Protein 3ZQS (pdb70)

CATH classification: 3.10.110.10 (+1 more: 3.10.110.20)

B-factor: mean 43.05, std 17.6, range [9.97, 134.05]

Radius of gyration: 28.29 Å; Cα contacts (8 Å, |Δi|>4): 595; chains: 2; bounding box: 74×59×76 Å

Organism: Homo sapiens (NCBI:txid9606)

Sequence (372 aa):
QFYSSLIEEIGTLGWDKLVYADTTCCFSTIKLKAEDASGREHLITLKLKAKYPAESSPDYFVDFPVPFCASWTPQSSLISIYSSQFLAAIESSLKAFWDVMMDEIDEKTWVLEPEKPPRRSATARRIALGNNVSINIEVDPRHPTMLPECCFFLGADHVVKPLGIIKLSRNIHLWDPENSVLQNLKDVLEIDFPAQFYSSSLIEEIGTLGWDKLVYADTCCFSTIKLKAEDASGREHLITLKLKAKYPAESPDYFVDFPVPFCCAASSWTPQSSLISIIYSSQQFLAAIESLKAFWDVMMDEIDEKTWVLEPEKPPRSATARRIALGNNVSINIEVDPRHPTMLPECFFLGADHHVVKPLGIIKLSSRNIIHLWDPENSVLQNLKDVLEIDFPA

Secondary structure (DSSP, 8-state):
--S-SHHHHHHHH-GGGEEEE-TTSSEEEEEEE-TTS-EEEEEEE--TTTTTSPPEEE---SS-------TT--HHHHHHHHHHHHHHTHHHHHHHHHHHHHS-EEESSS--TT--EEEEEEETTEEEEEE--TTSTTSPPEEEEEE-HHHHHHHHHHHHHHGGG--TTS-HHHHHHHHHT-----/--S-HHHHHHHHH-GGGEEEE-TTSSEEEEEEE-TTS-EEEEEEE--TTTTTSPPEEE---SS-------SS--HHHHHHHHHHHHHHTHHHHHHHHHHHHHS-EEESSS--TT--EEEEEEETTEEEEEE--TTSTTSPPEEEEES-HHHHHHHHHHHHHHGGG--TTS-HHHHHHHHHT-----

Nearest PDB structures (foldseek):
  3zqs-assembly1_A  TM=1.005E+00  e=1.330E-39  Homo sapiens
  7kzp-assembly1_M  TM=9.236E-01  e=8.181E-32  Homo sapiens
  7kzt-assembly1_L  TM=9.631E-01  e=4.676E-30  Homo sapiens
  3k1l-assembly2_A  TM=7.764E-01  e=2.167E-09  Drosophila melanogaster
  3k1l-assembly1_B  TM=7.661E-01  e=2.445E-09  Drosophila melanogaster

Foldseek 3Di:
DPDDCQVVLCVVVPVVQWDDADPVRQKTKGWDQAPVGDIWIKIWGHDPCPPQPPTDIDTQALDDDDFDGHNVDYPVRRVVSVRVVVHLQVLVVVLVVCCVPFAAWPPPPDDTNNAQKTWTDQDPFKTKIFGADSNQRQPGTDMDMDGDCVVCVLQVVLQVVQVVVRDSVDHNVVSSCRSSVGHHDD/DPDDVVVVQCVVVPVVQWDDAPPVRQKTKGWDQAPVGDIWIKIWGHDPPPQQDPTDIDTQALDDQDDDPDRTDGPVVSVVSVRVVVHLQVLVVVLVVCCVPFAAWPPDDPDINNAQWTWTDADDQKTKIFGADSNQRLAGTDIDIGHDCVPVVLLVVLQVVQVVVRDSVDHNVVSSCVSSVGDHDD

Solvent-accessible surface area: 20550 Å² total

Structure (mmCIF, N/CA/C/O backbone):
data_3ZQS
#
_entry.id   3ZQS
#
_cell.length_a   147.600
_cell.length_b   102.520
_cell.length_c   65.760
_cell.angle_alpha   90.00
_cell.angle_beta   94.0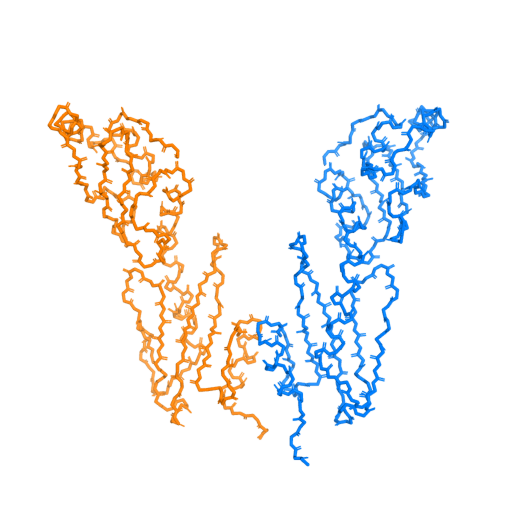9
_cell.angle_gamma   90.00
#
_symmetry.space_group_name_H-M   'C 1 2 1'
#
loop_
_entity.id
_entity.type
_entity.pdbx_description
1 polymer 'E3 UBIQUITIN-PROTEIN LIGASE FANCL'
2 non-polymer PROLINE
3 non-polymer 'HEXAETHYLENE GLYCOL'
4 non-polymer 'SODIUM ION'
5 water water
#
loop_
_atom_site.group_PDB
_atom_site.id
_atom_site.type_symbol
_atom_site.label_atom_id
_atom_site.label_alt_id
_atom_site.label_comp_id
_atom_site.label_asym_id
_atom_site.label_entity_id
_atom_site.label_seq_id
_atom_site.pdbx_PDB_ins_code
_atom_site.Cartn_x
_atom_site.Cartn_y
_atom_site.Cartn_z
_atom_site.occupancy
_atom_site.B_iso_or_equiv
_atom_site.auth_seq_id
_atom_site.auth_comp_id
_atom_site.auth_asym_id
_atom_site.auth_atom_id
_atom_site.pdbx_PDB_model_num
ATOM 1 N N . GLN A 1 1 ? -72.894 -10.647 -10.559 1.00 60.52 109 GLN A N 1
ATOM 2 C CA . GLN A 1 1 ? -72.788 -10.560 -9.104 1.00 35.74 109 GLN A CA 1
ATOM 3 C C . GLN A 1 1 ? -73.391 -9.232 -8.626 1.00 39.50 109 GLN A C 1
ATOM 4 O O . GLN A 1 1 ? -73.141 -8.196 -9.242 1.00 40.73 109 GLN A O 1
ATOM 10 N N . PHE A 1 2 ? -74.194 -9.241 -7.560 1.00 30.03 110 PHE A N 1
ATOM 11 C CA . PHE A 1 2 ? -74.758 -7.962 -7.103 1.00 30.55 110 PHE A CA 1
ATOM 12 C C . PHE A 1 2 ? -73.722 -7.161 -6.326 1.00 24.03 110 PHE A C 1
ATOM 13 O O . PHE A 1 2 ? -73.441 -6.004 -6.650 1.00 24.00 110 PHE A O 1
ATOM 21 N N . TYR A 1 3 ? -73.160 -7.768 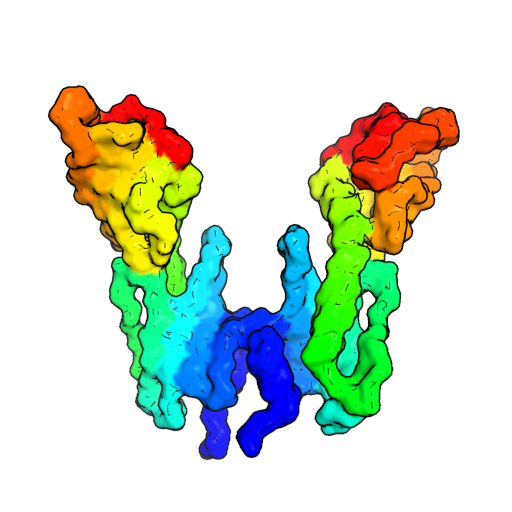-5.291 1.00 20.75 111 TYR A N 1
ATOM 22 C CA . TYR A 1 3 ? -72.205 -7.068 -4.437 1.00 26.61 111 TYR A CA 1
ATOM 23 C C . TYR A 1 3 ? -70.811 -7.035 -5.048 1.00 26.39 111 TYR A C 1
ATOM 24 O O . TYR A 1 3 ? -70.434 -7.940 -5.780 1.00 29.05 111 TYR A O 1
ATOM 33 N N . SER A 1 4 ? -70.037 -6.004 -4.743 1.00 27.53 112 SER A N 1
ATOM 34 C CA . SER A 1 4 ? -68.625 -6.075 -5.061 1.00 29.43 112 SER A CA 1
ATOM 35 C C . SER A 1 4 ? -68.015 -7.206 -4.258 1.00 25.92 112 SER A C 1
ATOM 36 O O . SER A 1 4 ? -68.633 -7.820 -3.392 1.00 36.08 112 SER A O 1
ATOM 39 N N . SER A 1 5 ? -66.766 -7.454 -4.557 1.00 25.03 113 SER A N 1
ATOM 40 C CA . SER A 1 5 ? -65.936 -8.448 -3.929 1.00 28.12 113 SER A CA 1
ATOM 41 C C . SER A 1 5 ? -65.019 -7.743 -2.931 1.00 25.85 113 SER A C 1
ATOM 42 O O . SER A 1 5 ? -64.132 -8.379 -2.370 1.00 29.58 113 SER A O 1
ATOM 45 N N . LEU A 1 6 ? -65.219 -6.440 -2.722 1.00 26.44 114 LEU A N 1
ATOM 46 C CA . LEU A 1 6 ? -64.372 -5.666 -1.799 1.00 27.74 114 LEU A CA 1
ATOM 47 C C . LEU A 1 6 ? -64.404 -6.263 -0.400 1.00 33.95 114 LEU A C 1
ATOM 48 O O . LEU A 1 6 ? -63.375 -6.480 0.253 1.00 30.74 114 LEU A O 1
ATOM 53 N N . ILE A 1 7 ? -65.601 -6.573 0.060 1.00 24.28 115 ILE A N 1
ATOM 54 C CA . ILE A 1 7 ? -65.736 -7.091 1.406 1.00 34.51 115 ILE A CA 1
ATOM 55 C C . ILE A 1 7 ? -65.089 -8.466 1.570 1.00 35.79 115 ILE A C 1
ATOM 56 O O . ILE A 1 7 ? -64.540 -8.773 2.615 1.00 29.46 115 ILE A O 1
ATOM 61 N N . GLU A 1 8 ? -65.176 -9.298 0.542 1.00 25.90 116 GLU A N 1
ATOM 62 C CA . GLU A 1 8 ? -64.549 -10.605 0.582 1.00 26.54 116 GLU A CA 1
ATOM 63 C C . GLU A 1 8 ? -63.042 -10.432 0.635 1.00 28.81 116 GLU A C 1
ATOM 64 O O . GLU A 1 8 ? -62.341 -11.121 1.383 1.00 27.86 116 GLU A O 1
ATOM 70 N N . GLU A 1 9 ? -62.548 -9.470 -0.126 1.00 21.08 117 GLU A N 1
ATOM 71 C CA . GLU A 1 9 ? -61.119 -9.219 -0.136 1.00 27.84 117 GLU A CA 1
ATOM 72 C C . GLU A 1 9 ? -60.630 -8.701 1.205 1.00 31.93 117 GLU A C 1
ATOM 73 O O . GLU A 1 9 ? -59.532 -9.022 1.631 1.00 25.87 117 GLU A O 1
ATOM 79 N N . ILE A 1 10 ? -61.426 -7.882 1.872 1.00 22.84 118 ILE A N 1
ATOM 80 C CA . ILE A 1 10 ? -60.968 -7.350 3.154 1.00 26.22 118 ILE A CA 1
ATOM 81 C C . ILE A 1 10 ? -60.907 -8.509 4.139 1.00 26.67 118 ILE A C 1
ATOM 82 O O . ILE A 1 10 ? -59.967 -8.639 4.912 1.00 28.94 118 ILE A O 1
ATOM 87 N N . GLY A 1 11 ? -61.907 -9.379 4.079 1.00 27.71 119 GLY A N 1
ATOM 88 C CA . GLY A 1 11 ? -61.902 -10.576 4.902 1.00 32.31 119 GLY A CA 1
ATOM 89 C C . GLY A 1 11 ? -60.660 -11.431 4.712 1.00 35.60 119 GLY A C 1
ATOM 90 O O . GLY A 1 11 ? -60.112 -11.954 5.671 1.00 33.56 119 GLY A O 1
ATOM 91 N N . THR A 1 12 ? -60.223 -11.586 3.470 1.00 30.33 120 THR A N 1
ATOM 92 C CA . THR A 1 12 ? -59.030 -12.369 3.152 1.00 33.48 120 THR A CA 1
ATOM 93 C C . THR A 1 12 ? -57.803 -11.697 3.724 1.00 30.32 120 THR A C 1
ATOM 94 O O . THR A 1 12 ? -56.903 -12.347 4.237 1.00 35.75 120 THR A O 1
ATOM 98 N N . LEU A 1 13 ? -57.791 -10.374 3.645 1.00 28.17 121 LEU A N 1
ATOM 99 C CA . LEU A 1 13 ? -56.693 -9.585 4.163 1.00 28.20 121 LEU A CA 1
ATOM 100 C C . LEU A 1 13 ? -56.650 -9.704 5.680 1.00 38.56 121 LEU A C 1
ATOM 101 O O . LEU A 1 13 ? -55.592 -9.784 6.301 1.00 30.98 121 LEU A O 1
ATOM 106 N N . GLY A 1 14 ? -57.825 -9.726 6.282 1.00 30.08 122 GLY A N 1
ATOM 107 C CA . GLY A 1 14 ? -57.925 -9.706 7.727 1.00 27.13 122 GLY A CA 1
ATOM 108 C C . GLY A 1 14 ? -58.493 -8.367 8.159 1.00 29.80 122 GLY A C 1
ATOM 109 O O . GLY A 1 14 ? -57.963 -7.303 7.829 1.00 26.13 122 GLY A O 1
ATOM 110 N N . TRP A 1 15 ? -59.590 -8.400 8.898 1.00 21.95 123 TRP A N 1
ATOM 111 C CA . TRP A 1 15 ? -60.228 -7.156 9.296 1.00 19.15 123 TRP A CA 1
ATOM 112 C C . TRP A 1 15 ? -59.315 -6.336 10.198 1.00 27.38 123 TRP A C 1
ATOM 113 O O . TRP A 1 15 ? -59.463 -5.126 10.296 1.00 19.59 123 TRP A O 1
ATOM 124 N N . ASP A 1 16 ? -58.342 -6.976 10.831 1.00 23.45 124 ASP A N 1
ATOM 125 C CA . ASP A 1 16 ? -57.381 -6.243 11.663 1.00 29.99 124 ASP A CA 1
ATOM 126 C C . ASP A 1 16 ? -56.581 -5.253 10.823 1.00 24.14 124 ASP A C 1
ATOM 127 O O . ASP A 1 16 ? -56.013 -4.299 11.359 1.00 26.00 124 ASP A O 1
ATOM 132 N N . LYS A 1 17 ? -56.536 -5.453 9.509 1.00 22.24 125 LYS A N 1
ATOM 133 C CA . LYS A 1 17 ? -55.769 -4.527 8.656 1.00 20.43 125 LYS A CA 1
ATOM 134 C C . LYS A 1 17 ? -56.571 -3.279 8.304 1.00 21.19 125 LYS A C 1
ATOM 135 O O . LYS A 1 17 ? -56.009 -2.243 7.945 1.00 25.70 125 LYS A O 1
ATOM 141 N N . LEU A 1 18 ? -57.891 -3.361 8.393 1.00 23.73 126 LEU A N 1
ATOM 142 C CA . LEU A 1 18 ? -58.723 -2.218 7.998 1.00 21.93 126 LEU A CA 1
ATOM 143 C C . LEU A 1 18 ? -58.834 -1.246 9.159 1.00 32.33 126 LEU A C 1
ATOM 144 O O . LEU A 1 18 ? -59.402 -1.578 10.156 1.00 24.35 126 LEU A O 1
ATOM 149 N N . VAL A 1 19 ? -58.321 -0.031 9.057 1.00 20.46 127 VAL A N 1
ATOM 150 C CA . VAL A 1 19 ? -58.378 0.840 10.218 1.00 21.71 127 VAL A CA 1
ATOM 151 C C . VAL A 1 19 ? -59.333 2.009 10.025 1.00 23.06 127 VAL A C 1
ATOM 152 O O . VAL A 1 19 ? -59.546 2.794 10.934 1.00 29.24 127 VAL A O 1
ATOM 156 N N . TYR A 1 20 ? -59.910 2.114 8.837 1.00 22.63 128 TYR A N 1
ATOM 157 C CA . TYR A 1 20 ? -60.919 3.137 8.566 1.00 16.01 128 TYR A CA 1
ATOM 158 C C . TYR A 1 20 ? -61.710 2.795 7.305 1.00 27.85 128 TYR A C 1
ATOM 159 O O . TYR A 1 20 ? -61.152 2.290 6.330 1.00 20.72 128 TYR A O 1
ATOM 168 N N . ALA A 1 21 ? -63.010 3.074 7.324 1.00 21.95 129 ALA A N 1
ATOM 169 C CA . ALA A 1 21 ? -63.824 2.977 6.116 1.00 23.28 129 ALA A CA 1
ATOM 170 C C . ALA A 1 21 ? -64.947 3.983 6.238 1.00 29.90 129 ALA A C 1
ATOM 171 O O . ALA A 1 21 ? -65.520 4.129 7.317 1.00 27.19 129 ALA A O 1
ATOM 173 N N . ASP A 1 22 ? -65.268 4.684 5.153 1.00 25.38 130 ASP A N 1
ATOM 174 C CA . ASP A 1 22 ? -66.426 5.570 5.212 1.00 28.24 130 ASP A CA 1
ATOM 175 C C . ASP A 1 22 ? -67.704 4.756 5.113 1.00 25.37 130 ASP A C 1
ATOM 176 O O . ASP A 1 22 ? -67.651 3.528 4.988 1.00 21.87 130 ASP A O 1
ATOM 181 N N . THR A 1 23 ? -68.850 5.423 5.175 1.00 29.02 131 THR A N 1
ATOM 182 C CA A THR A 1 23 ? -70.143 4.750 5.239 0.46 32.20 131 THR A CA 1
ATOM 183 C CA B THR A 1 23 ? -70.095 4.682 5.283 0.54 31.76 131 THR A CA 1
ATOM 184 C C . THR A 1 23 ? -70.365 3.831 4.049 1.00 38.26 131 THR A C 1
ATOM 185 O O . THR A 1 23 ? -70.880 2.730 4.178 1.00 30.17 131 THR A O 1
ATOM 192 N N . CYS A 1 24 ? -69.984 4.309 2.866 1.00 28.93 132 CYS A N 1
ATOM 193 C CA A CYS A 1 24 ? -70.228 3.573 1.624 0.61 32.22 132 CYS A CA 1
ATOM 194 C CA B CYS A 1 24 ? -70.247 3.539 1.651 0.39 31.96 132 CYS A CA 1
ATOM 195 C C . CYS A 1 24 ? -69.052 2.690 1.230 1.00 29.06 132 CYS A C 1
ATOM 196 O O . CYS A 1 24 ? -69.063 2.080 0.178 1.00 33.93 132 CYS A O 1
ATOM 201 N N . PHE A 1 25 ? -68.031 2.636 2.066 1.00 25.46 133 PHE A N 1
ATOM 202 C CA . PHE A 1 25 ? -66.830 1.883 1.716 1.00 20.49 133 PHE A CA 1
ATOM 203 C C . PHE A 1 25 ? -66.283 2.298 0.350 1.00 27.61 133 PHE A C 1
ATOM 204 O O . PHE A 1 25 ? -65.823 1.465 -0.426 1.00 27.38 133 PHE A O 1
ATOM 212 N N . SER A 1 26 ? -66.341 3.591 0.063 1.00 22.41 134 SER A N 1
ATOM 213 C CA . SER A 1 26 ? -65.695 4.134 -1.121 1.00 33.89 134 SER A CA 1
ATOM 214 C C . SER A 1 26 ? -64.287 4.619 -0.761 1.00 32.48 134 SER A C 1
ATOM 215 O O . SER A 1 26 ? -63.439 4.775 -1.633 1.00 30.31 134 SER A O 1
ATOM 218 N N . THR A 1 27 ? -64.038 4.854 0.527 1.00 21.69 135 THR A N 1
ATOM 219 C CA . THR A 1 27 ? -62.683 5.155 0.999 1.00 21.61 135 THR A CA 1
ATOM 220 C C . THR A 1 27 ? -62.345 4.224 2.149 1.00 29.77 135 THR A C 1
ATOM 221 O O . THR A 1 27 ? -63.125 4.115 3.103 1.00 23.64 135 THR A O 1
ATOM 225 N N . ILE A 1 28 ? -61.200 3.545 2.065 1.00 21.95 136 ILE A N 1
ATOM 226 C CA . ILE A 1 28 ? -60.730 2.721 3.178 1.00 23.53 136 ILE A CA 1
ATOM 227 C C . ILE A 1 28 ? -59.257 2.982 3.464 1.00 24.89 136 ILE A C 1
ATOM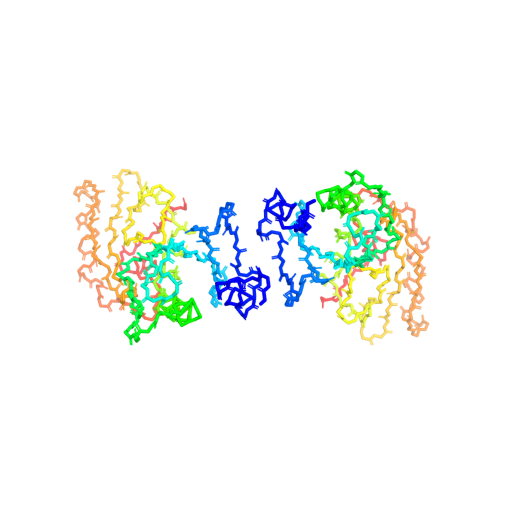 228 O O . ILE A 1 28 ? -58.541 3.479 2.601 1.00 25.68 136 ILE A O 1
ATOM 233 N N . LYS A 1 29 ? -58.807 2.655 4.673 1.00 20.00 137 LYS A N 1
ATOM 234 C CA . LYS A 1 29 ? -57.380 2.718 4.996 1.00 22.91 137 LYS A CA 1
ATOM 235 C C . LYS A 1 29 ? -56.941 1.392 5.541 1.00 29.09 137 LYS A C 1
ATOM 236 O O . LYS A 1 29 ? -57.617 0.805 6.392 1.00 21.64 137 LYS A O 1
ATOM 242 N N . LEU A 1 30 ? -55.800 0.917 5.059 1.00 17.42 138 LEU A N 1
ATOM 243 C CA . LEU A 1 30 ? -55.281 -0.362 5.493 1.00 15.30 138 LEU A CA 1
ATOM 244 C C . LEU A 1 30 ? -53.974 -0.078 6.221 1.00 31.31 138 LEU A C 1
ATOM 245 O O . LEU A 1 30 ? -53.244 0.831 5.837 1.00 26.01 138 LEU A O 1
ATOM 250 N N . LYS A 1 31 ? -53.680 -0.830 7.275 1.00 23.59 139 LYS A N 1
ATOM 251 C CA . LYS A 1 31 ? -52.416 -0.643 7.966 1.00 20.08 139 LYS A CA 1
ATOM 252 C C . LYS A 1 31 ? -51.484 -1.839 7.773 1.00 19.86 139 LYS A C 1
ATOM 253 O O . LYS A 1 31 ? -51.924 -2.973 7.640 1.00 24.31 139 LYS A O 1
ATOM 259 N N . ALA A 1 32 ? -50.192 -1.557 7.741 1.00 21.07 140 ALA A N 1
ATOM 260 C CA . ALA A 1 32 ? -49.171 -2.598 7.769 1.00 23.53 140 ALA A CA 1
ATOM 261 C C . ALA A 1 32 ? -48.169 -2.201 8.843 1.00 29.70 140 ALA A C 1
ATOM 262 O O . ALA A 1 32 ? -47.770 -1.037 8.936 1.00 27.68 140 ALA A O 1
ATOM 264 N N . GLU A 1 33 ? -47.765 -3.153 9.668 1.00 30.20 141 GLU A N 1
ATOM 265 C CA . GLU A 1 33 ? -46.656 -2.916 10.576 1.00 33.20 141 GLU A CA 1
ATOM 266 C C . GLU A 1 33 ? -45.414 -3.565 9.999 1.00 30.64 141 GLU A C 1
ATOM 267 O O . GLU A 1 33 ? -45.423 -4.756 9.729 1.00 34.58 141 GLU A O 1
ATOM 273 N N . ASP A 1 34 ? -44.342 -2.803 9.805 1.00 30.60 142 ASP A N 1
ATOM 274 C CA . ASP A 1 34 ? -43.155 -3.391 9.189 1.00 30.18 142 ASP A CA 1
ATOM 275 C C . ASP A 1 34 ? -42.347 -4.246 10.167 1.00 36.88 142 ASP A C 1
ATOM 276 O O . ASP A 1 34 ? -42.660 -4.307 11.356 1.00 37.81 142 ASP A O 1
ATOM 281 N N . ALA A 1 35 ? -41.333 -4.929 9.647 1.00 41.77 143 ALA A N 1
ATOM 282 C CA . ALA A 1 35 ? -40.513 -5.827 10.450 1.00 54.91 143 ALA A CA 1
ATOM 283 C C . ALA A 1 35 ? -39.822 -5.100 11.598 1.00 49.77 143 ALA A C 1
ATOM 284 O O . ALA A 1 35 ? -39.326 -5.733 12.524 1.00 55.31 143 ALA A O 1
ATOM 286 N N . SER A 1 36 ? -39.797 -3.772 11.532 1.00 39.76 144 SER A N 1
ATOM 287 C CA . SER A 1 36 ? -39.112 -2.961 12.532 1.00 40.40 144 SER A CA 1
ATOM 288 C C . SER A 1 36 ? -40.073 -2.303 13.510 1.00 43.57 144 SER A C 1
ATOM 289 O O . SER A 1 36 ? -39.659 -1.476 14.320 1.00 43.79 144 SER A O 1
ATOM 292 N N . GLY A 1 37 ? -41.352 -2.668 13.433 1.00 36.66 145 GLY A N 1
ATOM 293 C CA . GLY A 1 37 ? -42.339 -2.176 14.378 1.00 35.84 145 GLY A CA 1
ATOM 294 C C . GLY A 1 37 ? -43.011 -0.858 14.028 1.00 37.00 145 GLY A C 1
ATOM 295 O O . GLY A 1 37 ? -43.803 -0.331 14.816 1.00 43.57 145 GLY A O 1
ATOM 296 N N . ARG A 1 38 ? -42.711 -0.322 12.848 1.00 32.96 146 ARG A N 1
ATOM 297 C CA . ARG A 1 38 ? -43.348 0.915 12.404 1.00 33.34 146 ARG A CA 1
ATOM 298 C C . ARG A 1 38 ? -44.681 0.653 11.719 1.00 34.36 146 ARG A C 1
ATOM 299 O O . ARG A 1 38 ? -44.805 -0.294 10.942 1.00 36.90 146 ARG A O 1
ATOM 307 N N . GLU A 1 39 ? -45.664 1.510 11.978 1.00 30.09 147 GLU A N 1
ATOM 308 C CA . GLU A 1 39 ? -46.963 1.399 11.329 1.00 33.17 147 GLU A CA 1
ATOM 309 C C . GLU A 1 39 ? -47.012 2.273 10.072 1.00 31.47 147 GLU A C 1
ATOM 310 O O . GLU A 1 39 ? -46.552 3.406 10.096 1.00 33.77 147 GLU A O 1
ATOM 316 N N . HIS A 1 40 ? -47.555 1.737 8.974 1.00 23.09 148 HIS A N 1
ATOM 317 C CA . HIS A 1 40 ? -47.719 2.497 7.733 1.00 23.75 148 HIS A CA 1
ATOM 318 C C . HIS A 1 40 ? -49.143 2.315 7.231 1.00 31.21 148 HIS A C 1
ATOM 319 O O . HIS A 1 40 ? -49.705 1.214 7.309 1.00 29.66 148 HIS A O 1
ATOM 326 N N . LEU A 1 41 ? -49.725 3.379 6.696 1.00 23.47 149 LEU A N 1
ATOM 327 C CA . LEU A 1 41 ? -51.097 3.306 6.214 1.00 26.07 149 LEU A CA 1
ATOM 328 C C . LEU A 1 41 ? -51.136 3.541 4.720 1.00 29.16 149 LEU A C 1
ATOM 329 O O . LEU A 1 41 ? -50.337 4.316 4.179 1.00 22.03 149 LEU A O 1
ATOM 334 N N . ILE A 1 42 ? -52.067 2.871 4.054 1.00 23.33 150 ILE A N 1
ATOM 335 C CA . ILE A 1 42 ? -52.379 3.198 2.668 1.00 24.39 150 ILE A CA 1
ATOM 336 C C . ILE A 1 42 ? -53.860 3.507 2.583 1.00 26.07 150 ILE A C 1
ATOM 337 O O . ILE A 1 42 ? -54.684 2.748 3.084 1.00 24.22 150 ILE A O 1
ATOM 342 N N . THR A 1 43 ? -54.189 4.647 1.987 1.00 19.47 151 THR A N 1
ATOM 343 C CA . THR A 1 43 ? -55.582 5.012 1.771 1.00 25.00 151 THR A CA 1
ATOM 344 C C . THR A 1 43 ? -55.950 4.675 0.342 1.00 30.53 151 THR A C 1
ATOM 345 O O . THR A 1 43 ? -55.212 4.999 -0.578 1.00 28.08 151 THR A O 1
ATOM 349 N N . LEU A 1 44 ? -57.073 3.995 0.164 1.00 18.78 152 LEU A N 1
ATOM 350 C CA . LEU A 1 44 ? -57.577 3.668 -1.159 1.00 21.18 152 LEU A CA 1
ATOM 351 C C . LEU A 1 44 ? -58.947 4.277 -1.361 1.00 24.88 152 LEU A C 1
ATOM 352 O O . LEU A 1 44 ? -59.787 4.238 -0.461 1.00 28.65 152 LEU A O 1
ATOM 357 N N . LYS A 1 45 ? -59.173 4.828 -2.546 1.00 20.97 153 LYS A N 1
ATOM 358 C CA . LYS A 1 45 ? -60.482 5.358 -2.896 1.00 30.04 153 LYS A CA 1
ATOM 359 C C . LYS A 1 45 ? -60.997 4.536 -4.058 1.00 39.55 153 LYS A C 1
ATOM 360 O O . LYS A 1 45 ? -60.319 4.390 -5.068 1.00 27.63 153 LYS A O 1
ATOM 366 N N . LEU A 1 46 ? -62.178 3.960 -3.884 1.00 24.16 154 LEU A N 1
ATOM 367 C CA . LEU A 1 46 ? -62.698 2.958 -4.807 1.00 29.62 154 LEU A CA 1
ATOM 368 C C . LEU A 1 46 ? -63.841 3.552 -5.618 1.00 37.11 154 LEU A C 1
ATOM 369 O O . LEU A 1 46 ? -64.520 4.463 -5.168 1.00 32.28 154 LEU A O 1
ATOM 374 N N . LYS A 1 47 ? -64.071 3.000 -6.802 1.00 32.09 155 LYS A N 1
ATOM 375 C CA . LYS A 1 47 ? -65.300 3.258 -7.540 1.00 26.22 155 LYS A CA 1
ATOM 376 C C . LYS A 1 47 ? -66.074 1.963 -7.751 1.00 35.34 155 LYS A C 1
ATOM 377 O O . LYS A 1 47 ? -65.509 0.874 -7.599 1.00 28.67 155 LYS A O 1
ATOM 383 N N . ALA A 1 48 ? -67.357 2.074 -8.116 1.00 31.31 156 ALA A N 1
ATOM 384 C CA . ALA A 1 48 ? -68.184 0.892 -8.373 1.00 34.78 156 ALA A CA 1
ATOM 385 C C . ALA A 1 48 ? -67.572 -0.016 -9.440 1.00 31.19 156 ALA A C 1
ATOM 386 O O . ALA A 1 48 ? -67.781 -1.231 -9.428 1.00 29.56 156 ALA A O 1
ATOM 388 N N . LYS A 1 49 ? -66.797 0.575 -10.346 1.00 28.76 157 LYS A N 1
ATOM 389 C CA . LYS A 1 49 ? -66.158 -0.170 -11.440 1.00 29.68 157 LYS A CA 1
ATOM 390 C C . LYS A 1 49 ? -64.953 -0.986 -10.975 1.00 36.19 157 LYS A C 1
ATOM 391 O O . LYS A 1 49 ? -64.326 -1.708 -11.758 1.00 32.55 157 LYS A O 1
ATOM 397 N N . TYR A 1 50 ? -64.619 -0.868 -9.698 1.00 34.85 158 TYR A N 1
ATOM 398 C CA . TYR A 1 50 ? -63.650 -1.774 -9.092 1.00 31.24 158 TYR A CA 1
ATOM 399 C C . TYR A 1 50 ? -64.100 -3.223 -9.289 1.00 30.58 158 TYR A C 1
ATOM 400 O O . TYR A 1 50 ? -65.270 -3.534 -9.092 1.00 39.52 158 TYR A O 1
ATOM 409 N N . PRO A 1 51 ? -63.172 -4.130 -9.624 1.00 33.66 159 PRO A N 1
ATOM 410 C CA . PRO A 1 51 ? -61.728 -3.949 -9.820 1.00 32.21 159 PRO A CA 1
ATOM 411 C C . PRO A 1 51 ? -61.313 -3.655 -11.269 1.00 44.36 159 PRO A C 1
ATOM 412 O O . PRO A 1 51 ? -60.122 -3.541 -11.553 1.00 33.58 159 PRO A O 1
ATOM 416 N N . ALA A 1 52 ? -62.268 -3.545 -12.180 1.00 33.04 160 ALA A N 1
ATOM 417 C CA . ALA A 1 52 ? -61.924 -3.220 -13.560 1.00 37.22 160 ALA A CA 1
ATOM 418 C C . ALA A 1 52 ? -61.151 -1.919 -13.584 1.00 40.92 160 ALA A C 1
ATOM 419 O O . ALA A 1 52 ? -60.175 -1.775 -14.312 1.00 45.20 160 ALA A O 1
ATOM 421 N N . GLU A 1 53 ? -61.594 -0.962 -12.781 1.00 33.65 161 GLU A N 1
ATOM 422 C CA . GLU A 1 53 ? -60.870 0.292 -12.657 1.00 31.40 161 GLU A CA 1
ATOM 423 C C . GLU A 1 53 ? -60.010 0.270 -11.397 1.00 45.36 161 GLU A C 1
ATOM 424 O O . GLU A 1 53 ? -60.528 0.061 -10.301 1.00 30.12 161 GLU A O 1
ATOM 430 N N . SER A 1 54 ? -58.704 0.482 -11.548 1.00 38.06 162 SER A N 1
ATOM 431 C CA A SER A 1 54 ? -57.808 0.549 -10.397 0.62 35.70 162 SER A CA 1
ATOM 432 C CA B SER A 1 54 ? -57.802 0.554 -10.404 0.38 34.88 162 SER A CA 1
ATOM 433 C C . SER A 1 54 ? -58.278 1.588 -9.384 1.00 30.55 162 SER A C 1
ATOM 434 O O . SER A 1 54 ? -58.744 2.654 -9.752 1.00 34.88 162 SER A O 1
ATOM 439 N N . PRO A 1 55 ? -58.154 1.273 -8.091 1.00 35.50 163 PRO A N 1
ATOM 440 C CA . PRO A 1 55 ? -58.472 2.285 -7.082 1.00 31.73 163 PRO A CA 1
ATOM 441 C C . PRO A 1 55 ? -57.421 3.373 -7.113 1.00 35.26 163 PRO A C 1
ATOM 442 O O . PRO A 1 55 ? -56.301 3.114 -7.558 1.00 29.77 163 PRO A O 1
ATOM 446 N N . ASP A 1 56 ? -57.770 4.577 -6.674 1.00 24.05 164 ASP A N 1
ATOM 447 C CA . ASP A 1 56 ? -56.756 5.576 -6.355 1.00 28.26 164 ASP A CA 1
ATOM 448 C C . ASP A 1 56 ? -56.228 5.230 -4.975 1.00 35.49 164 ASP A C 1
ATOM 449 O O . ASP A 1 56 ? -56.959 4.702 -4.137 1.00 33.01 164 ASP A O 1
ATOM 454 N N . TYR A 1 57 ? -54.968 5.547 -4.735 1.00 23.75 165 TYR A N 1
ATOM 455 C CA . TYR A 1 57 ? -54.363 5.258 -3.444 1.00 25.19 165 TYR A CA 1
ATOM 456 C C . TYR A 1 57 ? -53.304 6.262 -3.104 1.00 30.76 165 TYR A C 1
ATOM 457 O O . TYR A 1 57 ? -52.721 6.909 -3.972 1.00 33.27 165 TYR A O 1
ATOM 466 N N . PHE A 1 58 ? -53.065 6.378 -1.810 1.00 27.36 166 PHE A N 1
ATOM 467 C CA . PHE A 1 58 ? -52.152 7.353 -1.281 1.00 29.58 166 PHE A CA 1
ATOM 468 C C . PHE A 1 58 ? -51.350 6.696 -0.172 1.00 35.34 166 PHE A C 1
ATOM 469 O O . PHE A 1 58 ? -51.907 6.013 0.691 1.00 23.50 166 PHE A O 1
ATOM 477 N N . VAL A 1 59 ? -50.039 6.893 -0.222 1.00 22.72 167 VAL A N 1
ATOM 478 C CA . VAL A 1 59 ? -49.134 6.365 0.786 1.00 28.81 167 VAL A CA 1
ATOM 479 C C . VAL A 1 59 ? -48.229 7.490 1.266 1.00 31.63 167 VAL A C 1
ATOM 480 O O . VAL A 1 59 ? -48.223 8.579 0.689 1.00 30.22 167 VAL A O 1
ATOM 484 N N . ASP A 1 60 ? -47.471 7.219 2.323 1.00 24.28 168 ASP A N 1
ATOM 485 C CA . ASP A 1 60 ? -46.541 8.195 2.893 1.00 27.62 168 ASP A CA 1
ATOM 486 C C . ASP A 1 60 ? -45.138 7.623 2.736 1.00 31.68 168 ASP A C 1
ATOM 487 O O . ASP A 1 60 ? -44.601 7.040 3.670 1.00 27.22 168 ASP A O 1
ATOM 492 N N . PHE A 1 61 ? -44.574 7.744 1.539 1.00 27.19 169 PHE A N 1
ATOM 493 C CA . PHE A 1 61 ? -43.267 7.158 1.206 1.00 22.10 169 PHE A CA 1
ATOM 494 C C . PHE A 1 61 ? -42.375 8.261 0.680 1.00 21.98 169 PHE A C 1
ATOM 495 O O . PHE A 1 61 ? -42.863 9.232 0.105 1.00 29.30 169 PHE A O 1
ATOM 503 N N . PRO A 1 62 ? -41.057 8.088 0.804 1.00 26.01 170 PRO A N 1
ATOM 504 C CA . PRO A 1 62 ? -40.110 9.074 0.279 1.00 23.95 170 PRO A CA 1
ATOM 505 C C . PRO A 1 62 ? -39.769 8.813 -1.188 1.00 35.96 170 PRO A C 1
ATOM 506 O O . PRO A 1 62 ? -38.887 9.483 -1.727 1.00 37.37 170 PRO A O 1
ATOM 510 N N . VAL A 1 63 ? -40.429 7.837 -1.803 1.00 27.91 171 VAL A N 1
ATOM 511 C CA . VAL A 1 63 ? -40.282 7.541 -3.229 1.00 32.19 171 VAL A CA 1
ATOM 512 C C . VAL A 1 63 ? -41.667 7.299 -3.816 1.00 32.45 171 VAL A C 1
ATOM 513 O O . VAL A 1 63 ? -42.610 7.055 -3.065 1.00 30.43 171 VAL A O 1
ATOM 517 N N . PRO A 1 64 ? -41.799 7.348 -5.156 1.00 36.40 172 PRO A N 1
ATOM 518 C CA . PRO A 1 64 ? -43.089 7.072 -5.804 1.00 35.28 172 PRO A CA 1
ATOM 519 C C . PRO A 1 64 ? -43.516 5.644 -5.587 1.00 38.20 172 PRO A C 1
ATOM 520 O O . PRO A 1 64 ? -42.677 4.758 -5.504 1.00 32.06 172 PRO A O 1
ATOM 524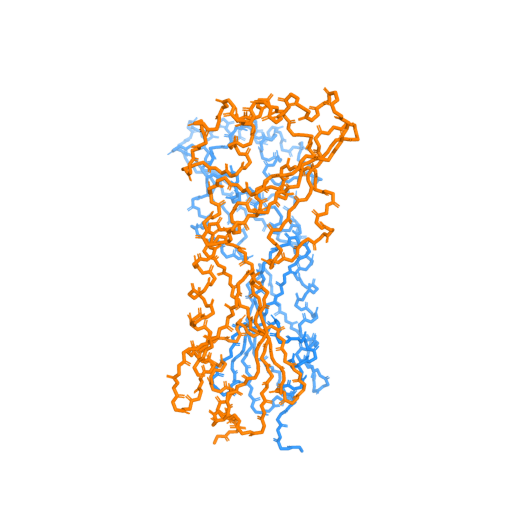 N N . PHE A 1 65 ? -44.818 5.422 -5.522 1.00 34.27 173 PHE A N 1
ATOM 525 C CA . PHE A 1 65 ? -45.341 4.078 -5.403 1.00 31.01 173 PHE A CA 1
ATOM 526 C C . PHE A 1 65 ? -46.414 3.973 -6.459 1.00 31.18 173 PHE A C 1
ATOM 527 O O . PHE A 1 65 ? -47.356 4.757 -6.467 1.00 28.86 173 PHE A O 1
ATOM 535 N N . CYS A 1 66 ? -46.262 3.037 -7.378 1.00 31.31 174 CYS A N 1
ATOM 536 C CA . CYS A 1 66 ? -47.290 2.833 -8.386 1.00 34.98 174 CYS A CA 1
ATOM 537 C C . CYS A 1 66 ? -47.562 1.351 -8.467 1.00 33.59 174 CYS A C 1
ATOM 538 O O . CYS A 1 66 ? -46.711 0.610 -8.894 1.00 36.51 174 CYS A O 1
ATOM 541 N N . ALA A 1 67 ? -48.741 0.911 -8.044 1.00 26.56 175 ALA A N 1
ATOM 542 C CA . ALA A 1 67 ? -49.039 -0.514 -8.032 1.00 31.86 175 ALA A CA 1
ATOM 543 C C . ALA A 1 67 ? -49.287 -1.065 -9.435 1.00 35.52 175 ALA A C 1
ATOM 544 O O . ALA A 1 67 ? -49.861 -0.388 -10.280 1.00 45.31 175 ALA A O 1
ATOM 546 N N . SER A 1 68 ? -48.864 -2.296 -9.686 1.00 27.51 176 SER A N 1
ATOM 547 C CA . SER A 1 68 ? -49.336 -2.999 -10.877 1.00 32.40 176 SER A CA 1
ATOM 548 C C . SER A 1 68 ? -50.756 -3.437 -10.557 1.00 37.74 176 SER A C 1
ATOM 549 O O . SER A 1 68 ? -50.993 -3.979 -9.480 1.00 31.59 176 SER A O 1
ATOM 552 N N . TRP A 1 69 ? -51.692 -3.183 -11.471 1.00 32.31 177 TRP A N 1
ATOM 553 C CA . TRP A 1 69 ? -53.119 -3.492 -11.259 1.00 32.73 177 TRP A CA 1
ATOM 554 C C . TRP A 1 69 ? -53.809 -3.913 -12.555 1.00 37.89 177 TRP A C 1
ATOM 555 O O . TRP A 1 69 ? -53.652 -3.256 -13.588 1.00 32.41 177 TRP A O 1
ATOM 566 N N . THR A 1 70 ? -54.578 -4.997 -12.489 1.00 31.88 178 THR A N 1
ATOM 567 C CA . THR A 1 70 ? -55.403 -5.447 -13.605 1.00 35.46 178 THR A CA 1
ATOM 568 C C . THR A 1 70 ? -56.718 -5.953 -13.012 1.00 36.11 178 THR A C 1
ATOM 569 O O . THR A 1 70 ? -56.826 -6.087 -11.797 1.00 38.97 178 THR A O 1
ATOM 573 N N . PRO A 1 71 ? -57.723 -6.230 -13.853 1.00 31.74 179 PRO A N 1
ATOM 574 C CA . PRO A 1 71 ? -59.002 -6.710 -13.312 1.00 28.43 179 PRO A CA 1
ATOM 575 C C . PRO A 1 71 ? -58.887 -8.002 -12.499 1.00 35.15 179 PRO A C 1
ATOM 576 O O . PRO A 1 71 ? -59.858 -8.383 -11.849 1.00 36.07 179 PRO A O 1
ATOM 580 N N . GLN A 1 72 ? -57.732 -8.667 -12.537 1.00 30.05 180 GLN A N 1
ATOM 581 C CA . GLN A 1 72 ? -57.515 -9.868 -11.724 1.00 30.74 180 GLN A CA 1
ATOM 582 C C . GLN A 1 72 ? -56.990 -9.522 -10.326 1.00 40.46 180 GLN A C 1
ATOM 583 O O . GLN A 1 72 ? -56.865 -10.394 -9.474 1.00 38.70 180 GLN A O 1
ATOM 589 N N . SER A 1 73 ? -56.673 -8.252 -10.101 1.00 31.71 181 SER A N 1
ATOM 590 C CA . SER A 1 73 ? -56.113 -7.803 -8.822 1.00 30.85 181 SER A CA 1
ATOM 591 C C . SER A 1 73 ? -57.158 -7.712 -7.723 1.00 35.73 181 SER A C 1
ATOM 592 O O . SER A 1 73 ? -58.346 -7.693 -8.002 1.00 31.25 181 SER A O 1
ATOM 595 N N . SER A 1 74 ? -56.695 -7.627 -6.478 1.00 32.58 182 SER A N 1
ATOM 596 C CA . SER A 1 74 ? -57.566 -7.472 -5.317 1.00 37.75 182 SER A CA 1
ATOM 597 C C . SER A 1 74 ? -56.843 -6.647 -4.259 1.00 37.69 182 SER A C 1
ATOM 598 O O . SER A 1 74 ? -55.688 -6.271 -4.457 1.00 36.11 182 SER A O 1
ATOM 601 N N . LEU A 1 75 ? -57.503 -6.355 -3.139 1.00 31.14 183 LEU A N 1
ATOM 602 C CA . LEU A 1 75 ? -56.832 -5.610 -2.072 1.00 27.93 183 LEU A CA 1
ATOM 603 C C . LEU A 1 75 ? -55.528 -6.281 -1.728 1.00 28.57 183 LEU A C 1
ATOM 604 O O . LEU A 1 75 ? -54.493 -5.631 -1.566 1.00 32.01 183 LEU A O 1
ATOM 609 N N . ILE A 1 76 ? -55.587 -7.599 -1.610 1.00 26.23 184 ILE A N 1
ATOM 610 C CA . ILE A 1 76 ? -54.415 -8.399 -1.287 1.00 32.68 184 ILE A CA 1
ATOM 611 C C . ILE A 1 76 ? -53.227 -8.099 -2.239 1.00 30.68 184 ILE A C 1
ATOM 612 O O . ILE A 1 76 ? -52.081 -8.010 -1.821 1.00 29.06 184 ILE A O 1
ATOM 617 N N . SER A 1 77 ? -53.502 -7.916 -3.524 1.00 29.64 185 SER A N 1
ATOM 618 C CA . SER A 1 77 ? -52.411 -7.744 -4.477 1.00 33.91 185 SER A CA 1
ATOM 619 C C . SER A 1 77 ? -51.747 -6.374 -4.362 1.00 32.57 185 SER A C 1
ATOM 620 O O . SER A 1 77 ? -50.529 -6.261 -4.467 1.00 30.87 185 SER A O 1
ATOM 623 N N . ILE A 1 78 ? -52.521 -5.320 -4.135 1.00 26.57 186 ILE A N 1
ATOM 624 C CA . ILE A 1 78 ? -51.871 -4.038 -3.915 1.00 19.27 186 ILE A CA 1
ATOM 625 C C . ILE A 1 78 ? -51.249 -3.977 -2.518 1.00 24.85 186 ILE A C 1
ATOM 626 O O . ILE A 1 78 ? -50.195 -3.368 -2.303 1.00 25.12 186 ILE A O 1
ATOM 631 N N . TYR A 1 79 ? -51.876 -4.647 -1.566 1.00 22.22 187 TYR A N 1
ATOM 632 C CA . TYR A 1 79 ? -51.352 -4.629 -0.205 1.00 31.24 187 TYR A CA 1
ATOM 633 C C . TYR A 1 79 ? -49.994 -5.316 -0.156 1.00 30.03 187 TYR A C 1
ATOM 634 O O . TYR A 1 79 ? -49.097 -4.895 0.564 1.00 27.39 187 TYR A O 1
ATOM 643 N N . SER A 1 80 ? -49.842 -6.380 -0.928 1.00 29.66 188 SER A N 1
ATOM 644 C CA A SER A 1 80 ? -48.588 -7.118 -0.997 0.27 33.33 188 SER A CA 1
ATOM 645 C CA B SER A 1 80 ? -48.564 -7.083 -0.962 0.73 23.93 188 SER A CA 1
ATOM 646 C C . SER A 1 80 ? -47.468 -6.234 -1.602 1.00 32.25 188 SER A C 1
ATOM 647 O O . SER A 1 80 ? -46.330 -6.280 -1.175 1.00 30.24 188 SER A O 1
ATOM 652 N N . GLN A 1 81 ? -47.803 -5.424 -2.603 1.00 26.10 189 GLN A N 1
ATOM 653 C CA . GLN A 1 81 ? -46.791 -4.551 -3.211 1.00 22.42 189 GLN A CA 1
ATOM 654 C C . GLN A 1 81 ? -46.402 -3.477 -2.235 1.00 21.80 189 GLN A C 1
ATOM 655 O O . GLN A 1 81 ? -45.237 -3.081 -2.153 1.00 25.91 189 GLN A O 1
ATOM 661 N N . PHE A 1 82 ? -47.389 -3.023 -1.471 1.00 24.94 190 PHE A N 1
ATOM 662 C CA . PHE A 1 82 ? -47.214 -1.998 -0.443 1.00 24.56 190 PHE A CA 1
ATOM 663 C C . PHE A 1 82 ? -46.242 -2.526 0.625 1.00 23.91 190 PHE A C 1
ATOM 664 O O . PHE A 1 82 ? -45.276 -1.844 0.980 1.00 27.51 190 PHE A O 1
ATOM 672 N N . LEU A 1 83 ? -46.458 -3.753 1.092 1.00 27.33 191 LEU A N 1
ATOM 673 C CA . LEU A 1 83 ? -45.542 -4.377 2.064 1.00 24.39 191 LEU A CA 1
ATOM 674 C C . LEU A 1 83 ? -44.125 -4.503 1.499 1.00 31.09 191 LEU A C 1
ATOM 675 O O . LEU A 1 83 ? -43.157 -4.246 2.190 1.00 27.44 191 LEU A O 1
ATOM 680 N N . ALA A 1 84 ? -44.000 -4.922 0.244 1.00 27.97 192 ALA A N 1
ATOM 681 C CA . ALA A 1 84 ? -42.677 -5.057 -0.354 1.00 34.35 192 ALA A CA 1
ATOM 682 C C . ALA A 1 84 ? -41.963 -3.713 -0.413 1.00 30.91 192 ALA A C 1
ATOM 683 O O . ALA A 1 84 ? -40.770 -3.627 -0.156 1.00 27.95 192 ALA A O 1
ATOM 685 N N . ALA A 1 85 ? -42.687 -2.656 -0.766 1.00 24.01 193 ALA A N 1
ATOM 686 C CA . ALA A 1 85 ? -42.065 -1.338 -0.814 1.00 27.75 193 ALA A CA 1
ATOM 687 C C . ALA A 1 85 ? -41.625 -0.929 0.596 1.00 30.32 193 ALA A C 1
ATOM 688 O O . ALA A 1 85 ? -40.529 -0.399 0.797 1.00 24.74 193 ALA A O 1
ATOM 690 N N . ILE A 1 86 ? -42.463 -1.206 1.585 1.00 21.45 194 ILE A N 1
ATOM 691 C CA . ILE A 1 86 ? -42.153 -0.833 2.963 1.00 21.29 194 ILE A CA 1
ATOM 692 C C . ILE A 1 86 ? -40.872 -1.518 3.424 1.00 33.47 194 ILE A C 1
ATOM 693 O O . ILE A 1 86 ? -40.006 -0.884 4.030 1.00 34.22 194 ILE A O 1
ATOM 698 N N . GLU A 1 87 ? -40.730 -2.807 3.133 1.00 29.50 195 GLU A N 1
ATOM 699 C CA . GLU A 1 87 ? -39.534 -3.529 3.586 1.00 29.83 195 GLU A CA 1
ATOM 700 C C . GLU A 1 87 ? -38.286 -3.061 2.844 1.00 31.64 195 GLU A C 1
ATOM 701 O O . GLU A 1 87 ? -37.192 -3.065 3.396 1.00 32.35 195 GLU A O 1
ATOM 707 N N . SER A 1 88 ? -38.459 -2.628 1.605 1.00 27.60 196 SER A N 1
ATOM 708 C CA A SER A 1 88 ? -37.333 -2.132 0.826 0.83 28.03 196 SER A CA 1
ATOM 709 C CA B SER A 1 88 ? -37.358 -2.120 0.810 0.17 29.01 196 SER A CA 1
ATOM 710 C C . SER A 1 88 ? -36.817 -0.816 1.397 1.00 37.02 196 SER A C 1
ATOM 711 O O . SER A 1 88 ? -35.667 -0.435 1.153 1.00 31.38 196 SER A O 1
ATOM 716 N N . LEU A 1 89 ? -37.653 -0.126 2.170 1.00 28.53 197 LEU A N 1
ATOM 717 C CA . LEU A 1 89 ? -37.267 1.175 2.716 1.00 26.49 197 LEU A CA 1
ATOM 718 C C . LEU A 1 89 ? -36.831 1.089 4.183 1.00 31.38 197 LEU A C 1
ATOM 719 O O . LEU A 1 89 ? -36.614 2.108 4.834 1.00 30.01 197 LEU A O 1
ATOM 724 N N . LYS A 1 90 ? -36.703 -0.125 4.702 1.00 29.28 198 LYS A N 1
ATOM 725 C CA . LYS A 1 90 ? -36.345 -0.306 6.112 1.00 22.87 198 LYS A CA 1
ATOM 726 C C . LYS A 1 90 ? -35.080 0.454 6.489 1.00 35.98 198 LYS A C 1
ATOM 727 O O . LYS A 1 90 ? -35.014 1.097 7.542 1.00 29.85 198 LYS A O 1
ATOM 733 N N . ALA A 1 91 ? -34.065 0.382 5.635 1.00 30.02 199 ALA A N 1
ATOM 734 C CA . ALA A 1 91 ? -32.793 1.036 5.950 1.00 36.05 199 ALA A CA 1
ATOM 735 C C . ALA A 1 91 ? -32.947 2.550 6.037 1.00 34.62 199 ALA A C 1
ATOM 736 O O . ALA A 1 91 ? -32.351 3.197 6.904 1.00 34.10 199 ALA A O 1
ATOM 738 N N . PHE A 1 92 ? -33.748 3.118 5.144 1.00 28.59 200 PHE A N 1
ATOM 739 C CA . PHE A 1 92 ? -33.996 4.557 5.165 1.00 28.11 200 PHE A CA 1
ATOM 740 C C . PHE A 1 92 ? -34.671 4.989 6.464 1.00 29.50 200 PHE A C 1
ATOM 741 O O . PHE A 1 92 ? -34.211 5.926 7.121 1.00 31.29 200 PHE A O 1
ATOM 749 N N . TRP A 1 93 ? -35.762 4.330 6.839 1.00 25.33 201 TRP A N 1
ATOM 750 C CA . TRP A 1 93 ? -36.461 4.718 8.066 1.00 29.48 201 TRP A CA 1
ATOM 751 C C . TRP A 1 93 ? -35.647 4.407 9.329 1.00 32.79 201 TRP A C 1
ATOM 752 O O . TRP A 1 93 ? -35.797 5.082 10.344 1.00 30.88 201 TRP A O 1
ATOM 763 N N . ASP A 1 94 ? -34.790 3.389 9.268 1.00 26.60 202 ASP A N 1
ATOM 764 C CA . ASP A 1 94 ? -33.894 3.105 10.392 1.00 28.65 202 ASP A CA 1
ATOM 765 C C . ASP A 1 94 ? -32.941 4.279 10.607 1.00 29.84 202 ASP A C 1
ATOM 766 O O . ASP A 1 94 ? -32.737 4.726 11.726 1.00 31.80 202 ASP A O 1
ATOM 771 N N . VAL A 1 95 ? -32.384 4.802 9.524 1.00 32.33 203 VAL A N 1
ATOM 772 C CA . VAL A 1 95 ? -31.503 5.966 9.621 1.00 33.20 203 VAL A CA 1
ATOM 773 C C . VAL A 1 95 ? -32.239 7.199 10.159 1.00 37.82 203 VAL A C 1
ATOM 774 O O . VAL A 1 95 ? -31.747 7.887 11.051 1.00 32.80 203 VAL A O 1
ATOM 778 N N . MET A 1 96 ? -33.415 7.489 9.610 1.00 30.27 204 MET A N 1
ATOM 779 C CA A MET A 1 96 ? -34.190 8.655 10.027 0.47 29.87 204 MET A CA 1
ATOM 780 C CA B MET A 1 96 ? -34.180 8.659 10.036 0.53 29.81 204 MET A CA 1
ATOM 781 C C . MET A 1 96 ? -34.696 8.521 11.467 1.00 33.64 204 MET A C 1
ATOM 782 O O . MET A 1 96 ? -34.716 9.491 12.218 1.00 34.78 204 MET A O 1
ATOM 791 N N . ASP A 1 97 ? -35.125 7.318 11.846 1.00 27.87 205 ASP A N 1
ATOM 792 C CA . ASP A 1 97 ? -35.608 7.104 13.206 1.00 28.16 205 ASP A CA 1
ATOM 793 C C . ASP A 1 97 ? -34.525 7.473 14.230 1.00 38.59 205 ASP A C 1
ATOM 794 O O . ASP A 1 97 ? -34.804 8.089 15.257 1.00 31.97 205 ASP A O 1
ATOM 799 N N . GLU A 1 98 ? -33.288 7.080 13.952 1.00 32.84 206 GLU A N 1
ATOM 800 C CA . GLU A 1 98 ? -32.218 7.329 14.898 1.00 37.31 206 GLU A CA 1
ATOM 801 C C . GLU A 1 98 ? -31.950 8.823 15.021 1.00 41.22 206 GLU A C 1
ATOM 802 O O . GLU A 1 98 ? -31.776 9.341 16.119 1.00 33.38 206 GLU A O 1
ATOM 808 N N . ILE A 1 99 ? -31.919 9.512 13.889 1.00 33.73 207 ILE A N 1
ATOM 809 C CA . ILE A 1 99 ? -31.707 10.952 13.886 1.00 32.36 207 ILE A CA 1
ATOM 810 C C . ILE A 1 99 ? -32.821 11.642 14.663 1.00 36.06 207 ILE A C 1
ATOM 811 O O . ILE A 1 99 ? -32.570 12.542 15.456 1.00 33.49 207 ILE A O 1
ATOM 816 N N . ASP A 1 100 ? -34.059 11.218 14.438 1.00 28.29 208 ASP A N 1
ATOM 817 C CA . ASP A 1 100 ? -35.205 11.864 15.079 1.00 31.43 208 ASP A CA 1
ATOM 818 C C . ASP A 1 100 ? -35.230 11.586 16.591 1.00 35.41 208 ASP A C 1
ATOM 819 O O . ASP A 1 100 ? -35.686 12.405 17.382 1.00 40.56 208 ASP A O 1
ATOM 824 N N . GLU A 1 101 ? -34.739 10.420 16.982 1.00 26.61 209 GLU A N 1
ATOM 825 C CA . GLU A 1 101 ? -34.714 10.048 18.389 1.00 35.65 209 GLU A CA 1
ATOM 826 C C . GLU A 1 101 ? -33.575 10.688 19.179 1.00 40.77 209 GLU A C 1
ATOM 827 O O . GLU A 1 101 ? -33.761 11.066 20.327 1.00 40.79 209 GLU A O 1
ATOM 833 N N . LYS A 1 102 ? -32.409 10.819 18.557 1.00 34.88 210 LYS A N 1
ATOM 834 C CA . LYS A 1 102 ? -31.198 11.184 19.288 1.00 35.79 210 LYS A CA 1
ATOM 835 C C . LYS A 1 102 ? -30.709 12.617 19.102 1.00 47.37 210 LYS A C 1
ATOM 836 O O . LYS A 1 102 ? -29.845 13.064 19.854 1.00 44.23 210 LYS A O 1
ATOM 842 N N . THR A 1 103 ? -31.224 13.340 18.110 1.00 31.51 211 THR A N 1
ATOM 843 C CA . THR A 1 103 ? -30.726 14.701 17.888 1.00 30.82 211 THR A CA 1
ATOM 844 C C . THR A 1 103 ? -31.818 15.749 18.026 1.00 39.30 211 THR A C 1
ATOM 845 O O . THR A 1 103 ? -32.992 15.432 18.148 1.00 31.70 211 THR A O 1
ATOM 849 N N . TRP A 1 104 ? -31.418 17.008 18.032 1.00 29.28 212 TRP A N 1
ATOM 850 C CA . TRP A 1 104 ? -32.363 18.109 18.065 1.00 29.45 212 TRP A CA 1
ATOM 851 C C . TRP A 1 104 ? -32.730 18.500 16.638 1.00 31.91 212 TRP A C 1
ATOM 852 O O . TRP A 1 104 ? -31.996 19.252 15.986 1.00 28.10 212 TRP A O 1
ATOM 863 N N . VAL A 1 105 ? -33.862 17.994 16.156 1.00 25.34 213 VAL A N 1
ATOM 864 C CA . VAL A 1 105 ? -34.304 18.245 14.780 1.00 24.78 213 VAL A CA 1
ATOM 865 C C . VAL A 1 105 ? -35.146 19.507 14.716 1.00 29.32 213 VAL A C 1
ATOM 866 O O . VAL A 1 105 ? -36.200 19.601 15.352 1.00 35.06 213 VAL A O 1
ATOM 870 N N . LEU A 1 106 ? -34.692 20.476 13.934 1.00 27.51 214 LEU A N 1
ATOM 871 C CA . LEU A 1 106 ? -35.408 21.738 13.785 1.00 28.06 214 LEU A CA 1
ATOM 872 C C . LEU A 1 106 ? -36.438 21.675 12.672 1.00 27.07 214 LEU A C 1
ATOM 873 O O . LEU A 1 106 ? -37.426 22.410 12.688 1.00 32.45 214 LEU A O 1
ATOM 878 N N . GLU A 1 107 ? -36.173 20.834 11.679 1.00 30.65 215 GLU A N 1
ATOM 879 C CA . GLU A 1 107 ? -37.037 20.721 10.493 1.00 28.81 215 GLU A CA 1
ATOM 880 C C . GLU A 1 107 ? -36.902 19.330 9.883 1.00 31.67 215 GLU A C 1
ATOM 881 O O . GLU A 1 107 ? -35.787 18.838 9.698 1.00 27.98 215 GLU A O 1
ATOM 887 N N . PRO A 1 108 ? -38.030 18.677 9.575 1.00 30.61 216 PRO A N 1
ATOM 888 C CA . PRO A 1 108 ? -39.414 19.088 9.844 1.00 32.02 216 PRO A CA 1
ATOM 889 C C . PRO A 1 108 ? -39.739 18.969 11.325 1.00 32.86 216 PRO A C 1
ATOM 890 O O . PRO A 1 108 ? -39.064 18.237 12.049 1.00 35.54 216 PRO A O 1
ATOM 894 N N . GLU A 1 109 ? -40.790 19.648 11.766 1.00 39.64 217 GLU A N 1
ATOM 895 C CA . GLU A 1 109 ? -41.213 19.559 13.162 1.00 46.41 217 GLU A CA 1
ATOM 896 C C . GLU A 1 109 ? -41.718 18.164 13.539 1.00 51.64 217 GLU A C 1
ATOM 897 O O . GLU A 1 109 ? -41.263 17.587 14.523 1.00 50.52 217 GLU A O 1
ATOM 903 N N . LYS A 1 110 ? -42.669 17.637 12.766 1.00 37.39 218 LYS A N 1
ATOM 904 C CA . LYS A 1 110 ? -43.145 16.265 12.948 1.00 48.35 218 LYS A CA 1
ATOM 905 C C . LYS A 1 110 ? -43.060 15.569 11.599 1.00 46.81 218 LYS A C 1
ATOM 906 O O . LYS A 1 110 ? -44.037 15.496 10.866 1.00 40.70 218 LYS A O 1
ATOM 912 N N . PRO A 1 111 ? -41.869 15.084 11.255 1.00 38.32 219 PRO A N 1
ATOM 913 C CA . PRO A 1 111 ? -41.588 14.628 9.895 1.00 33.55 219 PRO A CA 1
ATOM 914 C C . PRO A 1 111 ? -42.442 13.438 9.492 1.00 30.14 219 PRO A C 1
ATOM 915 O O . PRO A 1 111 ? -42.517 12.463 10.226 1.00 36.22 219 PRO A O 1
ATOM 919 N N . PRO A 1 112 ? -43.091 13.524 8.327 1.00 30.41 220 PRO A N 1
ATOM 920 C CA . PRO A 1 112 ? -43.770 12.347 7.782 1.00 29.41 220 PRO A CA 1
ATOM 921 C C . PRO A 1 112 ? -42.728 11.359 7.301 1.00 29.85 220 PRO A C 1
ATOM 922 O O . PRO A 1 112 ? -41.539 11.689 7.222 1.00 27.95 220 PRO A O 1
ATOM 926 N N . ARG A 1 113 ? -43.168 10.158 6.970 1.00 28.97 221 ARG A N 1
ATOM 927 C CA A ARG A 1 113 ? -42.295 9.089 6.507 0.78 31.04 221 ARG A CA 1
ATOM 928 C CA B ARG A 1 113 ? -42.221 9.141 6.556 0.22 30.45 221 ARG A CA 1
ATOM 929 C C . ARG A 1 113 ? -41.701 9.406 5.145 1.00 32.80 221 ARG A C 1
ATOM 930 O O . ARG A 1 113 ? -40.744 8.772 4.706 1.00 27.25 221 ARG A O 1
ATOM 945 N N . SER A 1 114 ? -42.300 10.373 4.460 1.00 23.19 222 SER A N 1
ATOM 946 C CA . SER A 1 114 ? -41.827 10.778 3.146 1.00 27.17 222 SER A CA 1
ATOM 947 C C . SER A 1 114 ? -40.653 11.758 3.209 1.00 32.24 222 SER A C 1
ATOM 948 O O . SER A 1 114 ? -40.023 12.016 2.192 1.00 30.15 222 SER A O 1
ATOM 951 N N . ALA A 1 115 ? -40.355 12.311 4.382 1.00 22.97 223 ALA A N 1
ATOM 952 C CA . ALA A 1 115 ? -39.399 13.429 4.444 1.00 27.68 223 ALA A CA 1
ATOM 953 C C . ALA A 1 115 ? -37.966 12.932 4.379 1.00 24.25 223 ALA A C 1
ATOM 954 O O . ALA A 1 115 ? -37.544 12.141 5.214 1.00 26.07 223 ALA A O 1
ATOM 956 N N . THR A 1 116 ? -37.219 13.401 3.389 1.00 29.83 224 THR A N 1
ATOM 957 C CA . THR A 1 116 ? -35.847 12.931 3.192 1.00 23.95 224 THR A CA 1
ATOM 958 C C . THR A 1 116 ? -34.804 13.923 3.715 1.00 31.94 224 THR A C 1
ATOM 959 O O . THR A 1 116 ? -33.602 13.629 3.734 1.00 33.74 224 THR A O 1
ATOM 963 N N . ALA A 1 117 ? -35.257 15.095 4.133 1.00 28.36 225 ALA A N 1
ATOM 964 C CA . ALA A 1 117 ? -34.343 16.128 4.652 1.00 30.33 225 ALA A CA 1
ATOM 965 C C . ALA A 1 117 ? -34.505 16.330 6.150 1.00 29.81 225 ALA A C 1
ATOM 966 O O . ALA A 1 117 ? -35.588 16.151 6.694 1.00 26.21 225 ALA A O 1
ATOM 968 N N . ARG A 1 118 ? -33.425 16.717 6.821 1.00 26.04 226 ARG A N 1
ATOM 969 C CA . ARG A 1 118 ? -33.501 17.105 8.221 1.00 23.13 226 ARG A CA 1
ATOM 970 C C . ARG A 1 118 ? -32.581 18.293 8.423 1.00 35.20 226 ARG A C 1
ATOM 971 O O . ARG A 1 118 ? -31.479 18.326 7.871 1.00 35.82 226 ARG A O 1
ATOM 979 N N . ARG A 1 119 ? -33.041 19.274 9.192 1.00 29.18 227 ARG A N 1
ATOM 980 C CA . ARG A 1 119 ? -32.152 20.321 9.675 1.00 32.70 227 ARG A CA 1
ATOM 981 C C . ARG A 1 119 ? -31.900 20.008 11.127 1.00 35.76 227 ARG A C 1
ATOM 982 O O . ARG A 1 119 ? -32.832 19.957 11.921 1.00 33.60 227 ARG A O 1
ATOM 990 N N . ILE A 1 120 ? -30.637 19.773 11.465 1.00 27.92 228 ILE A N 1
ATOM 991 C CA . ILE A 1 120 ? -30.270 19.357 12.802 1.00 25.23 228 ILE A CA 1
ATOM 992 C C . ILE A 1 120 ? -29.416 20.407 13.509 1.00 35.27 228 ILE A C 1
ATOM 993 O O . ILE A 1 120 ? -28.389 20.826 12.979 1.00 31.75 228 ILE A O 1
ATOM 998 N N . ALA A 1 121 ? -29.833 20.818 14.706 1.00 30.09 229 ALA A N 1
ATOM 999 C CA . ALA A 1 121 ? -29.109 21.842 15.459 1.00 36.46 229 ALA A CA 1
ATOM 1000 C C . ALA A 1 121 ? -27.820 21.259 16.040 1.00 39.83 229 ALA A C 1
ATOM 1001 O O . ALA A 1 121 ? -27.856 20.205 16.668 1.00 40.53 229 ALA A O 1
ATOM 1003 N N . LEU A 1 122 ? -26.691 21.932 15.822 1.00 38.03 230 LEU A N 1
ATOM 1004 C CA . LEU A 1 122 ? -25.409 21.487 16.376 1.00 31.93 230 LEU A CA 1
ATOM 1005 C C . LEU A 1 122 ? -25.091 22.312 17.623 1.00 46.01 230 LEU A C 1
ATOM 1006 O O . LEU A 1 122 ? -24.071 22.091 18.275 1.00 41.88 230 LEU A O 1
ATOM 1011 N N . GLY A 1 123 ? -26.012 23.227 17.950 1.00 41.75 231 GLY A N 1
ATOM 1012 C CA . GLY A 1 123 ? -25.950 24.128 19.100 1.00 42.95 231 GLY A CA 1
ATOM 1013 C C . GLY A 1 123 ? -27.040 25.189 18.946 1.00 38.26 231 GLY A C 1
ATOM 1014 O O . GLY A 1 123 ? -27.837 25.110 18.023 1.00 37.11 231 GLY A O 1
ATOM 1015 N N . ASN A 1 124 ? -27.096 26.191 19.814 1.00 33.23 232 ASN A N 1
ATOM 1016 C CA . ASN A 1 124 ? -28.042 27.292 19.588 1.00 28.68 232 ASN A CA 1
ATOM 1017 C C . ASN A 1 124 ? -27.680 28.218 18.427 1.00 26.16 232 ASN A C 1
ATOM 1018 O O . ASN A 1 124 ? -28.437 29.140 18.117 1.00 30.18 232 ASN A O 1
ATOM 1023 N N . ASN A 1 125 ? -26.541 27.984 17.779 1.00 35.83 233 ASN A N 1
ATOM 1024 C CA . ASN A 1 125 ? -26.019 28.972 16.829 1.00 28.64 233 ASN A CA 1
ATOM 1025 C C . ASN A 1 125 ? -25.483 28.386 15.527 1.00 31.60 233 ASN A C 1
ATOM 1026 O O . ASN A 1 125 ? -24.789 29.058 14.767 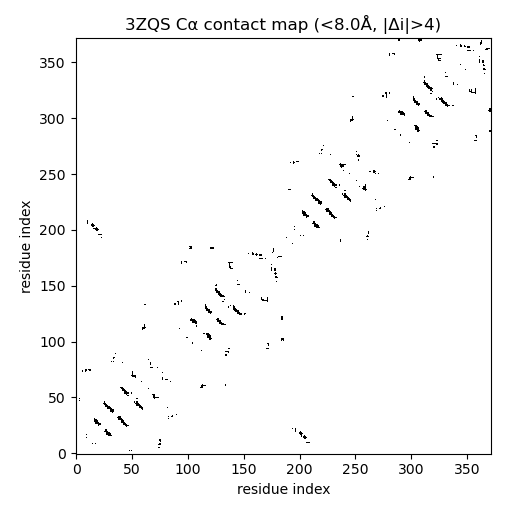1.00 29.86 233 ASN A O 1
ATOM 1031 N N . VAL A 1 126 ? -25.813 27.134 15.262 1.00 28.06 234 VAL A N 1
ATOM 1032 C CA . VAL A 1 126 ? -25.325 26.459 14.071 1.00 33.02 234 VAL A CA 1
ATOM 1033 C C . VAL A 1 126 ? -26.177 25.216 13.830 1.00 34.40 234 VAL A C 1
ATOM 1034 O O . VAL A 1 126 ? -26.606 24.555 14.781 1.00 28.71 234 VAL A O 1
ATOM 1038 N N . SER A 1 127 ? -26.457 24.919 12.566 1.00 30.93 235 SER A N 1
ATOM 1039 C CA . SER A 1 127 ? -27.172 23.694 12.224 1.00 38.55 235 SER A CA 1
ATOM 1040 C C . SER A 1 127 ? -26.522 23.040 11.022 1.00 36.56 235 SER A C 1
ATOM 1041 O O . SER A 1 127 ? -25.732 23.665 10.302 1.00 35.16 235 SER A O 1
ATOM 1044 N N . ILE A 1 128 ? -26.829 21.766 10.828 1.00 29.03 236 ILE A N 1
ATOM 1045 C CA . ILE A 1 128 ? -26.468 21.104 9.590 1.00 31.32 236 ILE A CA 1
ATOM 1046 C C . ILE A 1 128 ? -27.722 20.594 8.890 1.00 33.63 236 ILE A C 1
ATOM 1047 O O . ILE A 1 128 ? -28.631 20.068 9.528 1.00 29.85 236 ILE A O 1
ATOM 1052 N N . ASN A 1 129 ? -27.766 20.768 7.576 1.00 28.75 237 ASN A N 1
ATOM 1053 C CA . ASN A 1 129 ? -28.859 20.246 6.784 1.00 30.28 237 ASN A CA 1
ATOM 1054 C C . ASN A 1 129 ? -28.382 18.998 6.094 1.00 45.16 237 ASN A C 1
ATOM 1055 O O . ASN A 1 129 ? -27.322 18.997 5.472 1.00 36.21 237 ASN A O 1
ATOM 1060 N N . ILE A 1 130 ? -29.149 17.925 6.210 1.00 34.35 238 ILE A N 1
ATOM 1061 C CA . ILE A 1 130 ? -28.843 16.738 5.440 1.00 31.77 238 ILE A CA 1
ATOM 1062 C C . ILE A 1 130 ? -29.999 16.424 4.503 1.00 37.19 238 ILE A C 1
ATOM 1063 O O . ILE A 1 130 ? -31.159 16.724 4.797 1.00 32.58 238 ILE A O 1
ATOM 1068 N N . GLU A 1 131 ? -29.663 15.885 3.341 1.00 32.74 239 GLU A N 1
ATOM 1069 C CA . GLU A 1 131 ? -30.670 15.354 2.427 1.00 34.52 239 GLU A CA 1
ATOM 1070 C C . GLU A 1 131 ? -30.274 13.919 2.157 1.00 39.51 239 GLU A C 1
ATOM 1071 O O . GLU A 1 131 ? -29.187 13.662 1.635 1.00 39.74 239 GLU A O 1
ATOM 1077 N N . VAL A 1 132 ? -31.134 12.983 2.548 1.00 32.88 240 VAL A N 1
ATOM 1078 C CA . VAL A 1 132 ? -30.797 11.570 2.474 1.00 28.94 240 VAL A CA 1
ATOM 1079 C C . VAL A 1 132 ? -31.456 10.919 1.263 1.00 37.82 240 VAL A C 1
ATOM 1080 O O . VAL A 1 132 ? -32.641 11.124 0.993 1.00 38.99 240 VAL A O 1
ATOM 1084 N N . ASP A 1 133 ? -30.674 10.156 0.511 1.00 38.54 241 ASP A N 1
ATOM 1085 C CA . ASP A 1 133 ? -31.223 9.393 -0.607 1.00 32.76 241 ASP A CA 1
ATOM 1086 C C . ASP A 1 133 ? -31.849 8.101 -0.080 1.00 35.32 241 ASP A C 1
ATOM 1087 O O . ASP A 1 133 ? -31.141 7.218 0.407 1.00 34.26 241 ASP A O 1
ATOM 1092 N N . PRO A 1 134 ? -33.181 7.981 -0.177 1.00 28.55 242 PRO A N 1
ATOM 1093 C CA . PRO A 1 134 ? -33.860 6.823 0.414 1.00 28.60 242 PRO A CA 1
ATOM 1094 C C . PRO A 1 134 ? -33.418 5.513 -0.233 1.00 45.70 242 PRO A C 1
ATOM 1095 O O . PRO A 1 134 ? -33.536 4.454 0.389 1.00 43.32 242 PRO A O 1
ATOM 1099 N N . ARG A 1 135 ? -32.899 5.581 -1.457 1.00 32.87 243 ARG A N 1
ATOM 1100 C CA . ARG A 1 135 ? -32.443 4.370 -2.133 1.00 40.60 243 ARG A CA 1
ATOM 1101 C C . ARG A 1 135 ? -31.016 4.012 -1.739 1.00 45.50 243 ARG A C 1
ATOM 1102 O O . ARG A 1 135 ? -30.570 2.893 -1.972 1.00 41.23 243 ARG A O 1
ATOM 1110 N N . HIS A 1 136 ? -30.311 4.964 -1.127 1.00 44.33 244 HIS A N 1
ATOM 1111 C CA . HIS A 1 136 ? -28.931 4.753 -0.690 1.00 44.58 244 HIS A CA 1
ATOM 1112 C C . HIS A 1 136 ? -28.676 5.511 0.603 1.00 42.11 244 HIS A C 1
ATOM 1113 O O . HIS A 1 136 ? -27.822 6.394 0.656 1.00 37.35 244 HIS A O 1
ATOM 1120 N N . PRO A 1 137 ? -29.419 5.159 1.657 1.00 36.63 245 PRO A N 1
ATOM 1121 C CA . PRO A 1 137 ? -29.524 5.999 2.851 1.00 33.65 245 PRO A CA 1
ATOM 1122 C C . PRO A 1 137 ? -28.260 6.087 3.701 1.00 43.34 245 PRO A C 1
ATOM 1123 O O . PRO A 1 137 ? -28.196 6.972 4.548 1.00 42.09 245 PRO A O 1
ATOM 1127 N N . THR A 1 138 ? -27.280 5.211 3.507 1.00 38.85 246 THR A N 1
ATOM 1128 C CA . THR A 1 138 ? -26.069 5.318 4.328 1.00 39.56 246 THR A CA 1
ATOM 1129 C C . THR A 1 138 ? -24.842 5.871 3.590 1.00 45.25 246 THR A C 1
ATOM 1130 O O . THR A 1 138 ? -23.765 5.984 4.170 1.00 44.19 246 THR A O 1
ATOM 1134 N N . MET A 1 139 ? -25.002 6.228 2.319 1.00 37.97 247 MET A N 1
ATOM 1135 C CA . MET A 1 139 ? -23.941 6.939 1.613 1.00 39.90 247 MET A CA 1
ATOM 1136 C C . MET A 1 139 ? -23.818 8.349 2.180 1.00 44.93 247 MET A C 1
ATOM 1137 O O . MET A 1 139 ? -24.658 8.785 2.968 1.00 49.20 247 MET A O 1
ATOM 1142 N N . LEU A 1 140 ? -22.773 9.066 1.785 1.00 52.07 248 LEU A N 1
ATOM 1143 C CA . LEU A 1 140 ? -22.643 10.472 2.160 1.00 55.26 248 LEU A CA 1
ATOM 1144 C C . LEU A 1 140 ? -23.810 11.277 1.587 1.00 49.56 248 LEU A C 1
ATOM 1145 O O . LEU A 1 140 ? -24.005 11.301 0.376 1.00 57.12 248 LEU A O 1
ATOM 1150 N N . PRO A 1 141 ? -24.593 11.935 2.455 1.00 43.84 249 PRO A N 1
ATOM 1151 C CA . PRO A 1 141 ? -25.727 12.763 2.029 1.00 46.29 249 PRO A CA 1
ATOM 1152 C C . PRO A 1 141 ? -25.277 14.149 1.596 1.00 45.70 249 PRO A C 1
ATOM 1153 O O . PRO A 1 141 ? -24.168 14.537 1.938 1.00 50.92 249 PRO A O 1
ATOM 1157 N N . GLU A 1 142 ? -26.114 14.880 0.861 1.00 46.72 250 GLU A N 1
ATOM 1158 C CA . GLU A 1 142 ? -25.807 16.274 0.550 1.00 47.49 250 GLU A CA 1
ATOM 1159 C C . GLU A 1 142 ? -26.042 17.060 1.823 1.00 47.81 250 GLU A C 1
ATOM 1160 O O . GLU A 1 142 ? -27.140 17.005 2.382 1.00 45.01 250 GLU A O 1
ATOM 1166 N N . CYS A 1 143 ? -25.036 17.797 2.287 1.00 40.10 251 CYS A N 1
ATOM 1167 C CA A CYS A 1 143 ? -25.229 18.597 3.489 0.75 38.41 251 CYS A CA 1
ATOM 1168 C CA B CYS A 1 143 ? -25.147 18.562 3.530 0.25 42.08 251 CYS A CA 1
ATOM 1169 C C . CYS A 1 143 ? -24.654 19.999 3.379 1.00 45.04 251 CYS A C 1
ATOM 1170 O O . CYS A 1 143 ? -23.853 20.294 2.495 1.00 54.15 251 CYS A O 1
ATOM 1175 N N . PHE A 1 144 ? -25.113 20.872 4.270 1.00 37.53 252 PHE A N 1
ATOM 1176 C CA . PHE A 1 144 ? -24.566 22.215 4.393 1.00 38.21 252 PHE A CA 1
ATOM 1177 C C . PHE A 1 144 ? -24.814 22.747 5.800 1.00 41.39 252 PHE A C 1
ATOM 1178 O O . PHE A 1 144 ? -25.768 22.344 6.475 1.00 33.27 252 PHE A O 1
ATOM 1186 N N . PHE A 1 145 ? -23.939 23.639 6.248 1.00 35.37 253 PHE A N 1
ATOM 1187 C CA . PHE A 1 145 ? -24.069 24.242 7.563 1.00 39.26 253 PHE A CA 1
ATOM 1188 C C . PHE A 1 145 ? -24.766 25.589 7.471 1.00 38.63 253 PHE A C 1
ATOM 1189 O O . PHE A 1 145 ? -24.647 26.288 6.466 1.00 41.18 253 PHE A O 1
ATOM 1197 N N . LEU A 1 146 ? -25.503 25.942 8.517 1.00 36.07 254 LEU A N 1
ATOM 1198 C CA . LEU A 1 146 ? -25.923 27.325 8.712 1.00 27.73 254 LEU A CA 1
ATOM 1199 C C . LEU A 1 146 ? -25.351 27.818 10.029 1.00 36.19 254 LEU A C 1
ATOM 1200 O O . LEU A 1 146 ? -25.248 27.060 10.986 1.00 33.00 254 LEU A O 1
ATOM 1205 N N . GLY A 1 147 ? -24.975 29.090 10.070 1.00 29.50 255 GLY A N 1
ATOM 1206 C CA . GLY A 1 147 ? -24.409 29.686 11.262 1.00 26.59 255 GLY A CA 1
ATOM 1207 C C . GLY A 1 147 ? -23.283 30.635 10.881 1.00 40.04 255 GLY A C 1
ATOM 1208 O O . GLY A 1 147 ? -22.813 30.637 9.739 1.00 32.46 255 GLY A O 1
ATOM 1209 N N . ALA A 1 148 ? -22.853 31.445 11.838 1.00 29.53 256 ALA A N 1
ATOM 1210 C CA . ALA A 1 148 ? -21.792 32.405 11.594 1.00 38.29 256 ALA A CA 1
ATOM 1211 C C . ALA A 1 148 ? -20.509 31.686 11.200 1.00 41.23 256 ALA A C 1
ATOM 1212 O O . ALA A 1 148 ? -20.272 30.550 11.618 1.00 39.69 256 ALA A O 1
ATOM 1214 N N . ASP A 1 149 ? -19.672 32.354 10.412 1.00 43.96 257 ASP A N 1
ATOM 1215 C CA . ASP A 1 149 ? -18.434 31.745 9.935 1.00 46.07 257 ASP A CA 1
ATOM 1216 C C . ASP A 1 149 ? -17.563 31.180 11.057 1.00 39.91 257 ASP A C 1
ATOM 1217 O O . ASP A 1 149 ? -17.020 30.085 10.923 1.00 52.83 257 ASP A O 1
ATOM 1222 N N . HIS A 1 150 ? -17.440 31.904 12.167 1.00 34.02 258 HIS A N 1
ATOM 1223 C CA . HIS A 1 150 ? -16.534 31.465 13.234 1.00 51.45 258 HIS A CA 1
ATOM 1224 C C . HIS A 1 150 ? -16.994 30.155 13.869 1.00 53.46 258 HIS A C 1
ATOM 1225 O O . HIS A 1 150 ? -16.179 29.392 14.390 1.00 51.79 258 HIS A O 1
ATOM 1232 N N . VAL A 1 151 ? -18.298 29.891 13.799 1.00 50.53 259 VAL A N 1
ATOM 1233 C CA . VAL A 1 151 ? -18.873 28.644 14.302 1.00 44.08 259 VAL A CA 1
ATOM 1234 C C . VAL A 1 151 ? -18.794 27.491 13.299 1.00 48.54 259 VAL A C 1
ATOM 1235 O O . VAL A 1 151 ? -18.554 26.348 13.686 1.00 57.65 259 VAL A O 1
ATOM 1239 N N . VAL A 1 152 ? -19.015 27.777 12.018 1.00 40.34 260 VAL A N 1
ATOM 1240 C CA . VAL A 1 152 ? -19.011 26.709 11.021 1.00 39.26 260 VAL A CA 1
ATOM 1241 C C . VAL A 1 152 ? -17.635 26.416 10.435 1.00 57.08 260 VAL A C 1
ATOM 1242 O O . VAL A 1 152 ? -17.372 25.286 10.027 1.00 62.65 260 VAL A O 1
ATOM 1246 N N . LYS A 1 153 ? -16.754 27.412 10.389 1.00 48.19 261 LYS A N 1
ATOM 1247 C CA . LYS A 1 153 ? -15.431 27.186 9.807 1.00 41.98 261 LYS A CA 1
ATOM 1248 C C . LYS A 1 153 ? -14.765 25.929 10.382 1.00 42.85 261 LYS A C 1
ATOM 1249 O O . LYS A 1 153 ? -14.334 25.057 9.624 1.00 51.12 261 LYS A O 1
ATOM 1255 N N . PRO A 1 154 ? -14.693 25.822 11.720 1.00 40.62 262 PRO A N 1
ATOM 1256 C CA . PRO A 1 154 ? -14.100 24.625 12.334 1.00 46.43 262 PRO A CA 1
ATOM 1257 C C . PRO A 1 154 ? -14.801 23.319 11.943 1.00 55.32 262 PRO A C 1
ATOM 1258 O O . PRO A 1 154 ? -14.125 22.311 11.731 1.00 60.61 262 PRO A O 1
ATOM 1262 N N . LEU A 1 155 ? -16.129 23.329 11.854 1.00 50.82 263 LEU A N 1
ATOM 1263 C CA . LEU A 1 155 ? -16.866 22.135 11.445 1.00 45.67 263 LEU A CA 1
ATOM 1264 C C . LEU A 1 155 ? -16.533 21.798 10.003 1.00 52.00 263 LEU A C 1
ATOM 1265 O O . LEU A 1 155 ? -16.265 20.645 9.667 1.00 62.74 263 LEU A O 1
ATOM 1270 N N . GLY A 1 156 ? -16.545 22.819 9.155 1.00 55.49 264 GLY A N 1
ATOM 1271 C CA . GLY A 1 156 ? -16.251 22.653 7.745 1.00 54.64 264 GLY A CA 1
ATOM 1272 C C . GLY A 1 156 ? -14.882 22.051 7.481 1.00 55.95 264 GLY A C 1
ATOM 1273 O O . GLY A 1 156 ? -14.725 21.278 6.538 1.00 64.91 264 GLY A O 1
ATOM 1274 N N . ILE A 1 157 ? -13.892 22.400 8.300 1.00 59.29 265 ILE A N 1
ATOM 1275 C CA A ILE A 1 157 ? -12.536 21.879 8.132 0.56 62.27 265 ILE A CA 1
ATOM 1276 C CA B ILE A 1 157 ? -12.548 21.871 8.098 0.44 61.49 265 ILE A CA 1
ATOM 1277 C C . ILE A 1 157 ? -12.452 20.419 8.559 1.00 61.05 265 ILE A C 1
ATOM 1278 O O . ILE A 1 157 ? -11.820 19.600 7.896 1.00 67.58 265 ILE A O 1
ATOM 1287 N N . LYS A 1 158 ? -13.089 20.095 9.680 1.00 58.29 266 LYS A N 1
ATOM 1288 C CA . LYS A 1 158 ? -13.103 18.715 10.146 1.00 51.34 266 LYS A CA 1
ATOM 1289 C C . LYS A 1 158 ? -13.834 17.825 9.142 1.00 58.68 266 LYS A C 1
ATOM 1290 O O . LYS A 1 158 ? -13.431 16.686 8.908 1.00 62.70 266 LYS A O 1
ATOM 1296 N N . LEU A 1 159 ? -14.892 18.355 8.532 1.00 53.68 267 LEU A N 1
ATOM 1297 C CA . LEU A 1 159 ? -15.672 17.588 7.567 1.00 59.35 267 LEU A CA 1
ATOM 1298 C C . LEU A 1 159 ? -14.824 17.185 6.365 1.00 72.26 267 LEU A C 1
ATOM 1299 O O . LEU A 1 159 ? -14.743 16.006 6.026 1.00 79.27 267 LEU A O 1
ATOM 1304 N N . SER A 1 160 ? -14.192 18.162 5.722 1.00 69.15 268 SER A N 1
ATOM 1305 C CA . SER A 1 160 ? -13.406 17.882 4.526 1.00 73.75 268 SER A CA 1
ATOM 1306 C C . SER A 1 160 ? -12.191 17.029 4.872 1.00 75.32 268 SER A C 1
ATOM 1307 O O . SER A 1 160 ? -11.673 16.298 4.028 1.00 78.91 268 SER A O 1
ATOM 1310 N N . ARG A 1 161 ? -11.748 17.123 6.120 1.00 64.33 269 ARG A N 1
ATOM 1311 C CA . ARG A 1 161 ? -10.588 16.373 6.581 1.00 57.22 269 ARG A CA 1
ATOM 1312 C C . ARG A 1 161 ? -10.909 14.907 6.878 1.00 66.39 269 ARG A C 1
ATOM 1313 O O . ARG A 1 161 ? -10.091 14.027 6.623 1.00 73.29 269 ARG A O 1
ATOM 1321 N N . ASN A 1 162 ? -12.095 14.643 7.418 1.00 65.25 270 ASN A N 1
ATOM 1322 C CA . ASN A 1 162 ? -12.452 13.283 7.823 1.00 62.73 270 ASN A CA 1
ATOM 1323 C C . ASN A 1 162 ? -13.458 12.606 6.909 1.00 59.43 270 ASN A C 1
ATOM 1324 O O . ASN A 1 162 ? -13.937 11.513 7.213 1.00 62.82 270 ASN A O 1
ATOM 1329 N N . ILE A 1 163 ? -13.773 13.252 5.792 1.00 59.99 271 ILE A N 1
ATOM 1330 C CA . ILE A 1 163 ? -14.834 12.779 4.910 1.00 63.30 271 ILE A CA 1
ATOM 1331 C C . ILE A 1 163 ? -14.574 11.361 4.388 1.00 67.98 271 ILE A C 1
ATOM 1332 O O . ILE A 1 163 ? -15.505 10.636 4.041 1.00 68.78 271 ILE A O 1
ATOM 1337 N N . HIS A 1 164 ? -13.310 10.961 4.345 1.00 67.36 272 HIS A N 1
ATOM 1338 C CA . HIS A 1 164 ? -12.958 9.638 3.843 1.00 70.05 272 HIS A CA 1
ATOM 1339 C C . HIS A 1 164 ? -13.340 8.515 4.815 1.00 66.71 272 HIS A C 1
ATOM 1340 O O . HIS A 1 164 ? -13.554 7.377 4.397 1.00 77.47 272 HIS A O 1
ATOM 1347 N N . LEU A 1 165 ? -13.445 8.839 6.101 1.00 53.55 273 LEU A N 1
ATOM 1348 C CA . LEU A 1 165 ? -13.761 7.843 7.131 1.00 57.64 273 LEU A CA 1
ATOM 1349 C C . LEU A 1 165 ? -15.211 7.346 7.126 1.00 58.23 273 LEU A C 1
ATOM 1350 O O . LEU A 1 165 ? -15.588 6.513 7.956 1.00 69.26 273 LEU A O 1
ATOM 1355 N N . TRP A 1 166 ? -16.022 7.867 6.213 1.00 45.29 274 TRP A N 1
ATOM 1356 C CA . TRP A 1 166 ? -17.446 7.523 6.151 1.00 41.46 274 TRP A CA 1
ATOM 1357 C C . TRP A 1 166 ? -17.667 6.036 5.886 1.00 49.04 274 TRP A C 1
ATOM 1358 O O . TRP A 1 166 ? -17.197 5.507 4.878 1.00 50.14 274 TRP A O 1
ATOM 1369 N N . ASP A 1 167 ? -18.391 5.371 6.782 1.00 52.64 275 ASP A N 1
ATOM 1370 C CA . ASP A 1 167 ? -18.588 3.926 6.693 1.00 48.02 275 ASP A CA 1
ATOM 1371 C C . ASP A 1 167 ? -20.064 3.593 6.475 1.00 45.17 275 ASP A C 1
ATOM 1372 O O . ASP A 1 167 ? -20.867 3.686 7.403 1.00 49.23 275 ASP A O 1
ATOM 1377 N N . PRO A 1 168 ? -20.424 3.173 5.248 1.00 45.59 276 PRO A N 1
ATOM 1378 C CA . PRO A 1 168 ? -21.822 2.866 4.919 1.00 42.85 276 PRO A CA 1
ATOM 1379 C C . PRO A 1 168 ? -22.397 1.738 5.766 1.00 52.56 276 PRO A C 1
ATOM 1380 O O . PRO A 1 168 ? -23.615 1.539 5.723 1.00 47.85 276 PRO A O 1
ATOM 1384 N N . GLU A 1 169 ? -21.551 1.016 6.502 1.00 47.27 277 GLU A N 1
ATOM 1385 C CA . GLU A 1 169 ? -22.029 -0.034 7.398 1.00 53.44 277 GLU A CA 1
ATOM 1386 C C . GLU A 1 169 ? -22.489 0.580 8.717 1.00 58.86 277 GLU A C 1
ATOM 1387 O O . GLU A 1 169 ? -22.999 -0.117 9.605 1.00 67.90 277 GLU A O 1
ATOM 1393 N N . ASN A 1 170 ? -22.292 1.891 8.838 1.00 44.67 278 ASN A N 1
ATOM 1394 C CA . ASN A 1 170 ? -22.725 2.639 10.017 1.00 37.23 278 ASN A CA 1
ATOM 1395 C C . ASN A 1 170 ? -23.839 3.622 9.686 1.00 45.94 278 ASN A C 1
ATOM 1396 O O . ASN A 1 170 ? -23.995 4.037 8.535 1.00 45.26 278 ASN A O 1
ATOM 1401 N N . SER A 1 171 ? -24.609 3.998 10.701 1.00 50.09 279 SER A N 1
ATOM 1402 C CA . SER A 1 171 ? -25.738 4.897 10.519 1.00 43.93 279 SER A CA 1
ATOM 1403 C C . SER A 1 171 ? -25.265 6.285 10.105 1.00 42.83 279 SER A C 1
ATOM 1404 O O . SER A 1 171 ? -24.106 6.643 10.298 1.00 46.24 279 SER A O 1
ATOM 1407 N N . VAL A 1 172 ? -26.174 7.077 9.549 1.00 41.81 280 VAL A N 1
ATOM 1408 C CA . VAL A 1 172 ? -25.825 8.437 9.163 1.00 35.63 280 VAL A CA 1
ATOM 1409 C C . VAL A 1 172 ? -25.370 9.243 10.371 1.00 45.12 280 VAL A C 1
ATOM 1410 O O . VAL A 1 172 ? -24.390 9.977 10.296 1.00 41.42 280 VAL A O 1
ATOM 1414 N N . LEU A 1 173 ? -26.077 9.106 11.489 1.00 40.03 281 LEU A N 1
ATOM 1415 C CA . LEU A 1 173 ? -25.696 9.842 12.691 1.00 44.33 281 LEU A CA 1
ATOM 1416 C C . LEU A 1 173 ? -24.283 9.466 13.148 1.00 44.46 281 LEU A C 1
ATOM 1417 O O . LEU A 1 173 ? -23.460 10.333 13.442 1.00 45.63 281 LEU A O 1
ATOM 1422 N N . GLN A 1 174 ? -23.996 8.173 13.197 1.00 39.90 282 GLN A N 1
ATOM 1423 C CA . GLN A 1 174 ? -22.693 7.731 13.689 1.00 43.14 282 GLN A CA 1
ATOM 1424 C C . GLN A 1 174 ? -21.577 8.289 12.810 1.00 44.83 282 GLN A C 1
ATOM 1425 O O . GLN A 1 174 ? -20.561 8.778 13.311 1.00 44.68 282 GLN A O 1
ATOM 1431 N N . ASN A 1 175 ? -21.774 8.216 11.495 1.00 36.88 283 ASN A N 1
ATOM 1432 C CA . ASN A 1 175 ? -20.785 8.743 10.561 1.00 39.37 283 ASN A CA 1
ATOM 1433 C C . ASN A 1 175 ? -20.565 10.242 10.735 1.00 45.10 283 ASN A C 1
ATOM 1434 O O . ASN A 1 175 ? -19.433 10.728 10.671 1.00 43.90 283 ASN A O 1
ATOM 1439 N N . LEU A 1 176 ? -21.642 10.980 10.976 1.00 39.38 284 LEU A N 1
ATOM 1440 C CA . LEU A 1 176 ? -21.513 12.424 11.175 1.00 38.66 284 LEU A CA 1
ATOM 1441 C C . LEU A 1 176 ? -20.714 12.730 12.430 1.00 47.15 284 LEU A C 1
ATOM 1442 O O . LEU A 1 176 ? -19.876 13.638 12.445 1.00 48.01 284 LEU A O 1
ATOM 1447 N N . LYS A 1 177 ? -20.969 11.980 13.494 1.00 43.93 285 LYS A N 1
ATOM 1448 C CA . LYS A 1 177 ? -20.177 12.157 14.704 1.00 47.81 285 LYS A CA 1
ATOM 1449 C C . LYS A 1 177 ? -18.698 11.914 14.424 1.00 45.58 285 LYS A C 1
ATOM 1450 O O . LYS A 1 177 ? -17.840 12.683 14.855 1.00 57.49 285 LYS A O 1
ATOM 1456 N N . ASP A 1 178 ? -18.401 10.850 13.688 1.00 43.32 286 ASP A N 1
ATOM 1457 C CA . ASP A 1 178 ? -17.014 10.471 13.424 1.00 50.16 286 ASP A CA 1
ATOM 1458 C C . ASP A 1 178 ? -16.317 11.470 12.509 1.00 49.77 286 ASP A C 1
ATOM 1459 O O . ASP A 1 178 ? -15.130 11.757 12.666 1.00 52.01 286 ASP A O 1
ATOM 1464 N N . VAL A 1 179 ? -17.071 12.032 11.579 1.00 44.85 287 VAL A N 1
ATOM 1465 C CA . VAL A 1 179 ? -16.494 12.991 10.659 1.00 43.36 287 VAL A CA 1
ATOM 1466 C C . VAL A 1 179 ? -16.366 14.381 11.291 1.00 48.45 287 VAL A C 1
ATOM 1467 O O . VAL A 1 179 ? -15.330 15.038 11.166 1.00 48.83 287 VAL A O 1
ATOM 1471 N N . LEU A 1 180 ? -17.403 14.818 11.997 1.00 49.30 288 LEU A N 1
ATOM 1472 C CA . LEU A 1 180 ? -17.389 16.143 12.608 1.00 44.10 288 LEU A CA 1
ATOM 1473 C C . LEU A 1 180 ? -16.757 16.124 13.990 1.00 42.81 288 LEU A C 1
ATOM 1474 O O . LEU A 1 180 ? -16.518 17.173 14.572 1.00 46.68 288 LEU A O 1
ATOM 1479 N N . GLU A 1 181 ? -16.503 14.929 14.515 1.00 44.27 289 GLU A N 1
ATOM 1480 C CA . GLU A 1 181 ? -15.940 14.784 15.855 1.00 42.92 289 GLU A CA 1
ATOM 1481 C C . GLU A 1 181 ? -16.709 15.617 16.872 1.00 51.57 289 GLU A C 1
ATOM 1482 O O . GLU A 1 181 ? -16.106 16.400 17.605 1.00 52.42 289 GLU A O 1
ATOM 1488 N N . ILE A 1 182 ? -18.032 15.455 16.920 1.00 49.85 290 ILE A N 1
ATOM 1489 C CA . ILE A 1 182 ? -18.854 16.224 17.862 1.00 55.58 290 ILE A CA 1
ATOM 1490 C C . ILE A 1 182 ? -19.885 15.391 18.609 1.00 52.54 290 ILE A C 1
ATOM 1491 O O . ILE A 1 182 ? -20.037 14.192 18.374 1.00 56.26 290 ILE A O 1
ATOM 1496 N N . ASP A 1 183 ? -20.588 16.061 19.516 1.00 60.74 291 ASP A N 1
ATOM 1497 C CA . ASP A 1 183 ? -21.729 15.489 20.214 1.00 70.41 291 ASP A CA 1
ATOM 1498 C C . ASP A 1 183 ? -22.976 16.281 19.839 1.00 63.61 291 ASP A C 1
ATOM 1499 O O . ASP A 1 183 ? -22.975 17.513 19.848 1.00 66.98 291 ASP A O 1
ATOM 1504 N N . PHE A 1 184 ? -24.044 15.573 19.507 1.00 54.40 292 PHE A N 1
ATOM 1505 C CA . PHE A 1 184 ? -25.288 16.222 19.142 1.00 53.03 292 PHE A CA 1
ATOM 1506 C C . PHE A 1 184 ? -26.115 16.542 20.378 1.00 58.09 292 PHE A C 1
ATOM 1507 O O . PHE A 1 184 ? -26.347 15.667 21.215 1.00 65.40 292 PHE A O 1
ATOM 1515 N N . PRO A 1 185 ? -26.556 17.803 20.497 1.00 55.44 293 PRO A N 1
ATOM 1516 C CA . PRO A 1 185 ? -27.565 18.175 21.489 1.00 58.85 293 PRO A CA 1
ATOM 1517 C C . PRO A 1 185 ? -28.712 17.179 21.386 1.00 57.47 293 PRO A C 1
ATOM 1518 O O . PRO A 1 185 ? -28.994 16.734 20.280 1.00 63.50 293 PRO A O 1
ATOM 1522 N N . ALA A 1 186 ? -29.348 16.824 22.497 1.00 58.03 294 ALA A N 1
ATOM 1523 C CA . ALA A 1 186 ? -30.400 15.808 22.472 1.00 66.75 294 ALA A CA 1
ATOM 1524 C C . ALA A 1 186 ? -31.685 16.316 21.822 1.00 64.80 294 ALA A C 1
ATOM 1525 O O . ALA A 1 186 ? -32.210 17.362 22.201 1.00 73.62 294 ALA A O 1
ATOM 1527 N N . GLN B 1 1 ? -80.556 0.482 2.917 1.00 24.40 109 GLN B N 1
ATOM 1528 C CA . GLN B 1 1 ? -79.095 0.496 2.842 1.00 26.25 109 GLN B CA 1
ATOM 1529 C C . GLN B 1 1 ? -78.614 -0.901 2.520 1.00 31.30 109 GLN B C 1
ATOM 1530 O O . GLN B 1 1 ? -79.349 -1.871 2.701 1.00 29.49 109 GLN B O 1
ATOM 1536 N N . PHE B 1 2 ? -77.385 -1.020 2.036 1.00 23.39 110 PHE B N 1
ATOM 1537 C CA . PHE B 1 2 ? -76.861 -2.351 1.759 1.00 23.21 110 PHE B CA 1
ATOM 1538 C C . PHE B 1 2 ? -76.363 -3.104 2.998 1.00 28.33 110 PHE B C 1
ATOM 1539 O O . PHE B 1 2 ? -76.189 -4.319 2.931 1.00 30.80 110 PHE B O 1
ATOM 1547 N N . TYR B 1 3 ? -76.119 -2.399 4.108 1.00 26.25 111 TYR B N 1
ATOM 1548 C CA . TYR B 1 3 ? -75.510 -2.998 5.309 1.00 26.63 111 TYR B CA 1
ATOM 1549 C C . TYR B 1 3 ? -76.479 -3.065 6.509 1.00 27.90 111 TYR B C 1
ATOM 1550 O O . TYR B 1 3 ? -77.456 -2.311 6.569 1.00 24.72 111 TYR B O 1
ATOM 1559 N N . SER B 1 4 ? -76.202 -3.973 7.445 1.00 25.87 112 SER B N 1
ATOM 1560 C CA . SER B 1 4 ? -77.045 -4.243 8.642 1.00 33.84 112 SER B CA 1
ATOM 1561 C C . SER B 1 4 ? -76.820 -3.241 9.785 1.00 32.53 112 SER B C 1
ATOM 1562 O O . SER B 1 4 ? -75.847 -2.482 9.697 1.00 30.43 112 SER B O 1
ATOM 1565 N N . SER B 1 5 ? -77.645 -3.214 10.863 1.00 27.61 113 SER B N 1
ATOM 1566 C CA A SER B 1 5 ? -77.403 -2.215 11.896 0.45 33.92 113 SER B CA 1
ATOM 1567 C CA B SER B 1 5 ? -77.409 -2.224 11.905 0.55 33.99 113 SER B CA 1
ATOM 1568 C C . SER B 1 5 ? -76.030 -2.466 12.518 1.00 28.78 113 SER B C 1
ATOM 1569 O O . SER B 1 5 ? -75.374 -1.540 13.014 1.00 33.18 113 SER B O 1
ATOM 1574 N N . LEU B 1 6 ? -75.582 -3.717 12.468 1.00 31.73 114 LEU B N 1
ATOM 1575 C CA . LEU B 1 6 ? -74.299 -4.084 13.079 1.00 29.19 114 LEU B CA 1
ATOM 1576 C C . LEU B 1 6 ? -73.169 -3.344 12.389 1.00 28.83 114 LEU B C 1
ATOM 1577 O O . LEU B 1 6 ? -72.301 -2.791 13.039 1.00 29.85 114 LEU B O 1
ATOM 1582 N N . ILE B 1 7 ? -73.206 -3.309 11.064 1.00 23.48 115 ILE B N 1
ATOM 1583 C CA . ILE B 1 7 ? -72.158 -2.655 10.309 1.00 29.36 115 ILE B CA 1
ATOM 1584 C C . ILE B 1 7 ? -72.144 -1.154 10.583 1.00 31.54 115 ILE B C 1
ATOM 1585 O O . ILE B 1 7 ? -71.088 -0.531 10.636 1.00 28.70 115 ILE B O 1
ATOM 1590 N N . GLU B 1 8 ? -73.318 -0.556 10.741 1.00 22.73 116 GLU B N 1
ATOM 1591 C CA . GLU B 1 8 ? -73.367 0.873 11.037 1.00 24.06 116 GLU B CA 1
ATOM 1592 C C . GLU B 1 8 ? -72.764 1.127 12.419 1.00 29.13 116 GLU B C 1
ATOM 1593 O O . GLU B 1 8 ? -71.977 2.062 12.596 1.00 37.48 116 GLU B O 1
ATOM 1599 N N . GLU B 1 9 ? -73.116 0.279 13.401 1.00 22.85 117 GLU B N 1
ATOM 1600 C CA . GLU B 1 9 ? -72.477 0.336 14.729 1.00 34.48 117 GLU B CA 1
ATOM 1601 C C . GLU B 1 9 ? -70.953 0.199 14.701 1.00 30.11 117 GLU B C 1
ATOM 1602 O O . GLU B 1 9 ? -70.261 0.941 15.401 1.00 31.36 117 GLU B O 1
ATOM 1608 N N . ILE B 1 10 ? -70.423 -0.722 13.898 1.00 27.80 118 ILE B N 1
ATOM 1609 C CA . ILE B 1 10 ? -68.970 -0.896 13.855 1.00 24.88 118 ILE B CA 1
ATOM 1610 C C . ILE B 1 10 ? -68.340 0.353 13.259 1.00 25.57 118 ILE B C 1
ATOM 1611 O O . ILE B 1 10 ? -67.314 0.811 13.741 1.00 30.70 118 ILE B O 1
ATOM 1616 N N . GLY B 1 11 ? -68.963 0.915 12.223 1.00 28.20 119 GLY B N 1
ATOM 1617 C CA . GLY B 1 11 ? -68.454 2.132 11.601 1.00 38.54 119 GLY B CA 1
ATOM 1618 C C . GLY B 1 11 ? -68.388 3.293 12.578 1.00 38.87 119 GLY B C 1
ATOM 1619 O O . GLY B 1 11 ? -67.470 4.118 12.545 1.00 34.03 119 GLY B O 1
ATOM 1620 N N . THR B 1 12 ? -69.385 3.366 13.450 1.00 28.36 120 THR B N 1
ATOM 1621 C CA . THR B 1 12 ? -69.416 4.381 14.496 1.00 36.32 120 THR B CA 1
ATOM 1622 C C . THR B 1 12 ? -68.299 4.198 15.537 1.00 32.36 120 THR B C 1
ATOM 1623 O O . THR B 1 12 ? -67.662 5.160 15.937 1.00 42.52 120 THR B O 1
ATOM 1627 N N . LEU B 1 13 ? -68.061 2.970 15.985 1.00 31.63 121 LEU B N 1
ATOM 1628 C CA . LEU B 1 13 ? -66.940 2.720 16.877 1.00 33.21 121 LEU B CA 1
ATOM 1629 C C . LEU B 1 13 ? -65.618 2.986 16.173 1.00 39.31 121 LEU B C 1
ATOM 1630 O O . LEU B 1 13 ? -64.682 3.474 16.788 1.00 31.92 121 LEU B O 1
ATOM 1635 N N . GLY B 1 14 ? -65.539 2.651 14.887 1.00 24.32 122 GLY B N 1
ATOM 1636 C CA . GLY B 1 14 ? -64.296 2.779 14.145 1.00 34.65 122 GLY B CA 1
ATOM 1637 C C . GLY B 1 14 ? -63.834 1.409 13.704 1.00 27.01 122 GLY B C 1
ATOM 1638 O O . GLY B 1 14 ? -63.733 0.494 14.518 1.00 26.81 122 GLY B O 1
ATOM 1639 N N . TRP B 1 15 ? -63.571 1.254 12.415 1.00 24.12 123 TRP B N 1
ATOM 1640 C CA . TRP B 1 15 ? -63.142 -0.037 11.911 1.00 19.97 123 TRP B CA 1
ATOM 1641 C C . TRP B 1 15 ? -61.827 -0.463 12.532 1.00 24.39 123 TRP B C 1
ATOM 1642 O O . TRP B 1 15 ? -61.559 -1.649 12.613 1.00 21.36 123 TRP B O 1
ATOM 1653 N N . ASP B 1 16 ? -61.038 0.492 13.019 1.00 22.72 124 ASP B N 1
ATOM 1654 C CA . ASP B 1 16 ? -59.779 0.169 13.687 1.00 30.74 124 ASP B CA 1
ATOM 1655 C C . ASP B 1 16 ? -60.007 -0.664 14.953 1.00 27.27 124 ASP B C 1
ATOM 1656 O O . ASP B 1 16 ? -59.106 -1.350 15.424 1.00 28.17 124 ASP B O 1
ATOM 1661 N N . LYS B 1 17 ? -61.211 -0.614 15.510 1.00 24.49 125 LYS B N 1
ATOM 1662 C CA . LYS B 1 17 ? -61.488 -1.426 16.701 1.00 25.19 125 LYS B CA 1
ATOM 1663 C C . LYS B 1 17 ? -61.794 -2.886 16.353 1.00 29.72 125 LYS B C 1
ATOM 1664 O O . LYS B 1 17 ? -61.630 -3.775 17.178 1.00 28.37 125 LYS B O 1
ATOM 1670 N N . LEU B 1 18 ? -62.231 -3.150 15.125 1.00 23.39 126 LEU B N 1
ATOM 1671 C CA . LEU B 1 18 ? -62.630 -4.517 14.791 1.00 19.57 126 LEU B CA 1
ATOM 1672 C C . LEU B 1 18 ? -61.398 -5.305 14.387 1.00 27.91 126 LEU B C 1
ATOM 1673 O O . LEU B 1 18 ? -60.789 -4.984 13.384 1.00 25.73 126 LEU B O 1
ATOM 1678 N N . VAL B 1 19 ? -61.019 -6.337 15.124 1.00 21.67 127 VAL B N 1
ATOM 1679 C CA . VAL B 1 19 ? -59.790 -7.038 14.765 1.00 22.33 127 VAL B CA 1
ATOM 1680 C C . VAL B 1 19 ? -60.029 -8.436 14.210 1.00 27.81 127 VAL B C 1
ATOM 1681 O O . VAL B 1 19 ? -59.089 -9.104 13.772 1.00 26.84 127 VAL B O 1
ATOM 1685 N N . TYR B 1 20 ? -61.284 -8.874 14.233 1.00 24.24 128 TYR B N 1
ATOM 1686 C CA . TYR B 1 20 ? -61.659 -10.153 13.623 1.00 20.73 128 TYR B CA 1
ATOM 1687 C C . TYR B 1 20 ? -63.159 -10.186 13.361 1.00 29.45 128 TYR B C 1
ATOM 1688 O O . TYR B 1 20 ? -63.935 -9.654 14.151 1.00 25.88 128 TYR B O 1
ATOM 1697 N N . ALA B 1 21 ? -63.559 -10.805 12.250 1.00 27.68 129 ALA B N 1
ATOM 1698 C CA . ALA B 1 21 ? -64.960 -11.106 11.981 1.00 26.94 129 ALA B CA 1
ATOM 1699 C C . ALA B 1 21 ? -64.999 -12.357 11.124 1.00 30.12 129 ALA B C 1
ATOM 1700 O O . ALA B 1 21 ? -64.171 -12.497 10.229 1.00 31.46 129 ALA B O 1
ATOM 1702 N N . ASP B 1 22 ? -65.933 -13.269 11.387 1.00 30.46 130 ASP B N 1
ATOM 1703 C CA . ASP B 1 22 ? -66.105 -14.422 10.498 1.00 30.40 130 ASP B CA 1
ATOM 1704 C C . ASP B 1 22 ? -66.836 -13.989 9.231 1.00 31.41 130 ASP B C 1
ATOM 1705 O O . ASP B 1 22 ? -67.213 -12.819 9.085 1.00 29.75 130 ASP B O 1
ATOM 1710 N N . THR B 1 23 ? -67.016 -14.903 8.286 1.00 36.99 131 THR B N 1
ATOM 1711 C CA . THR B 1 23 ? -67.596 -14.511 7.007 1.00 40.15 131 THR B CA 1
ATOM 1712 C C . THR B 1 23 ? -68.987 -13.912 7.162 1.00 37.74 131 THR B C 1
ATOM 1713 O O . THR B 1 23 ? -69.299 -12.926 6.504 1.00 34.21 131 THR B O 1
ATOM 1717 N N . CYS B 1 24 ? -69.815 -14.474 8.038 1.00 34.98 132 CYS B N 1
ATOM 1718 C CA A CYS B 1 24 ? -71.193 -14.006 8.213 0.70 33.75 132 CYS B CA 1
ATOM 1719 C CA B CYS B 1 24 ? -71.183 -13.974 8.178 0.30 33.62 132 CYS B CA 1
ATOM 1720 C C . CYS B 1 24 ? -71.304 -12.898 9.252 1.00 41.50 132 CYS B C 1
ATOM 1721 O O . CYS B 1 24 ? -72.403 -12.435 9.550 1.00 46.17 132 CYS B O 1
ATOM 1726 N N . PHE B 1 25 ? -70.173 -12.493 9.827 1.00 31.97 133 PHE B N 1
ATOM 1727 C CA . PHE B 1 25 ? -70.203 -11.496 10.894 1.00 32.49 133 PHE B CA 1
ATOM 1728 C C . PHE B 1 25 ? -71.136 -11.929 12.024 1.00 33.92 133 PHE B C 1
ATOM 1729 O O . PHE B 1 25 ? -71.862 -11.115 12.600 1.00 38.83 133 PHE B O 1
ATOM 1737 N N . SER B 1 26 ? -71.114 -13.216 12.339 1.00 31.19 134 SER B N 1
ATOM 1738 C CA . SER B 1 26 ? -71.884 -13.707 13.470 1.00 42.38 134 SER B CA 1
ATOM 1739 C C . SER B 1 26 ? -70.982 -13.762 14.701 1.00 41.34 134 SER B C 1
ATOM 1740 O O . SER B 1 26 ? -71.464 -13.797 15.837 1.00 39.04 134 SER B O 1
ATOM 1743 N N . THR B 1 27 ? -69.669 -13.770 14.464 1.00 25.62 135 THR B N 1
ATOM 1744 C CA . THR B 1 27 ? -68.675 -13.605 15.529 1.00 27.08 135 THR B CA 1
ATOM 1745 C C . THR B 1 27 ? -67.704 -12.470 15.187 1.00 34.62 135 THR B C 1
ATOM 1746 O O . THR B 1 27 ? -67.135 -12.457 14.093 1.00 36.49 135 THR B O 1
ATOM 1750 N N . ILE B 1 28 ? -67.514 -11.526 16.105 1.00 26.83 136 ILE B N 1
ATOM 1751 C CA . ILE B 1 28 ? -66.545 -10.454 15.904 1.00 28.12 136 ILE B CA 1
ATOM 1752 C C . ILE B 1 28 ? -65.701 -10.266 17.157 1.00 32.49 136 ILE B C 1
ATOM 1753 O O . ILE B 1 28 ? -66.113 -10.663 18.250 1.00 29.11 136 ILE B O 1
ATOM 1758 N N . LYS B 1 29 ? -64.521 -9.665 17.001 1.00 19.34 137 LYS B N 1
ATOM 1759 C CA . LYS B 1 29 ? -63.714 -9.281 18.158 1.00 24.81 137 LYS B CA 1
ATOM 1760 C C . LYS B 1 29 ? -63.380 -7.819 18.056 1.00 24.98 137 LYS B C 1
ATOM 1761 O O . LYS B 1 29 ? -62.968 -7.339 16.990 1.00 26.49 137 LYS B O 1
ATOM 1767 N N . LEU B 1 30 ? -63.562 -7.106 19.158 1.00 21.26 138 LEU B N 1
ATOM 1768 C CA . LEU B 1 30 ? -63.237 -5.688 19.211 1.00 23.22 138 LEU B CA 1
ATOM 1769 C C . LEU B 1 30 ? -62.051 -5.515 20.141 1.00 28.15 138 LEU B C 1
ATOM 1770 O O . LEU B 1 30 ? -61.917 -6.251 21.127 1.00 28.89 138 LEU B O 1
ATOM 1775 N N . LYS B 1 31 ? -61.174 -4.567 19.839 1.00 22.49 139 LYS B N 1
ATOM 1776 C CA . LYS B 1 31 ? -60.047 -4.338 20.743 1.00 22.59 139 LYS B CA 1
ATOM 1777 C C . LYS B 1 31 ? -60.184 -2.980 21.414 1.00 29.04 139 LYS B C 1
ATOM 1778 O O . LYS B 1 31 ? -60.789 -2.052 20.860 1.00 30.37 139 LYS B O 1
ATOM 1784 N N . ALA B 1 32 ? -59.648 -2.885 22.621 1.00 27.29 140 ALA B N 1
ATOM 1785 C CA . ALA B 1 32 ? -59.496 -1.613 23.317 1.00 29.15 140 ALA B CA 1
ATOM 1786 C C . ALA B 1 32 ? -58.093 -1.582 23.884 1.00 30.92 140 ALA B C 1
ATOM 1787 O O . ALA B 1 32 ? -57.636 -2.572 24.459 1.00 33.90 140 ALA B O 1
ATOM 1789 N N . GLU B 1 33 ? -57.395 -0.466 23.712 1.00 31.15 141 GLU B N 1
ATOM 1790 C CA . GLU B 1 33 ? -56.110 -0.276 24.365 1.00 32.64 141 GLU B CA 1
ATOM 1791 C C . GLU B 1 33 ? -56.326 0.609 25.579 1.00 34.54 141 GLU B C 1
ATOM 1792 O O . GLU B 1 33 ? -56.855 1.707 25.443 1.00 37.39 141 GLU B O 1
ATOM 1798 N N . ASP B 1 34 ? -55.915 0.155 26.762 1.00 32.68 142 ASP B N 1
ATOM 1799 C CA . ASP B 1 34 ? -56.168 0.949 27.961 1.00 30.00 142 ASP B CA 1
ATOM 1800 C C . ASP B 1 34 ? -55.178 2.090 28.139 1.00 41.32 142 ASP B C 1
ATOM 1801 O O . ASP B 1 34 ? -54.198 2.209 27.392 1.00 38.13 142 ASP B O 1
ATOM 1806 N N . ALA B 1 35 ? -55.455 2.943 29.117 1.00 46.24 143 ALA B N 1
ATOM 1807 C CA . ALA B 1 35 ? -54.649 4.138 29.332 1.00 58.63 143 ALA B CA 1
ATOM 1808 C C . ALA B 1 35 ? -53.192 3.785 29.614 1.00 56.13 143 ALA B C 1
ATOM 1809 O O . ALA B 1 35 ? -52.314 4.644 29.547 1.00 61.05 143 ALA B O 1
ATOM 1811 N N . SER B 1 36 ? -52.942 2.514 29.917 1.00 47.00 144 SER B N 1
ATOM 1812 C CA . SER B 1 36 ? -51.610 2.050 30.280 1.00 40.00 144 SER B CA 1
ATOM 1813 C C . SER B 1 36 ? -50.931 1.276 29.157 1.00 44.20 144 SER B C 1
ATOM 1814 O O . SER B 1 36 ? -49.864 0.702 29.353 1.00 44.98 144 SER B O 1
ATOM 1817 N N . GLY B 1 37 ? -51.553 1.241 27.987 1.00 40.31 145 GLY B N 1
ATOM 1818 C CA . GLY B 1 37 ? -50.923 0.646 26.821 1.00 38.61 145 GLY B CA 1
ATOM 1819 C C . GLY B 1 37 ? -51.193 -0.831 26.601 1.00 43.36 145 GLY B C 1
ATOM 1820 O O . GLY B 1 37 ? -50.641 -1.432 25.684 1.00 50.10 145 GLY B O 1
ATOM 1821 N N . ARG B 1 38 ? -52.037 -1.424 27.438 1.00 39.78 146 ARG B N 1
ATOM 1822 C CA . ARG B 1 38 ? -52.383 -2.834 27.293 1.00 30.51 146 ARG B CA 1
ATOM 1823 C C . ARG B 1 38 ? -53.542 -3.014 26.332 1.00 34.11 146 ARG B C 1
ATOM 1824 O O . ARG B 1 38 ? -54.503 -2.244 26.353 1.00 34.69 146 ARG B O 1
ATOM 1832 N N . GLU B 1 39 ? -53.469 -4.051 25.510 1.00 23.74 147 GLU B N 1
ATOM 1833 C CA . GLU B 1 39 ? -54.570 -4.382 24.614 1.00 33.59 147 GLU B CA 1
ATOM 1834 C C . GLU B 1 39 ? -55.526 -5.397 25.254 1.00 30.44 147 GLU B C 1
ATOM 1835 O O . GLU B 1 39 ? -55.083 -6.371 25.843 1.00 32.30 147 GLU B O 1
ATOM 1841 N N . HIS B 1 40 ? -56.831 -5.164 25.130 1.00 22.96 148 HIS B N 1
ATOM 1842 C CA . HIS B 1 40 ? -57.844 -6.091 25.642 1.00 22.66 148 HIS B CA 1
ATOM 1843 C C . HIS B 1 40 ? -58.851 -6.375 24.547 1.00 32.45 148 HIS B C 1
ATOM 1844 O O . HIS B 1 40 ? -59.222 -5.470 23.808 1.00 30.15 148 HIS B O 1
ATOM 1851 N N . LEU B 1 41 ? -59.320 -7.617 24.459 1.00 21.10 149 LEU B N 1
ATOM 1852 C CA . LEU B 1 41 ? -60.261 -7.986 23.399 1.00 24.32 149 LEU B CA 1
ATOM 1853 C C . LEU B 1 41 ? -61.582 -8.418 24.005 1.00 28.66 149 LEU B C 1
ATOM 1854 O O . LEU B 1 41 ? -61.608 -9.029 25.083 1.00 25.03 149 LEU B O 1
ATOM 1859 N N . ILE B 1 42 ? -62.675 -8.080 23.327 1.00 21.87 150 ILE B N 1
ATOM 1860 C CA . ILE B 1 42 ? -63.971 -8.653 23.656 1.00 25.77 150 ILE B CA 1
ATOM 1861 C C . ILE B 1 42 ? -64.518 -9.367 22.436 1.00 30.31 150 ILE B C 1
ATOM 1862 O O . ILE B 1 42 ? -64.547 -8.807 21.337 1.00 32.25 150 ILE B O 1
ATOM 1867 N N . THR B 1 43 ? -64.925 -10.618 22.622 1.00 25.68 151 THR B N 1
ATOM 1868 C CA . THR B 1 43 ? -65.507 -11.392 21.543 1.00 23.88 151 THR B CA 1
ATOM 1869 C C . THR B 1 43 ? -67.010 -11.344 21.706 1.00 34.49 151 THR B C 1
ATOM 1870 O O . THR B 1 43 ? -67.523 -11.530 22.809 1.00 33.66 151 THR B O 1
ATOM 1874 N N . LEU B 1 44 ? -67.716 -11.073 20.617 1.00 26.74 152 LEU B N 1
ATOM 1875 C CA . LEU B 1 44 ? -69.172 -11.053 20.651 1.00 28.06 152 LEU B CA 1
ATOM 1876 C C . LEU B 1 44 ? -69.704 -12.031 19.622 1.00 35.18 152 LEU B C 1
ATOM 1877 O O . LEU B 1 44 ? -69.197 -12.124 18.498 1.00 35.41 152 LEU B O 1
ATOM 1882 N N . LYS B 1 45 ? -70.716 -12.785 20.019 1.00 34.05 153 LYS B N 1
ATOM 1883 C CA . LYS B 1 45 ? -71.390 -13.663 19.088 1.00 32.44 153 LYS B CA 1
ATOM 1884 C C . LYS B 1 45 ? -72.808 -13.141 18.937 1.00 43.73 153 LYS B C 1
ATOM 1885 O O . LYS B 1 45 ? -73.529 -12.961 19.926 1.00 39.03 153 LYS B O 1
ATOM 1891 N N . LEU B 1 46 ? -73.176 -12.846 17.696 1.00 38.04 154 LEU B N 1
ATOM 1892 C CA . LEU B 1 46 ? -74.429 -12.178 17.395 1.00 40.67 154 LEU B CA 1
ATOM 1893 C C . LEU B 1 46 ? -75.432 -13.223 16.924 1.00 48.20 154 LEU B C 1
ATOM 1894 O O . LEU B 1 46 ? -75.079 -14.142 16.187 1.00 48.05 154 LEU B O 1
ATOM 1899 N N . LYS B 1 47 ? -76.667 -13.105 17.396 1.00 65.98 155 LYS B N 1
ATOM 1900 C CA . LYS B 1 47 ? -77.711 -14.029 16.993 1.00 79.54 155 LYS B CA 1
ATOM 1901 C C . LYS B 1 47 ? -78.487 -13.430 15.833 1.00 81.93 155 LYS B C 1
ATOM 1902 O O . LYS B 1 47 ? -78.195 -12.317 15.383 1.00 79.65 155 LYS B O 1
ATOM 1904 N N . ALA B 1 48 ? -79.474 -14.175 15.349 1.00 90.42 156 ALA B N 1
ATOM 1905 C CA . ALA B 1 48 ? -80.329 -13.703 14.268 1.00 82.67 156 ALA B CA 1
ATOM 1906 C C . ALA B 1 48 ? -81.106 -12.453 14.683 1.00 78.38 156 ALA B C 1
ATOM 1907 O O . ALA B 1 48 ? -81.371 -11.572 13.862 1.00 76.95 156 ALA B O 1
ATOM 1909 N N . LYS B 1 49 ? -81.456 -12.379 15.963 1.00 81.38 157 LYS B N 1
ATOM 1910 C CA . LYS B 1 49 ? -82.306 -11.305 16.471 1.00 90.14 157 LYS B CA 1
ATOM 1911 C C . LYS B 1 49 ? -81.556 -10.117 17.099 1.00 83.56 157 LYS B C 1
ATOM 1912 O O . LYS B 1 49 ? -82.135 -9.343 17.865 1.00 65.28 157 LYS B O 1
ATOM 1918 N N . TYR B 1 50 ? -80.273 -9.973 16.774 1.00 78.43 158 TYR B N 1
ATOM 1919 C CA . TYR B 1 50 ? -79.544 -8.766 17.143 1.00 64.51 158 TYR B CA 1
ATOM 1920 C C . TYR B 1 50 ? -80.093 -7.616 16.300 1.00 58.96 158 TYR B C 1
ATOM 1921 O O . TYR B 1 50 ? -80.294 -7.782 15.095 1.00 58.94 158 TYR B O 1
ATOM 1930 N N . PRO B 1 51 ? -80.323 -6.438 16.913 1.00 60.68 159 PRO B N 1
ATOM 1931 C CA . PRO B 1 51 ? -80.025 -6.048 18.297 1.00 57.41 159 PRO B CA 1
ATOM 1932 C C . PRO B 1 51 ? -81.201 -6.156 19.277 1.00 71.56 159 PRO B C 1
ATOM 1933 O O . PRO B 1 51 ? -81.154 -5.532 20.343 1.00 66.75 159 PRO B O 1
ATOM 1937 N N . ALA B 1 52 ? -82.239 -6.911 18.937 1.00 78.87 160 ALA B N 1
ATOM 1938 C CA . ALA B 1 52 ? -83.334 -7.109 19.882 1.00 87.18 160 ALA B CA 1
ATOM 1939 C C . ALA B 1 52 ? -82.848 -7.973 21.046 1.00 81.43 160 ALA B C 1
ATOM 1940 O O . ALA B 1 52 ? -83.037 -7.632 22.215 1.00 66.88 160 ALA B O 1
ATOM 1942 N N . GLU B 1 53 ? -82.207 -9.087 20.709 1.00 77.31 161 GLU B N 1
ATOM 1943 C CA . GLU B 1 53 ? -81.639 -9.986 21.704 1.00 78.60 161 GLU B CA 1
ATOM 1944 C C . GLU B 1 53 ? -80.139 -9.713 21.921 1.00 74.94 161 GLU B C 1
ATOM 1945 O O . GLU B 1 53 ? -79.367 -9.603 20.963 1.00 65.15 161 GLU B O 1
ATOM 1951 N N . SER B 1 54 ? -79.734 -9.594 23.183 1.00 52.59 162 SER B N 1
ATOM 1952 C CA . SER B 1 54 ? -78.344 -9.290 23.512 1.00 57.68 162 SER B CA 1
ATOM 1953 C C . SER B 1 54 ? -77.368 -10.294 22.892 1.00 46.94 162 SER B C 1
ATOM 1954 O O . SER B 1 54 ? -77.651 -11.494 22.832 1.00 44.48 162 SER B O 1
ATOM 1957 N N . PRO B 1 55 ? -76.220 -9.800 22.402 1.00 48.37 163 PRO B N 1
ATOM 1958 C CA . PRO B 1 55 ? -75.185 -10.727 21.932 1.00 41.89 163 PRO B CA 1
ATOM 1959 C C . PRO B 1 55 ? -74.607 -11.465 23.124 1.00 41.56 163 PRO B C 1
ATOM 1960 O O . PRO B 1 55 ? -74.704 -10.948 24.239 1.00 39.90 163 PRO B O 1
ATOM 1964 N N . ASP B 1 56 ? -74.046 -12.650 22.899 1.00 35.30 164 ASP B N 1
ATOM 1965 C CA . ASP B 1 56 ? -73.142 -13.262 23.868 1.00 37.09 164 ASP B CA 1
ATOM 1966 C C . ASP B 1 56 ? -71.780 -12.582 23.725 1.00 41.67 164 ASP B C 1
ATOM 1967 O O . ASP B 1 56 ? -71.354 -12.271 22.614 1.00 44.36 164 ASP B O 1
ATOM 1972 N N . TYR B 1 57 ? -71.104 -12.329 24.837 1.00 37.06 165 TYR B N 1
ATOM 1973 C CA . TYR B 1 57 ? -69.770 -11.746 24.781 1.00 37.55 165 TYR B CA 1
ATOM 1974 C C . TYR B 1 57 ? -68.836 -12.321 25.826 1.00 45.01 165 TYR B C 1
ATOM 1975 O O . TYR B 1 57 ? -69.251 -12.636 26.941 1.00 39.77 165 TYR B O 1
ATOM 1984 N N . PHE B 1 58 ? -67.565 -12.433 25.454 1.00 36.39 166 PHE B N 1
ATOM 1985 C CA . PHE B 1 58 ? -66.545 -13.045 26.297 1.00 37.88 166 PHE B CA 1
ATOM 1986 C C . PHE B 1 58 ? -65.382 -12.068 26.430 1.00 39.87 166 PHE B C 1
ATOM 1987 O O . PHE B 1 58 ? -64.933 -11.482 25.440 1.00 31.27 166 PHE B O 1
ATOM 1995 N N . VAL B 1 59 ? -64.921 -11.877 27.658 1.00 35.37 167 VAL B N 1
ATOM 1996 C CA . VAL B 1 59 ? -63.783 -11.026 27.947 1.00 32.91 167 VAL B CA 1
ATOM 1997 C C . VAL B 1 59 ? -62.767 -11.818 28.762 1.00 35.80 167 VAL B C 1
ATOM 1998 O O . VAL B 1 59 ? -63.039 -12.941 29.189 1.00 32.67 167 VAL B O 1
ATOM 2002 N N . ASP B 1 60 ? -61.592 -11.234 28.953 1.00 32.86 168 ASP B N 1
ATOM 2003 C CA . ASP B 1 60 ? -60.534 -11.832 29.764 1.00 24.84 168 ASP B CA 1
ATOM 2004 C C . ASP B 1 60 ? -60.306 -10.937 30.985 1.00 31.88 168 ASP B C 1
ATOM 2005 O O . ASP B 1 60 ? -59.396 -10.120 30.977 1.00 33.70 168 ASP B O 1
ATOM 2010 N N . PHE B 1 61 ? -61.152 -11.071 32.009 1.00 26.20 169 PHE B N 1
ATOM 2011 C CA . PHE B 1 61 ? -61.118 -10.201 33.184 1.00 24.79 169 PHE B CA 1
ATOM 2012 C C . PHE B 1 61 ? -61.013 -11.082 34.405 1.00 23.78 169 PHE B C 1
ATOM 2013 O O . PHE B 1 61 ? -61.498 -12.212 34.379 1.00 28.32 169 PHE B O 1
ATOM 2021 N N . PRO B 1 62 ? -60.440 -10.554 35.497 1.00 21.32 170 PRO B N 1
ATOM 2022 C CA . PRO B 1 62 ? -60.377 -11.281 36.766 1.00 21.55 170 PRO B CA 1
ATOM 2023 C C . PRO B 1 62 ? -61.659 -11.098 37.597 1.00 33.23 170 PRO B C 1
ATOM 2024 O O . PRO B 1 62 ? -61.709 -11.546 38.735 1.00 31.49 170 PRO B O 1
ATOM 2028 N N . VAL B 1 63 ? -62.659 -10.427 37.042 1.00 22.68 171 VAL B N 1
ATOM 2029 C CA . VAL B 1 63 ? -63.972 -10.267 37.696 1.00 29.99 171 VAL B CA 1
ATOM 2030 C C . VAL B 1 63 ? -65.067 -10.496 36.646 1.00 35.46 171 VAL B C 1
ATOM 2031 O O . VAL B 1 63 ? -64.792 -10.439 35.457 1.00 31.53 171 VAL B O 1
ATOM 2035 N N . PRO B 1 64 ? -66.316 -10.736 37.079 1.00 37.69 172 PRO B N 1
ATOM 2036 C CA . PRO B 1 64 ? -67.431 -10.887 36.125 1.00 35.00 172 PRO B CA 1
ATOM 2037 C C . PRO B 1 64 ? -67.671 -9.622 35.307 1.00 40.95 172 PRO B C 1
ATOM 2038 O O . PRO B 1 64 ? -67.425 -8.535 35.823 1.00 33.37 172 PRO B O 1
ATOM 2042 N N . PHE B 1 65 ? -68.111 -9.755 34.047 1.00 39.32 173 PHE B N 1
ATOM 2043 C CA . PHE B 1 65 ? -68.514 -8.604 33.236 1.00 40.06 173 PHE B CA 1
ATOM 2044 C C . PHE B 1 65 ? -69.946 -8.802 32.726 1.00 60.55 173 PHE B C 1
ATOM 2045 O O . PHE B 1 65 ? -70.318 -9.911 32.325 1.00 52.62 173 PHE B O 1
ATOM 2053 N N A CYS B 1 66 ? -70.710 -7.709 32.683 0.49 57.60 174 CYS B N 1
ATOM 2054 N N B CYS B 1 66 ? -70.765 -7.759 32.806 0.51 57.05 174 CYS B N 1
ATOM 2055 C CA A CYS B 1 66 ? -72.014 -7.677 32.002 0.49 59.49 174 CYS B CA 1
ATOM 2056 C CA B CYS B 1 66 ? -72.183 -7.888 32.464 0.51 59.00 174 CYS B CA 1
ATOM 2057 C C A CYS B 1 66 ? -72.578 -6.255 31.906 0.49 54.78 174 CYS B C 1
ATOM 2058 C C B CYS B 1 66 ? -72.766 -6.589 31.927 0.51 54.57 174 CYS B C 1
ATOM 2059 O O A CYS B 1 66 ? -72.762 -5.596 32.928 0.49 49.74 174 CYS B O 1
ATOM 2060 O O B CYS B 1 66 ? -72.571 -5.531 32.517 0.51 50.17 174 CYS B O 1
ATOM 2065 N N A ALA B 1 67 ? -72.852 -5.791 30.684 0.49 47.47 175 ALA B N 1
ATOM 2066 N N B ALA B 1 67 ? -73.497 -6.676 30.819 0.51 59.50 175 ALA B N 1
ATOM 2067 C CA A ALA B 1 67 ? -73.397 -4.447 30.464 0.49 31.95 175 ALA B CA 1
ATOM 2068 C CA B ALA B 1 67 ? -73.973 -5.481 30.127 0.51 52.59 175 ALA B CA 1
ATOM 2069 C C A ALA B 1 67 ? -74.744 -4.286 31.140 0.49 26.59 175 ALA B C 1
ATOM 2070 C C B ALA B 1 67 ? -75.487 -5.423 29.902 0.51 56.05 175 ALA B C 1
ATOM 2071 O O A ALA B 1 67 ? -75.429 -5.266 31.411 0.49 37.18 175 ALA B O 1
ATOM 2072 O O B ALA B 1 67 ? -76.243 -6.270 30.377 0.51 51.30 175 ALA B O 1
ATOM 2075 N N A SER B 1 68 ? -75.119 -3.042 31.415 0.49 35.07 176 SER B N 1
ATOM 2076 N N B SER B 1 68 ? -75.906 -4.421 29.136 0.51 66.10 176 SER B N 1
ATOM 2077 C CA A SER B 1 68 ? -76.354 -2.749 32.139 0.49 35.68 176 SER B CA 1
ATOM 2078 C CA B SER B 1 68 ? -77.316 -4.087 28.987 0.51 57.86 176 SER B CA 1
ATOM 2079 C C A SER B 1 68 ? -77.584 -3.154 31.328 0.49 37.01 176 SER B C 1
ATOM 2080 C C B SER B 1 68 ? -77.983 -4.699 27.755 0.51 59.56 176 SER B C 1
ATOM 2081 O O A SER B 1 68 ? -77.454 -3.788 30.282 0.49 34.13 176 SER B O 1
ATOM 2082 O O B SER B 1 68 ? -77.363 -5.440 26.997 0.51 67.92 176 SER B O 1
ATOM 2087 N N . TRP B 1 69 ? -78.770 -2.797 31.818 0.69 55.93 177 TRP B N 1
ATOM 2088 C CA . TRP B 1 69 ? -80.003 -3.106 31.095 0.69 68.02 177 TRP B CA 1
ATOM 2089 C C . TRP B 1 69 ? -80.529 -1.979 30.228 0.69 72.51 177 TRP B C 1
ATOM 2090 O O . TRP B 1 69 ? -80.699 -0.849 30.688 0.69 85.73 177 TRP B O 1
ATOM 2101 N N . THR B 1 70 ? -80.806 -2.317 28.975 0.74 67.48 178 THR B N 1
ATOM 2102 C CA . THR B 1 70 ? -81.527 -1.444 28.061 0.74 63.23 178 THR B CA 1
ATOM 2103 C C . THR B 1 70 ? -82.494 -2.328 27.294 0.74 63.25 178 THR B C 1
ATOM 2104 O O . THR B 1 70 ? -82.223 -3.512 27.113 0.74 43.75 178 THR B O 1
ATOM 2108 N N . PRO B 1 71 ? -83.643 -1.771 26.877 0.75 67.86 179 PRO B N 1
ATOM 2109 C CA . PRO B 1 71 ? -84.639 -2.526 26.110 0.75 65.11 179 PRO B CA 1
ATOM 2110 C C . PRO B 1 71 ? -84.055 -3.260 24.902 0.75 66.96 179 PRO B C 1
ATOM 2111 O O . PRO B 1 71 ? -84.199 -4.477 24.815 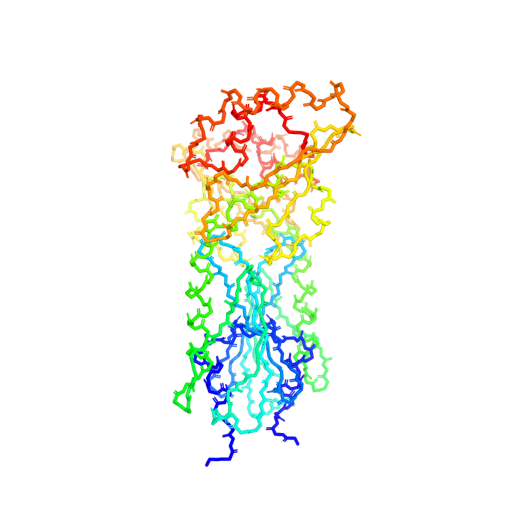0.75 56.95 179 PRO B O 1
ATOM 2115 N N . GLN B 1 72 ? -83.428 -2.543 23.979 1.00 83.17 180 GLN B N 1
ATOM 2116 C CA . GLN B 1 72 ? -82.658 -3.200 22.926 1.00 79.87 180 GLN B CA 1
ATOM 2117 C C . GLN B 1 72 ? -81.205 -3.074 23.334 1.00 68.04 180 GLN B C 1
ATOM 2118 O O . GLN B 1 72 ? -80.871 -2.208 24.145 1.00 47.92 180 GLN B O 1
ATOM 2120 N N . SER B 1 73 ? -80.348 -3.928 22.778 1.00 48.70 181 SER B N 1
ATOM 2121 C CA . SER B 1 73 ? -78.908 -3.861 23.043 1.00 73.10 181 SER B CA 1
ATOM 2122 C C . SER B 1 73 ? -78.203 -2.755 22.238 1.00 86.09 181 SER B C 1
ATOM 2123 O O . SER B 1 73 ? -78.853 -1.889 21.632 1.00 80.71 181 SER B O 1
ATOM 2126 N N . SER B 1 74 ? -76.872 -2.784 22.241 1.00 59.62 182 SER B N 1
ATOM 2127 C CA . SER B 1 74 ? -76.095 -1.774 21.532 1.00 49.38 182 SER B CA 1
ATOM 2128 C C . SER B 1 74 ? -74.598 -2.014 21.642 1.00 50.01 182 SER B C 1
ATOM 2129 O O . SER B 1 74 ? -74.001 -1.799 22.695 1.00 43.14 182 SER B O 1
ATOM 2132 N N . LEU B 1 75 ? -73.993 -2.440 20.544 1.00 38.97 183 LEU B N 1
ATOM 2133 C CA . LEU B 1 75 ? -72.565 -2.697 20.520 1.00 39.70 183 LEU B CA 1
ATOM 2134 C C . LEU B 1 75 ? -71.854 -1.466 21.084 1.00 44.19 183 LEU B C 1
ATOM 2135 O O . LEU B 1 75 ? -70.876 -1.589 21.817 1.00 40.45 183 LEU B O 1
ATOM 2140 N N . ILE B 1 76 ? -72.387 -0.285 20.773 1.00 34.37 184 ILE B N 1
ATOM 2141 C CA . ILE B 1 76 ? -71.821 0.984 21.245 1.00 41.85 184 ILE B CA 1
ATOM 2142 C C . ILE B 1 76 ? -71.730 1.072 22.769 1.00 50.04 184 ILE B C 1
ATOM 2143 O O . ILE B 1 76 ? -70.680 1.410 23.342 1.00 36.28 184 ILE B O 1
ATOM 2148 N N . SER B 1 77 ? -72.856 0.800 23.416 1.00 39.49 185 SER B N 1
ATOM 2149 C CA . SER B 1 77 ? -72.958 0.947 24.853 1.00 50.13 185 SER B CA 1
ATOM 2150 C C . SER B 1 77 ? -72.124 -0.134 25.514 1.00 52.07 185 SER B C 1
ATOM 2151 O O . SER B 1 77 ? -71.427 0.131 26.494 1.00 53.95 185 SER B O 1
ATOM 2154 N N . ILE B 1 78 ? -72.163 -1.347 24.964 1.00 36.97 186 ILE B N 1
ATOM 2155 C CA A ILE B 1 78 ? -71.376 -2.421 25.551 0.35 43.22 186 ILE B CA 1
ATOM 2156 C CA B ILE B 1 78 ? -71.367 -2.454 25.487 0.65 43.03 186 ILE B CA 1
ATOM 2157 C C . ILE B 1 78 ? -69.870 -2.148 25.459 1.00 39.16 186 ILE B C 1
ATOM 2158 O O . ILE B 1 78 ? -69.156 -2.345 26.442 1.00 36.78 186 ILE B O 1
ATOM 2167 N N . TYR B 1 79 ? -69.389 -1.677 24.313 1.00 27.57 187 TYR B N 1
ATOM 2168 C CA . TYR B 1 79 ? -67.971 -1.329 24.197 1.00 36.88 187 TYR B CA 1
ATOM 2169 C C . TYR B 1 79 ? -67.603 -0.276 25.236 1.00 37.40 187 TYR B C 1
ATOM 2170 O O . TYR B 1 79 ? -66.507 -0.299 25.786 1.00 33.76 187 TYR B O 1
ATOM 2179 N N A SER B 1 80 ? -68.508 0.675 25.460 0.49 35.02 188 SER B N 1
ATOM 2180 N N B SER B 1 80 ? -68.536 0.612 25.564 0.51 34.64 188 SER B N 1
ATOM 2181 C CA A SER B 1 80 ? -68.209 1.814 26.328 0.49 38.04 188 SER B CA 1
ATOM 2182 C CA B SER B 1 80 ? -68.246 1.630 26.575 0.51 32.27 188 SER B CA 1
ATOM 2183 C C A SER B 1 80 ? -67.958 1.369 27.744 0.49 35.43 188 SER B C 1
ATOM 2184 C C B SER B 1 80 ? -68.347 1.079 28.018 0.51 36.83 188 SER B C 1
ATOM 2185 O O A SER B 1 80 ? -67.027 1.829 28.403 0.49 39.34 188 SER B O 1
ATOM 2186 O O B SER B 1 80 ? -67.737 1.632 28.935 0.51 44.36 188 SER B O 1
ATOM 2191 N N A GLN B 1 81 ? -68.806 0.465 28.206 0.49 31.04 189 GLN B N 1
ATOM 2192 N N B GLN B 1 81 ? -69.107 -0.003 28.210 0.51 21.14 189 GLN B N 1
ATOM 2193 C CA A GLN B 1 81 ? -68.665 -0.076 29.531 0.49 27.23 189 GLN B CA 1
ATOM 2194 C CA B GLN B 1 81 ? -69.166 -0.714 29.487 0.51 32.68 189 GLN B CA 1
ATOM 2195 C C A GLN B 1 81 ? -67.437 -0.983 29.591 0.49 24.39 189 GLN B C 1
ATOM 2196 C C B GLN B 1 81 ? -67.976 -1.661 29.633 0.51 36.03 189 GLN B C 1
ATOM 2197 O O A GLN B 1 81 ? -66.685 -0.942 30.579 0.49 16.22 189 GLN B O 1
ATOM 2198 O O B GLN B 1 81 ? -67.734 -2.249 30.698 0.51 20.76 189 GLN B O 1
ATOM 2209 N N . PHE B 1 82 ? -67.232 -1.791 28.544 1.00 28.22 190 PHE B N 1
ATOM 2210 C CA . PHE B 1 82 ? -66.061 -2.667 28.476 1.00 26.79 190 PHE B CA 1
ATOM 2211 C C . PHE B 1 82 ? -64.871 -1.775 28.780 1.00 29.40 190 PHE B C 1
ATOM 2212 O O . PHE B 1 82 ? -64.018 -2.124 29.586 1.00 35.43 190 PHE B O 1
ATOM 2220 N N . LEU B 1 83 ? -64.839 -0.592 28.169 1.00 29.20 191 LEU B N 1
ATOM 2221 C CA . LEU B 1 83 ? -63.773 0.367 28.459 1.00 33.28 191 LEU B CA 1
ATOM 2222 C C . LEU B 1 83 ? -63.763 0.801 29.924 1.00 39.37 191 LEU B C 1
ATOM 2223 O O . LEU B 1 83 ? -62.700 0.975 30.510 1.00 34.63 191 LEU B O 1
ATOM 2228 N N . ALA B 1 84 ? -64.941 1.004 30.503 1.00 34.79 192 ALA B N 1
ATOM 2229 C CA . ALA B 1 84 ? -65.025 1.455 31.890 1.00 41.00 192 ALA B CA 1
ATOM 2230 C C . ALA B 1 84 ? -64.517 0.370 32.820 1.00 41.19 192 ALA B C 1
ATOM 2231 O O . ALA B 1 84 ? -63.785 0.653 33.771 1.00 36.70 192 ALA B O 1
ATOM 2233 N N . ALA B 1 85 ? -64.906 -0.872 32.552 1.00 32.52 193 ALA B N 1
ATOM 2234 C CA . ALA B 1 85 ? -64.425 -1.980 33.343 1.00 35.71 193 ALA B CA 1
ATOM 2235 C C . ALA B 1 85 ? -62.906 -2.079 33.213 1.00 32.20 193 ALA B C 1
ATOM 2236 O O . ALA B 1 85 ? -62.222 -2.316 34.177 1.00 30.17 193 ALA B O 1
ATOM 2238 N N . ILE B 1 86 ? -62.383 -1.894 32.012 1.00 27.42 194 ILE B N 1
ATOM 2239 C CA . ILE B 1 86 ? -60.935 -1.992 31.817 1.00 25.33 194 ILE B CA 1
ATOM 2240 C C . ILE B 1 86 ? -60.216 -0.935 32.640 1.00 32.71 194 ILE B C 1
ATOM 2241 O O . ILE B 1 86 ? -59.191 -1.213 33.257 1.00 30.83 194 ILE B O 1
ATOM 2246 N N . GLU B 1 87 ? -60.754 0.283 32.676 1.00 31.09 195 GLU B N 1
ATOM 2247 C CA . GLU B 1 87 ? -60.064 1.341 33.424 1.00 34.75 195 GLU B CA 1
ATOM 2248 C C . GLU B 1 87 ? -60.157 1.113 34.936 1.00 34.12 195 GLU B C 1
ATOM 2249 O O . GLU B 1 87 ? -59.250 1.469 35.679 1.00 33.87 195 GLU B O 1
ATOM 2255 N N . SER B 1 88 ? -61.251 0.492 35.369 1.00 32.33 196 SER B N 1
ATOM 2256 C CA . SER B 1 88 ? -61.464 0.164 36.763 1.00 37.12 196 SER B CA 1
ATOM 2257 C C . SER B 1 88 ? -60.426 -0.847 37.252 1.00 41.11 196 SER B C 1
ATOM 2258 O O . SER B 1 88 ? -60.127 -0.929 38.440 1.00 38.31 196 SER B O 1
ATOM 2261 N N . LEU B 1 89 ? -59.885 -1.627 36.328 1.00 27.78 197 LEU B N 1
ATOM 2262 C CA . LEU B 1 89 ? -58.940 -2.666 36.689 1.00 35.37 197 LEU B CA 1
ATOM 2263 C C . LEU B 1 89 ? -57.491 -2.263 36.454 1.00 28.02 197 LEU B C 1
ATOM 2264 O O . LEU B 1 89 ? -56.598 -3.092 36.566 1.00 31.67 197 LEU B O 1
ATOM 2269 N N . LYS B 1 90 ? -57.250 -1.004 36.117 1.00 35.74 198 LYS B N 1
ATOM 2270 C CA . LYS B 1 90 ? -55.887 -0.560 35.831 1.00 28.87 198 LYS B CA 1
ATOM 2271 C C . LYS B 1 90 ? -54.903 -0.889 36.953 1.00 27.60 198 LYS B C 1
ATOM 2272 O O . LYS B 1 90 ? -53.795 -1.361 36.684 1.00 33.80 198 LYS B O 1
ATOM 2278 N N . ALA B 1 91 ? -55.297 -0.639 38.200 1.00 29.50 199 ALA B N 1
ATOM 2279 C CA . ALA B 1 91 ? -54.422 -0.883 39.340 1.00 28.80 199 ALA B CA 1
ATOM 2280 C C . ALA B 1 91 ? -54.071 -2.357 39.454 1.00 35.34 199 ALA B C 1
ATOM 2281 O O . ALA B 1 91 ? -52.938 -2.710 39.771 1.00 29.20 199 ALA B O 1
ATOM 2283 N N . PHE B 1 92 ? -55.044 -3.229 39.199 1.00 26.94 200 PHE B N 1
ATOM 2284 C CA . PHE B 1 92 ? -54.786 -4.663 39.299 1.00 25.83 200 PHE B CA 1
ATOM 2285 C C . PHE B 1 92 ? -53.768 -5.100 38.254 1.00 28.28 200 PHE B C 1
ATOM 2286 O O . PHE B 1 92 ? -52.808 -5.804 38.568 1.00 25.11 200 PHE B O 1
ATOM 2294 N N . TRP B 1 93 ? -53.977 -4.709 36.999 1.00 25.31 201 TRP B N 1
ATOM 2295 C CA . TRP B 1 93 ? -53.011 -5.104 35.960 1.00 24.11 201 TRP B CA 1
ATOM 2296 C C . TRP B 1 93 ? -51.635 -4.437 36.106 1.00 31.16 201 TRP B C 1
ATOM 2297 O O . TRP B 1 93 ? -50.617 -5.027 35.720 1.00 30.32 201 TRP B O 1
ATOM 2308 N N . ASP B 1 94 ? -51.604 -3.224 36.660 1.00 27.99 202 ASP B N 1
ATOM 2309 C CA . ASP B 1 94 ? -50.329 -2.582 36.990 1.00 34.56 202 ASP B CA 1
ATOM 2310 C C . ASP B 1 94 ? -49.538 -3.428 37.984 1.00 33.47 202 ASP B C 1
ATOM 2311 O O . ASP B 1 94 ? -48.337 -3.643 37.804 1.00 33.14 202 ASP B O 1
ATOM 2316 N N . VAL B 1 95 ? -50.214 -3.932 39.019 1.00 30.56 203 VAL B N 1
ATOM 2317 C CA . VAL B 1 95 ? -49.553 -4.762 40.017 1.00 28.33 203 VAL B CA 1
ATOM 2318 C C . VAL B 1 95 ? -49.051 -6.062 39.392 1.00 37.95 203 VAL B C 1
ATOM 2319 O O . VAL B 1 95 ? -47.907 -6.455 39.598 1.00 29.74 203 VAL B O 1
ATOM 2323 N N . MET B 1 96 ? -49.904 -6.728 38.616 1.00 33.28 204 MET B N 1
ATOM 2324 C CA A MET B 1 96 ? -49.538 -8.000 38.002 0.56 29.73 204 MET B CA 1
ATOM 2325 C CA B MET B 1 96 ? -49.523 -8.000 38.011 0.44 29.71 204 MET B CA 1
ATOM 2326 C C . MET B 1 96 ? -48.439 -7.835 36.951 1.00 29.48 204 MET B C 1
ATOM 2327 O O . MET B 1 96 ? -47.564 -8.684 36.814 1.00 34.84 204 MET B O 1
ATOM 2336 N N . ASP B 1 97 ? -48.495 -6.746 36.199 1.00 28.21 205 ASP B N 1
ATOM 2337 C CA . ASP B 1 97 ? -47.496 -6.514 35.168 1.00 32.04 205 ASP B CA 1
ATOM 2338 C C . ASP B 1 97 ? -46.103 -6.457 35.808 1.00 35.82 205 ASP B C 1
ATOM 2339 O O . ASP B 1 97 ? -45.149 -7.037 35.301 1.00 36.28 205 ASP B O 1
ATOM 2344 N N . GLU B 1 98 ? -45.993 -5.761 36.930 1.00 29.94 206 GLU B N 1
ATOM 2345 C CA . GLU B 1 98 ? -44.695 -5.590 37.569 1.00 36.69 206 GLU B CA 1
ATOM 2346 C C . GLU B 1 98 ? -44.161 -6.916 38.079 1.00 44.61 206 GLU B C 1
ATOM 2347 O O . GLU B 1 98 ? -42.979 -7.221 37.933 1.00 35.79 206 GLU B O 1
ATOM 2353 N N . ILE B 1 99 ? -45.040 -7.706 38.683 1.00 35.22 207 ILE B N 1
ATOM 2354 C CA . ILE B 1 99 ? -44.658 -9.024 39.155 1.00 31.70 207 ILE B CA 1
ATOM 2355 C C . ILE B 1 99 ? -44.187 -9.898 38.004 1.00 37.01 207 ILE B C 1
ATOM 2356 O O . ILE B 1 99 ? -43.189 -10.599 38.126 1.00 33.28 207 ILE B O 1
ATOM 2361 N N . ASP B 1 100 ? -44.906 -9.858 36.887 1.00 32.40 208 ASP B N 1
ATOM 2362 C CA . ASP B 1 100 ? -44.577 -10.714 35.756 1.00 35.82 208 ASP B CA 1
ATOM 2363 C C . ASP B 1 100 ? -43.272 -10.256 35.092 1.00 38.83 208 ASP B C 1
ATOM 2364 O O . ASP B 1 100 ? -42.543 -11.062 34.521 1.00 44.90 208 ASP B O 1
ATOM 2369 N N . GLU B 1 101 ? -42.980 -8.962 35.176 1.00 35.50 209 GLU B N 1
ATOM 2370 C CA . GLU B 1 101 ? -41.804 -8.410 34.511 1.00 38.48 209 GLU B CA 1
ATOM 2371 C C . GLU B 1 101 ? -40.546 -8.611 35.328 1.00 47.65 209 GLU B C 1
ATOM 2372 O O . GLU B 1 101 ? -39.478 -8.872 34.777 1.00 47.81 209 GLU B O 1
ATOM 2378 N N . LYS B 1 102 ? -40.669 -8.503 36.647 1.00 38.71 210 LYS B N 1
ATOM 2379 C CA . LYS B 1 102 ? -39.495 -8.430 37.494 1.00 39.17 210 LYS B CA 1
ATOM 2380 C C . LYS B 1 102 ? -39.169 -9.689 38.292 1.00 49.52 210 LYS B C 1
ATOM 2381 O O . LYS B 1 102 ? -38.088 -9.776 38.859 1.00 52.07 210 LYS B O 1
ATOM 2387 N N . THR B 1 103 ? -40.075 -10.660 38.360 1.00 38.11 211 THR B N 1
ATOM 2388 C CA . THR B 1 103 ? -39.802 -11.828 39.198 1.00 34.52 211 THR B CA 1
ATOM 2389 C C . THR B 1 103 ? -39.836 -13.126 38.414 1.00 39.66 211 THR B C 1
ATOM 2390 O O . THR B 1 103 ? -40.149 -13.141 37.241 1.00 38.77 211 THR B O 1
ATOM 2394 N N . TRP B 1 104 ? -39.532 -14.223 39.098 1.00 36.27 212 TRP B N 1
ATOM 2395 C CA . TRP B 1 104 ? -39.529 -15.540 38.481 1.00 38.72 212 TRP B CA 1
ATOM 2396 C C . TRP B 1 104 ? -40.841 -16.243 38.792 1.00 40.81 212 TRP B C 1
ATOM 2397 O O . TRP B 1 104 ? -41.017 -16.818 39.864 1.00 35.00 212 TRP B O 1
ATOM 2408 N N . VAL B 1 105 ? -41.769 -16.183 37.853 1.00 38.20 213 VAL B N 1
ATOM 2409 C CA . VAL B 1 105 ? -43.088 -16.767 38.043 1.00 34.33 213 VAL B CA 1
ATOM 2410 C C . VAL B 1 105 ? -43.116 -18.238 37.657 1.00 35.89 213 VAL B C 1
ATOM 2411 O O . VAL B 1 105 ? -42.856 -18.592 36.511 1.00 45.77 213 VAL B O 1
ATOM 2415 N N . LEU B 1 106 ? -43.439 -19.098 38.616 1.00 34.34 214 LEU B N 1
ATOM 2416 C CA . LEU B 1 106 ? -43.534 -20.528 38.339 1.00 34.81 214 LEU B CA 1
ATOM 2417 C C . LEU B 1 106 ? -44.882 -20.902 37.744 1.00 43.00 214 LEU B C 1
ATOM 2418 O O . LEU B 1 106 ? -44.960 -21.706 36.820 1.00 46.30 214 LEU B O 1
ATOM 2423 N N . GLU B 1 107 ? -45.945 -20.328 38.296 1.00 36.02 215 GLU B N 1
ATOM 2424 C CA . GLU B 1 107 ? -47.300 -20.593 37.829 1.00 38.74 215 GLU B CA 1
ATOM 2425 C C . GLU B 1 107 ? -48.114 -19.324 37.993 1.00 36.13 215 GLU B C 1
ATOM 2426 O O . GLU B 1 107 ? -47.874 -18.557 38.928 1.00 28.00 215 GLU B O 1
ATOM 2432 N N . PRO B 1 108 ? -49.064 -19.087 37.076 1.00 43.24 216 PRO B N 1
ATOM 2433 C CA . PRO B 1 108 ? -49.272 -19.909 35.873 1.00 50.27 216 PRO B CA 1
ATOM 2434 C C . PRO B 1 108 ? -48.237 -19.628 34.780 1.00 49.30 216 PRO B C 1
ATOM 2435 O O . PRO B 1 108 ? -47.524 -18.626 34.842 1.00 40.67 216 PRO B O 1
ATOM 2439 N N . GLU B 1 109 ? -48.149 -20.519 33.798 1.00 53.15 217 GLU B N 1
ATOM 2440 C CA . GLU B 1 109 ? -47.362 -20.249 32.602 1.00 62.09 217 GLU B CA 1
ATOM 2441 C C . GLU B 1 109 ? -48.231 -19.352 31.725 1.00 54.33 217 GLU B C 1
ATOM 2442 O O . GLU B 1 109 ? -49.428 -19.606 31.575 1.00 45.16 217 GLU B O 1
ATOM 2448 N N . LYS B 1 110 ? -47.640 -18.299 31.169 1.00 55.99 218 LYS B N 1
ATOM 2449 C CA . LYS B 1 110 ? -48.375 -17.354 30.326 1.00 59.30 218 LYS B CA 1
ATOM 2450 C C . LYS B 1 110 ? -49.732 -16.986 30.934 1.00 51.47 218 LYS B C 1
ATOM 2451 O O . LYS B 1 110 ? -50.774 -17.442 30.461 1.00 44.35 218 LYS B O 1
ATOM 2457 N N . PRO B 1 111 ? -49.722 -16.163 31.994 1.00 44.06 219 PRO B N 1
ATOM 2458 C CA . PRO B 1 111 ? -50.966 -15.810 32.694 1.00 33.80 219 PRO B CA 1
ATOM 2459 C C . PRO B 1 111 ? -51.886 -14.930 31.852 1.00 31.81 219 PRO B C 1
ATOM 2460 O O . PRO B 1 111 ? -51.440 -13.932 31.287 1.00 40.85 219 PRO B O 1
ATOM 2464 N N . PRO B 1 112 ? -53.166 -15.308 31.753 1.00 32.66 220 PRO B N 1
ATOM 2465 C CA . PRO B 1 112 ? -54.159 -14.438 31.125 1.00 29.35 220 PRO B CA 1
ATOM 2466 C C . PRO B 1 112 ? -54.470 -13.271 32.036 1.00 33.42 220 PRO B C 1
ATOM 2467 O O . PRO B 1 112 ? -54.073 -13.277 33.198 1.00 29.77 220 PRO B O 1
ATOM 2471 N N . ARG B 1 113 ? -55.196 -12.289 31.520 1.00 24.86 221 ARG B N 1
ATOM 2472 C CA . ARG B 1 113 ? -55.500 -11.088 32.284 1.00 29.55 221 ARG B CA 1
ATOM 2473 C C . ARG B 1 113 ? -56.448 -11.402 33.422 1.00 33.30 221 ARG B C 1
ATOM 2474 O O . ARG B 1 113 ? -56.647 -10.580 34.312 1.00 34.23 221 ARG B O 1
ATOM 2482 N N . SER B 1 114 ? -57.049 -12.590 33.382 1.00 25.18 222 SER B N 1
ATOM 2483 C CA . SER B 1 114 ? -58.007 -12.994 34.407 1.00 31.31 222 SER B CA 1
ATOM 2484 C C . SER B 1 114 ? -57.338 -13.601 35.634 1.00 32.40 222 SER B C 1
ATOM 2485 O O . SER B 1 114 ? -57.983 -13.770 36.665 1.00 28.90 222 SER B O 1
ATOM 2488 N N . ALA B 1 115 ? -56.056 -13.939 35.540 1.00 25.28 223 ALA B N 1
ATOM 2489 C CA . ALA B 1 115 ? -55.404 -14.708 36.609 1.00 22.29 223 ALA B CA 1
ATOM 2490 C C . ALA B 1 115 ? -55.030 -13.845 37.798 1.00 25.57 223 ALA B C 1
ATOM 2491 O O . ALA B 1 115 ? -54.245 -12.902 37.670 1.00 29.77 223 ALA B O 1
ATOM 2493 N N . THR B 1 116 ? -55.567 -14.189 38.962 1.00 23.31 224 THR B N 1
ATOM 2494 C CA . THR B 1 116 ? -55.350 -13.405 40.176 1.00 23.41 224 THR B CA 1
ATOM 2495 C C . THR B 1 116 ? -54.273 -13.998 41.070 1.00 31.88 224 THR B C 1
ATOM 2496 O O . THR B 1 116 ? -53.893 -13.401 42.077 1.00 30.65 224 THR B O 1
ATOM 2500 N N . ALA B 1 117 ? -53.752 -15.161 40.693 1.00 24.76 225 ALA B N 1
ATOM 2501 C CA . ALA B 1 117 ? -52.768 -15.832 41.543 1.00 27.01 225 ALA B CA 1
ATOM 2502 C C . ALA B 1 117 ? -51.415 -15.885 40.848 1.00 27.08 225 ALA B C 1
ATOM 2503 O O . ALA B 1 117 ? -51.345 -15.964 39.628 1.00 25.95 225 ALA B O 1
ATOM 2505 N N . ARG B 1 118 ? -50.345 -15.838 41.625 1.00 30.27 226 ARG B N 1
ATOM 2506 C CA . ARG B 1 118 ? -49.008 -16.077 41.086 1.00 25.07 226 ARG B CA 1
ATOM 2507 C C . ARG B 1 118 ? -48.224 -16.913 42.095 1.00 34.26 226 ARG B C 1
ATOM 2508 O O . ARG B 1 118 ? -48.271 -16.649 43.304 1.00 30.56 226 ARG B O 1
ATOM 2516 N N . ARG B 1 119 ? -47.511 -17.922 41.613 1.00 35.47 227 ARG B N 1
ATOM 2517 C CA . ARG B 1 119 ? -46.566 -18.636 42.465 1.00 30.36 227 ARG B CA 1
ATOM 2518 C C . ARG B 1 119 ? -45.177 -18.194 42.033 1.00 29.13 227 ARG B C 1
ATOM 2519 O O . ARG B 1 119 ? -44.786 -18.429 40.897 1.00 33.07 227 ARG B O 1
ATOM 2527 N N . ILE B 1 120 ? -44.461 -17.515 42.927 1.00 31.61 228 ILE B N 1
ATOM 2528 C CA . ILE B 1 120 ? -43.212 -16.832 42.593 1.00 29.43 228 ILE B CA 1
ATOM 2529 C C . ILE B 1 120 ? -42.026 -17.512 43.280 1.00 37.48 228 ILE B C 1
ATOM 2530 O O . ILE B 1 120 ? -42.056 -17.760 44.483 1.00 30.82 228 ILE B O 1
ATOM 2535 N N . ALA B 1 121 ? -40.981 -17.811 42.517 1.00 34.88 229 ALA B N 1
ATOM 2536 C CA . ALA B 1 121 ? -39.815 -18.502 43.060 1.00 35.22 229 ALA B CA 1
ATOM 2537 C C . ALA B 1 121 ? -38.965 -17.544 43.870 1.00 36.75 229 ALA B C 1
ATOM 2538 O O . ALA B 1 121 ? -38.654 -16.444 43.415 1.00 44.97 229 ALA B O 1
ATOM 2540 N N . LEU B 1 122 ? -38.603 -17.953 45.081 1.00 37.35 230 LEU B N 1
ATOM 2541 C CA . LEU B 1 122 ? -37.768 -17.121 45.945 1.00 37.38 230 LEU B CA 1
ATOM 2542 C C . LEU B 1 122 ? 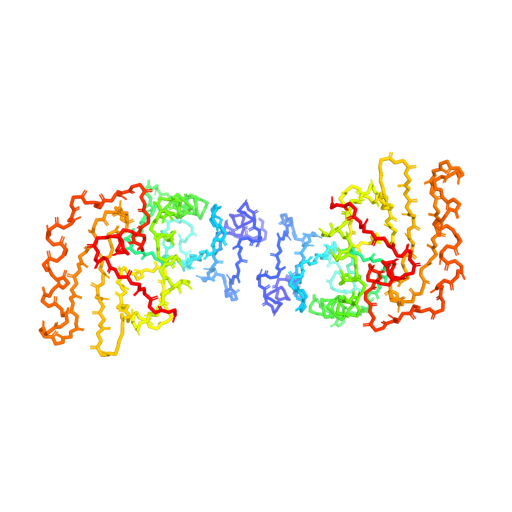-36.335 -17.628 46.026 1.00 44.61 230 LEU B C 1
ATOM 2543 O O . LEU B 1 122 ? -35.447 -16.951 46.540 1.00 42.60 230 LEU B O 1
ATOM 2548 N N . GLY B 1 123 ? -36.103 -18.846 45.586 1.00 44.65 231 GLY B N 1
ATOM 2549 C CA . GLY B 1 123 ? -34.792 -19.422 45.792 1.00 56.89 231 GLY B CA 1
ATOM 2550 C C . GLY B 1 123 ? -34.867 -20.910 45.630 1.00 74.38 231 GLY B C 1
ATOM 2551 O O . GLY B 1 123 ? -35.899 -21.444 45.216 1.00 86.40 231 GLY B O 1
ATOM 2552 N N . ASN B 1 124 ? -33.775 -21.590 45.943 1.00 75.49 232 ASN B N 1
ATOM 2553 C CA . ASN B 1 124 ? -33.748 -23.017 45.720 1.00 82.33 232 ASN B CA 1
ATOM 2554 C C . ASN B 1 124 ? -34.849 -23.709 46.506 1.00 58.78 232 ASN B C 1
ATOM 2555 O O . ASN B 1 124 ? -34.849 -23.732 47.741 1.00 52.85 232 ASN B O 1
ATOM 2560 N N . ASN B 1 125 ? -35.810 -24.230 45.756 1.00 54.87 233 ASN B N 1
ATOM 2561 C CA . ASN B 1 125 ? -36.914 -24.995 46.308 1.00 56.30 233 ASN B CA 1
ATOM 2562 C C . ASN B 1 125 ? -37.809 -24.230 47.266 1.00 51.99 233 ASN B C 1
ATOM 2563 O O . ASN B 1 125 ? -38.519 -24.841 48.065 1.00 52.99 233 ASN B O 1
ATOM 2568 N N . VAL B 1 126 ? -37.786 -22.900 47.189 1.00 40.82 234 VAL B N 1
ATOM 2569 C CA . VAL B 1 126 ? -38.764 -22.120 47.942 1.00 35.28 234 VAL B CA 1
ATOM 2570 C C . VAL B 1 126 ? -39.541 -21.180 47.011 1.00 32.93 234 VAL B C 1
ATOM 2571 O O . VAL B 1 126 ? -38.969 -20.535 46.120 1.00 37.00 234 VAL B O 1
ATOM 2575 N N . SER B 1 127 ? -40.855 -21.140 47.193 1.00 31.92 235 SER B N 1
ATOM 2576 C CA . SER B 1 127 ? -41.682 -20.208 46.435 1.00 32.43 235 SER B CA 1
ATOM 2577 C C . SER B 1 127 ? -42.725 -19.572 47.344 1.00 36.15 235 SER B C 1
ATOM 2578 O O . SER B 1 127 ? -42.959 -20.051 48.451 1.00 33.94 235 SER B O 1
ATOM 2581 N N . ILE B 1 128 ? -43.322 -18.473 46.888 1.00 33.18 236 ILE B N 1
ATOM 2582 C CA . ILE B 1 128 ? -44.444 -17.871 47.600 1.00 24.75 236 ILE B CA 1
ATOM 2583 C C . ILE B 1 128 ? -45.646 -17.821 46.656 1.00 35.31 236 ILE B C 1
ATOM 2584 O O . ILE B 1 128 ? -45.526 -17.442 45.487 1.00 31.20 236 ILE B O 1
ATOM 2589 N N . ASN B 1 129 ? -46.799 -18.262 47.146 1.00 24.80 237 ASN B N 1
ATOM 2590 C CA . ASN B 1 129 ? -48.038 -18.130 46.388 1.00 30.47 237 ASN B CA 1
ATOM 2591 C C . ASN B 1 129 ? -48.808 -16.917 46.883 1.00 27.85 237 ASN B C 1
ATOM 2592 O O . ASN B 1 129 ? -49.079 -16.801 48.083 1.00 30.96 237 ASN B O 1
ATOM 2597 N N . ILE B 1 130 ? -49.153 -16.020 45.964 1.00 25.60 238 ILE B N 1
ATOM 2598 C CA . ILE B 1 130 ? -49.945 -14.844 46.315 1.00 25.06 238 ILE B CA 1
ATOM 2599 C C . ILE B 1 130 ? -51.229 -14.833 45.526 1.00 34.26 238 ILE B C 1
ATOM 2600 O O . ILE B 1 130 ? -51.250 -15.152 44.338 1.00 32.10 238 ILE B O 1
ATOM 2605 N N . GLU B 1 131 ? -52.305 -14.480 46.210 1.00 27.29 239 GLU B N 1
ATOM 2606 C CA . GLU B 1 131 ? -53.594 -14.321 45.575 1.00 32.29 239 GLU B CA 1
ATOM 2607 C C . GLU B 1 131 ? -53.962 -12.860 45.769 1.00 30.31 239 GLU B C 1
ATOM 2608 O O . GLU B 1 131 ? -54.107 -12.401 46.893 1.00 29.92 239 GLU B O 1
ATOM 2614 N N . VAL B 1 132 ? -54.070 -12.131 44.666 1.00 22.12 240 VAL B N 1
ATOM 2615 C CA . VAL B 1 132 ? -54.329 -10.703 44.689 1.00 21.36 240 VAL B CA 1
ATOM 2616 C C . VAL B 1 132 ? -55.829 -10.447 44.509 1.00 26.55 240 VAL B C 1
ATOM 2617 O O . VAL B 1 132 ? -56.477 -11.102 43.689 1.00 30.44 240 VAL B O 1
ATOM 2621 N N . ASP B 1 133 ? -56.385 -9.514 45.272 1.00 27.46 241 ASP B N 1
ATOM 2622 C CA . ASP B 1 133 ? -57.796 -9.131 45.088 1.00 24.29 241 ASP B CA 1
ATOM 2623 C C . ASP B 1 133 ? -57.864 -8.046 44.033 1.00 22.58 241 ASP B C 1
ATOM 2624 O O . ASP B 1 133 ? -57.392 -6.937 44.262 1.00 25.97 241 ASP B O 1
ATOM 2629 N N . PRO B 1 134 ? -58.478 -8.349 42.870 1.00 21.75 242 PRO B N 1
ATOM 2630 C CA . PRO B 1 134 ? -58.377 -7.433 41.730 1.00 22.40 242 PRO B CA 1
ATOM 2631 C C . PRO B 1 134 ? -59.046 -6.104 41.979 1.00 29.44 242 PRO B C 1
ATOM 2632 O O . PRO B 1 134 ? -58.702 -5.139 41.297 1.00 27.19 242 PRO B O 1
ATOM 2636 N N . ARG B 1 135 ? -59.980 -6.049 42.928 1.00 20.15 243 ARG B N 1
ATOM 2637 C CA . ARG B 1 135 ? -60.607 -4.773 43.298 1.00 27.95 243 ARG B CA 1
ATOM 2638 C C . ARG B 1 135 ? -59.855 -4.025 44.406 1.00 35.26 243 ARG B C 1
ATOM 2639 O O . ARG B 1 135 ? -60.200 -2.898 44.719 1.00 31.86 243 ARG B O 1
ATOM 2647 N N . HIS B 1 136 ? -58.854 -4.657 45.017 1.00 25.59 244 HIS B N 1
ATOM 2648 C CA . HIS B 1 136 ? -58.024 -3.999 46.049 1.00 24.29 244 HIS B CA 1
ATOM 2649 C C . HIS B 1 136 ? -56.606 -4.533 45.909 1.00 22.72 244 HIS B C 1
ATOM 2650 O O . HIS B 1 136 ? -56.062 -5.142 46.842 1.00 24.71 244 HIS B O 1
ATOM 2657 N N . PRO B 1 137 ? -56.014 -4.307 44.731 1.00 25.82 245 PRO B N 1
ATOM 2658 C CA . PRO B 1 137 ? -54.791 -5.006 44.338 1.00 26.67 245 PRO B CA 1
ATOM 2659 C C . PRO B 1 137 ? -53.546 -4.531 45.063 1.00 31.31 245 PRO B C 1
ATOM 2660 O O . PRO B 1 137 ? -52.530 -5.219 44.961 1.00 27.37 245 PRO B O 1
ATOM 2664 N N . THR B 1 138 ? -53.587 -3.409 45.781 1.00 26.04 246 THR B N 1
ATOM 2665 C CA . THR B 1 138 ? -52.350 -2.995 46.457 1.00 28.89 246 THR B CA 1
ATOM 2666 C C . THR B 1 138 ? -52.333 -3.331 47.932 1.00 33.90 246 THR B C 1
ATOM 2667 O O . THR B 1 138 ? -51.385 -2.993 48.617 1.00 32.98 246 THR B O 1
ATOM 2671 N N . MET B 1 139 ? -53.379 -3.985 48.423 1.00 27.75 247 MET B N 1
ATOM 2672 C CA . MET B 1 139 ? -53.410 -4.427 49.812 1.00 27.59 247 MET B CA 1
ATOM 2673 C C . MET B 1 139 ? -52.597 -5.711 49.971 1.00 40.02 247 MET B C 1
ATOM 2674 O O . MET B 1 139 ? -52.100 -6.264 48.992 1.00 27.96 247 MET B O 1
ATOM 2679 N N . LEU B 1 140 ? -52.453 -6.190 51.202 1.00 31.23 248 LEU B N 1
ATOM 2680 C CA . LEU B 1 140 ? -51.746 -7.446 51.428 1.00 28.23 248 LEU B CA 1
ATOM 2681 C C . LEU B 1 140 ? -52.461 -8.604 50.760 1.00 26.71 248 LEU B C 1
ATOM 2682 O O . LEU B 1 140 ? -53.616 -8.901 51.083 1.00 32.25 248 LEU B O 1
ATOM 2687 N N . PRO B 1 141 ? -51.785 -9.270 49.813 1.00 31.73 249 PRO B N 1
ATOM 2688 C CA . PRO B 1 141 ? -52.413 -10.421 49.165 1.00 27.44 249 PRO B CA 1
ATOM 2689 C C . PRO B 1 141 ? -52.474 -11.599 50.132 1.00 30.76 249 PRO B C 1
ATOM 2690 O O . PRO B 1 141 ? -51.831 -11.559 51.174 1.00 33.69 249 PRO B O 1
ATOM 2694 N N . GLU B 1 142 ? -53.265 -12.618 49.829 1.00 27.76 250 GLU B N 1
ATOM 2695 C CA . GLU B 1 142 ? -53.178 -13.843 50.611 1.00 29.61 250 GLU B CA 1
ATOM 2696 C C . GLU B 1 142 ? -51.857 -14.505 50.243 1.00 35.64 250 GLU B C 1
ATOM 2697 O O . GLU B 1 142 ? -51.600 -14.763 49.076 1.00 31.52 250 GLU B O 1
ATOM 2703 N N . CYS B 1 143 ? -51.009 -14.755 51.231 1.00 27.35 251 CYS B N 1
ATOM 2704 C CA . CYS B 1 143 ? -49.713 -15.368 50.973 1.00 29.52 251 CYS B CA 1
ATOM 2705 C C . CYS B 1 143 ? -49.655 -16.775 51.534 1.00 40.65 251 CYS B C 1
ATOM 2706 O O . CYS B 1 143 ? -50.207 -17.055 52.608 1.00 31.96 251 CYS B O 1
ATOM 2709 N N . PHE B 1 144 ? -48.971 -17.654 50.809 1.00 25.49 252 PHE B N 1
ATOM 2710 C CA . PHE B 1 144 ? -48.749 -19.002 51.279 1.00 29.06 252 PHE B CA 1
ATOM 2711 C C . PHE B 1 144 ? -47.333 -19.403 50.894 1.00 37.79 252 PHE B C 1
ATOM 2712 O O . PHE B 1 144 ? -46.946 -19.271 49.740 1.00 30.35 252 PHE B O 1
ATOM 2720 N N . PHE B 1 145 ? -46.559 -19.872 51.868 1.00 29.37 253 PHE B N 1
ATOM 2721 C CA . PHE B 1 145 ? -45.153 -20.196 51.635 1.00 31.84 253 PHE B CA 1
ATOM 2722 C C . PHE B 1 145 ? -44.966 -21.673 51.329 1.00 33.36 253 PHE B C 1
ATOM 2723 O O . PHE B 1 145 ? -45.378 -22.532 52.103 1.00 37.01 253 PHE B O 1
ATOM 2731 N N . LEU B 1 146 ? -44.370 -21.964 50.182 1.00 33.28 254 LEU B N 1
ATOM 2732 C CA . LEU B 1 146 ? -44.145 -23.342 49.785 1.00 30.20 254 LEU B CA 1
ATOM 2733 C C . LEU B 1 146 ? -42.661 -23.684 49.938 1.00 31.74 254 LEU B C 1
ATOM 2734 O O . LEU B 1 146 ? -41.820 -23.224 49.158 1.00 43.62 254 LEU B O 1
ATOM 2739 N N . GLY B 1 147 ? -42.345 -24.477 50.959 1.00 32.48 255 GLY B N 1
ATOM 2740 C CA . GLY B 1 147 ? -40.981 -24.926 51.178 1.00 27.11 255 GLY B CA 1
ATOM 2741 C C . GLY B 1 147 ? -40.738 -25.442 52.586 1.00 35.26 255 GLY B C 1
ATOM 2742 O O . GLY B 1 147 ? -41.652 -25.512 53.417 1.00 28.29 255 GLY B O 1
ATOM 2743 N N . ALA B 1 148 ? -39.493 -25.815 52.862 1.00 34.91 256 ALA B N 1
ATOM 2744 C CA . ALA B 1 148 ? -39.160 -26.411 54.154 1.00 30.80 256 ALA B CA 1
ATOM 2745 C C . ALA B 1 148 ? -39.282 -25.418 55.295 1.00 36.08 256 ALA B C 1
ATOM 2746 O O . ALA B 1 148 ? -39.066 -24.218 55.118 1.00 34.74 256 ALA B O 1
ATOM 2748 N N . ASP B 1 149 ? -39.609 -25.935 56.476 1.00 30.44 257 ASP B N 1
ATOM 2749 C CA . ASP B 1 149 ? -39.755 -25.110 57.661 1.00 37.39 257 ASP B CA 1
ATOM 2750 C C . ASP B 1 149 ? -38.553 -24.218 57.942 1.00 44.22 257 ASP B C 1
ATOM 2751 O O . ASP B 1 149 ? -38.720 -23.100 58.437 1.00 33.61 257 ASP B O 1
ATOM 2756 N N . HIS B 1 150 ? -37.347 -24.687 57.629 1.00 38.60 258 HIS B N 1
ATOM 2757 C CA A HIS B 1 150 ? -36.127 -23.932 57.929 0.48 45.28 258 HIS B CA 1
ATOM 2758 C CA B HIS B 1 150 ? -36.163 -23.908 57.981 0.52 45.35 258 HIS B CA 1
ATOM 2759 C C . HIS B 1 150 ? -36.102 -22.570 57.240 1.00 42.92 258 HIS B C 1
ATOM 2760 O O . HIS B 1 150 ? -35.497 -21.616 57.732 1.00 39.77 258 HIS B O 1
ATOM 2773 N N . VAL B 1 151 ? -36.752 -22.489 56.082 1.00 38.87 259 VAL B N 1
ATOM 2774 C CA . VAL B 1 151 ? -36.799 -21.236 55.318 1.00 40.55 259 VAL B CA 1
ATOM 2775 C C . VAL B 1 151 ? -38.123 -20.486 55.468 1.00 39.36 259 VAL B C 1
ATOM 2776 O O . VAL B 1 151 ? -38.142 -19.264 55.611 1.00 38.34 259 VAL B O 1
ATOM 2780 N N . VAL B 1 152 ? -39.234 -21.211 55.435 1.00 32.68 260 VAL B N 1
ATOM 2781 C CA . VAL B 1 152 ? -40.536 -20.548 55.445 1.00 35.79 260 VAL B CA 1
ATOM 2782 C C . VAL B 1 152 ? -41.005 -20.129 56.839 1.00 33.49 260 VAL B C 1
ATOM 2783 O O . VAL B 1 152 ? -41.745 -19.160 56.959 1.00 37.48 260 VAL B O 1
ATOM 2787 N N . LYS B 1 153 ? -40.573 -20.823 57.893 1.00 29.48 261 LYS B N 1
ATOM 2788 C CA . LYS B 1 153 ? -40.987 -20.419 59.240 1.00 34.37 261 LYS B CA 1
ATOM 2789 C C . LYS B 1 153 ? -40.521 -18.998 59.587 1.00 37.38 261 LYS B C 1
ATOM 2790 O O . LYS B 1 153 ? -41.305 -18.187 60.101 1.00 32.34 261 LYS B O 1
ATOM 2796 N N . PRO B 1 154 ? -39.244 -18.690 59.313 1.00 31.42 262 PRO B N 1
ATOM 2797 C CA . PRO B 1 154 ? -38.762 -17.318 59.513 1.00 32.94 262 PRO B CA 1
ATOM 2798 C C . PRO B 1 154 ? -39.470 -16.297 58.617 1.00 35.54 262 PRO B C 1
ATOM 2799 O O . PRO B 1 154 ? -39.660 -15.158 59.035 1.00 33.74 262 PRO B O 1
ATOM 2803 N N . LEU B 1 155 ? -39.839 -16.677 57.400 1.00 34.52 263 LEU B N 1
ATOM 2804 C CA . LEU B 1 155 ? -40.570 -15.743 56.550 1.00 25.77 263 LEU B CA 1
ATOM 2805 C C . LEU B 1 155 ? -41.926 -15.443 57.179 1.00 30.94 263 LEU B C 1
ATOM 2806 O O . LEU B 1 155 ? -42.380 -14.305 57.167 1.00 32.16 263 LEU B O 1
ATOM 2811 N N . GLY B 1 156 ? -42.572 -16.469 57.729 1.00 31.35 264 GLY B N 1
ATOM 2812 C CA . GLY B 1 156 ? -43.863 -16.294 58.372 1.00 29.00 264 GLY B CA 1
ATOM 2813 C C . GLY B 1 156 ? -43.752 -15.355 59.558 1.00 35.40 264 GLY B C 1
ATOM 2814 O O . GLY B 1 156 ? -44.643 -14.538 59.809 1.00 35.36 264 GLY B O 1
ATOM 2815 N N . ILE B 1 157 ? -42.645 -15.468 60.284 1.00 31.35 265 ILE B N 1
ATOM 2816 C CA A ILE B 1 157 ? -42.392 -14.616 61.439 0.41 33.15 265 ILE B CA 1
ATOM 2817 C CA B ILE B 1 157 ? -42.395 -14.618 61.440 0.59 32.52 265 ILE B CA 1
ATOM 2818 C C . ILE B 1 157 ? -42.169 -13.172 61.004 1.00 33.55 265 ILE B C 1
ATOM 2819 O O . ILE B 1 157 ? -42.741 -12.243 61.583 1.00 37.02 265 ILE B O 1
ATOM 2828 N N . LYS B 1 158 ? -41.351 -12.975 59.973 1.00 32.73 266 LYS B N 1
ATOM 2829 C CA . LYS B 1 158 ? -41.147 -11.622 59.466 1.00 31.48 266 LYS B CA 1
ATOM 2830 C C . LYS B 1 158 ? -42.461 -11.048 58.972 1.00 39.48 266 LYS B C 1
ATOM 2831 O O . LYS B 1 158 ? -42.762 -9.895 59.252 1.00 37.29 266 LYS B O 1
ATOM 2837 N N . LEU B 1 159 ? -43.255 -11.852 58.266 1.00 31.79 267 LEU B N 1
ATOM 2838 C CA . LEU B 1 159 ? -44.522 -11.358 57.752 1.00 33.65 267 LEU B CA 1
ATOM 2839 C C . LEU B 1 159 ? -45.400 -10.808 58.871 1.00 36.53 267 LEU B C 1
ATOM 2840 O O . LEU B 1 159 ? -45.947 -9.716 58.746 1.00 38.60 267 LEU B O 1
ATOM 2845 N N . SER B 1 160 ? -45.531 -11.542 59.971 1.00 27.72 268 SER B N 1
ATOM 2846 C CA A SER B 1 160 ? -46.369 -11.093 61.086 0.73 31.26 268 SER B CA 1
ATOM 2847 C CA B SER B 1 160 ? -46.379 -11.078 61.065 0.27 32.01 268 SER B CA 1
ATOM 2848 C C . SER B 1 160 ? -45.754 -9.891 61.791 1.00 38.11 268 SER B C 1
ATOM 2849 O O . SER B 1 160 ? -46.451 -8.959 62.182 1.00 30.60 268 SER B O 1
ATOM 2854 N N . ARG B 1 161 ? -44.438 -9.919 61.961 1.00 25.44 269 ARG B N 1
ATOM 2855 C CA . ARG B 1 161 ? -43.755 -8.842 62.684 1.00 27.20 269 ARG B CA 1
ATOM 2856 C C . ARG B 1 161 ? -43.719 -7.527 61.897 1.00 28.34 269 ARG B C 1
ATOM 2857 O O . ARG B 1 161 ? -43.858 -6.440 62.465 1.00 31.68 269 ARG B O 1
ATOM 2865 N N . ASN B 1 162 ? -43.534 -7.626 60.586 1.00 28.72 270 ASN B N 1
ATOM 2866 C CA . ASN B 1 162 ? -43.352 -6.441 59.750 1.00 24.15 270 ASN B CA 1
ATOM 2867 C C . ASN B 1 162 ? -44.601 -5.982 59.005 1.00 25.85 270 ASN B C 1
ATOM 2868 O O . ASN B 1 162 ? -44.529 -5.051 58.198 1.00 31.33 270 ASN B O 1
ATOM 2873 N N . ILE B 1 163 ? -45.742 -6.616 59.261 1.00 30.13 271 ILE B N 1
ATOM 2874 C CA A ILE B 1 163 ? -46.938 -6.349 58.458 0.36 28.07 271 ILE B CA 1
ATOM 2875 C CA B ILE B 1 163 ? -46.950 -6.359 58.471 0.64 27.21 271 ILE B CA 1
ATOM 2876 C C . ILE B 1 163 ? -47.323 -4.873 58.509 1.00 34.45 271 ILE B C 1
ATOM 2877 O O . ILE B 1 163 ? -47.926 -4.334 57.573 1.00 30.10 271 ILE B O 1
ATOM 2886 N N . HIS B 1 164 ? -46.949 -4.202 59.592 1.00 24.74 272 HIS B N 1
ATOM 2887 C CA . HIS B 1 164 ? -47.293 -2.798 59.738 1.00 25.45 272 HIS B CA 1
ATOM 2888 C C . HIS B 1 164 ? -46.548 -2.004 58.666 1.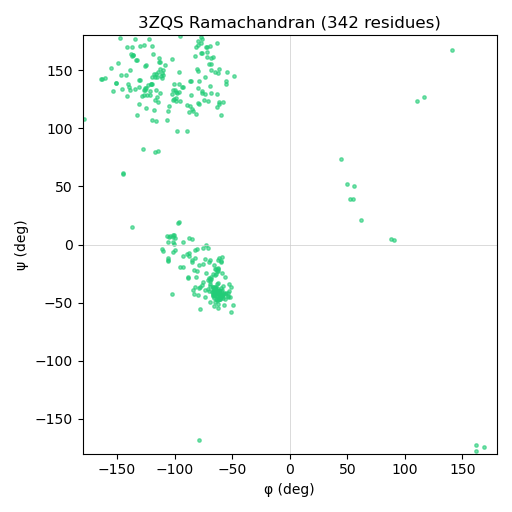00 26.44 272 HIS B C 1
ATOM 2889 O O . HIS B 1 164 ? -46.893 -0.879 58.381 1.00 27.76 272 HIS B O 1
ATOM 2896 N N . LEU B 1 165 ? -45.508 -2.570 58.071 1.00 26.48 273 LEU B N 1
ATOM 2897 C CA . LEU B 1 165 ? -44.805 -1.821 57.028 1.00 28.49 273 LEU B CA 1
ATOM 2898 C C . LEU B 1 165 ? -45.606 -1.797 55.720 1.00 39.08 273 LEU B C 1
ATOM 2899 O O . LEU B 1 165 ? -45.325 -0.990 54.837 1.00 33.47 273 LEU B O 1
ATOM 2904 N N . TRP B 1 166 ? -46.591 -2.681 55.582 1.00 33.10 274 TRP B N 1
ATOM 2905 C CA . TRP B 1 166 ? -47.280 -2.788 54.290 1.00 30.98 274 TRP B CA 1
ATOM 2906 C C . TRP B 1 166 ? -47.885 -1.454 53.899 1.00 44.50 274 TRP B C 1
ATOM 2907 O O . TRP B 1 166 ? -48.679 -0.877 54.630 1.00 35.87 274 TRP B O 1
ATOM 2918 N N . ASP B 1 167 ? -47.512 -0.947 52.736 1.00 40.08 275 ASP B N 1
ATOM 2919 C CA . ASP B 1 167 ? -47.983 0.380 52.340 1.00 43.40 275 ASP B CA 1
ATOM 2920 C C . ASP B 1 167 ? -48.788 0.325 51.039 1.00 40.44 275 ASP B C 1
ATOM 2921 O O . ASP B 1 167 ? -48.207 0.138 49.971 1.00 32.76 275 ASP B O 1
ATOM 2926 N N . PRO B 1 168 ? -50.125 0.488 51.126 1.00 26.92 276 PRO B N 1
ATOM 2927 C CA . PRO B 1 168 ? -50.996 0.305 49.957 1.00 34.08 276 PRO B CA 1
ATOM 2928 C C . PRO B 1 168 ? -50.675 1.299 48.859 1.00 45.70 276 PRO B C 1
ATOM 2929 O O . PRO B 1 168 ? -51.145 1.134 47.741 1.00 42.78 276 PRO B O 1
ATOM 2933 N N . GLU B 1 169 ? -49.892 2.324 49.176 1.00 45.17 277 GLU B N 1
ATOM 2934 C CA . GLU B 1 169 ? -49.465 3.293 48.172 1.00 51.41 277 GLU B CA 1
ATOM 2935 C C . GLU B 1 169 ? -48.285 2.761 47.364 1.00 53.24 277 GLU B C 1
ATOM 2936 O O . GLU B 1 169 ? -47.816 3.410 46.436 1.00 54.65 277 GLU B O 1
ATOM 2942 N N . ASN B 1 170 ? -47.802 1.581 47.736 1.00 43.23 278 ASN B N 1
ATOM 2943 C CA . ASN B 1 170 ? -46.721 0.908 47.013 1.00 28.76 278 ASN B CA 1
ATOM 2944 C C . ASN B 1 170 ? -47.218 -0.371 46.359 1.00 41.17 278 ASN B C 1
ATOM 2945 O O . ASN B 1 170 ? -48.249 -0.927 46.753 1.00 43.18 278 ASN B O 1
ATOM 2950 N N . SER B 1 171 ? -46.472 -0.842 45.368 1.00 44.97 279 SER B N 1
ATOM 2951 C CA . SER B 1 171 ? -46.840 -2.042 44.632 1.00 46.61 279 SER B CA 1
ATOM 2952 C C . SER B 1 171 ? -46.729 -3.289 45.499 1.00 39.49 279 SER B C 1
ATOM 2953 O O . SER B 1 171 ? -46.027 -3.286 46.516 1.00 43.79 279 SER B O 1
ATOM 2956 N N . VAL B 1 172 ? -47.407 -4.356 45.084 1.00 36.64 280 VAL B N 1
ATOM 2957 C CA . VAL B 1 172 ? -47.346 -5.600 45.813 1.00 31.84 280 VAL B CA 1
ATOM 2958 C C . VAL B 1 172 ? -45.898 -6.077 45.891 1.00 48.77 280 VAL B C 1
ATOM 2959 O O . VAL B 1 172 ? -45.437 -6.499 46.948 1.00 41.86 280 VAL B O 1
ATOM 2963 N N . LEU B 1 173 ? -45.172 -5.998 44.781 1.00 42.64 281 LEU B N 1
ATOM 2964 C CA . LEU B 1 173 ? -43.785 -6.456 44.783 1.00 43.34 281 LEU B CA 1
ATOM 2965 C C . LEU B 1 173 ? -42.945 -5.673 45.793 1.00 47.69 281 LEU B C 1
ATOM 2966 O O . LEU B 1 173 ? -42.191 -6.246 46.586 1.00 50.92 281 LEU B O 1
ATOM 2971 N N . GLN B 1 174 ? -43.078 -4.358 45.778 1.00 45.06 282 GLN B N 1
ATOM 2972 C CA . GLN B 1 174 ? -42.261 -3.532 46.651 1.00 40.54 282 GLN B CA 1
ATOM 2973 C C . GLN B 1 174 ? -42.526 -3.862 48.112 1.00 43.06 282 GLN B C 1
ATOM 2974 O O . GLN B 1 174 ? -41.598 -3.994 48.909 1.00 43.59 282 GLN B O 1
ATOM 2980 N N . ASN B 1 175 ? -43.802 -3.986 48.457 1.00 41.19 283 ASN B N 1
ATOM 2981 C CA . ASN B 1 175 ? -44.197 -4.321 49.811 1.00 38.50 283 ASN B CA 1
ATOM 2982 C C . ASN B 1 175 ? -43.667 -5.683 50.245 1.00 37.96 283 ASN B C 1
ATOM 2983 O O . ASN B 1 175 ? -43.250 -5.841 51.382 1.00 35.71 283 ASN B O 1
ATOM 2988 N N . LEU B 1 176 ? -43.682 -6.662 49.344 1.00 29.18 284 LEU B N 1
ATOM 2989 C CA . LEU B 1 176 ? -43.134 -7.973 49.677 1.00 36.09 284 LEU B CA 1
ATOM 2990 C C . LEU B 1 176 ? -41.633 -7.886 49.977 1.00 37.22 284 LEU B C 1
ATOM 2991 O O . LEU B 1 176 ? -41.152 -8.511 50.923 1.00 39.14 284 LEU B O 1
ATOM 2996 N N . LYS B 1 177 ? -40.899 -7.127 49.169 1.00 43.46 285 LYS B N 1
ATOM 2997 C CA . LYS B 1 177 ? -39.469 -6.951 49.404 1.00 42.86 285 LYS B CA 1
ATOM 2998 C C . LYS B 1 177 ? -39.260 -6.358 50.791 1.00 42.81 285 LYS B C 1
ATOM 2999 O O . LYS B 1 177 ? -38.395 -6.804 51.539 1.00 49.53 285 LYS B O 1
ATOM 3005 N N . ASP B 1 178 ? -40.071 -5.365 51.143 1.00 41.77 286 ASP B N 1
ATOM 3006 C CA . ASP B 1 178 ? -39.902 -4.648 52.407 1.00 43.65 286 ASP B CA 1
ATOM 3007 C C . ASP B 1 178 ? -40.327 -5.466 53.623 1.00 46.50 286 ASP B C 1
ATOM 3008 O O . ASP B 1 178 ? -39.639 -5.475 54.634 1.00 44.03 286 ASP B O 1
ATOM 3013 N N . VAL B 1 179 ? -41.485 -6.120 53.541 1.00 32.02 287 VAL B N 1
ATOM 3014 C CA . VAL B 1 179 ? -42.050 -6.819 54.693 1.00 27.39 287 VAL B CA 1
ATOM 3015 C C . VAL B 1 179 ? -41.351 -8.153 54.985 1.00 38.34 287 VAL B C 1
ATOM 3016 O O . VAL B 1 179 ? -41.196 -8.536 56.146 1.00 35.46 287 VAL B O 1
ATOM 3020 N N . LEU B 1 180 ? -40.919 -8.849 53.938 1.00 35.82 288 LEU B N 1
ATOM 3021 C CA . LEU B 1 180 ? -40.255 -10.144 54.102 1.00 35.67 288 LEU B CA 1
ATOM 3022 C C . LEU B 1 180 ? -38.747 -9.999 54.183 1.00 36.56 288 LEU B C 1
ATOM 3023 O O . LEU B 1 180 ? -38.042 -10.957 54.489 1.00 36.71 288 LEU B O 1
ATOM 3028 N N . GLU B 1 181 ? -38.258 -8.801 53.889 1.00 40.08 289 GLU B N 1
ATOM 3029 C CA . GLU B 1 181 ? -36.825 -8.520 53.923 1.00 43.98 289 GLU B CA 1
ATOM 3030 C C . GLU B 1 181 ? -36.046 -9.480 53.038 1.00 47.38 289 GLU B C 1
ATOM 3031 O O . GLU B 1 181 ? -35.071 -10.084 53.473 1.00 48.76 289 GLU B O 1
ATOM 3037 N N . ILE B 1 182 ? -36.484 -9.619 51.792 1.00 47.24 290 ILE B N 1
ATOM 3038 C CA . ILE B 1 182 ? -35.808 -10.491 50.835 1.00 46.82 290 ILE B CA 1
ATOM 3039 C C . ILE B 1 182 ? -35.673 -9.855 49.456 1.00 45.35 290 ILE B C 1
ATOM 3040 O O . ILE B 1 182 ? -36.255 -8.808 49.168 1.00 49.51 290 ILE B O 1
ATOM 3045 N N . ASP B 1 183 ? -34.886 -10.512 48.617 1.00 55.30 291 ASP B N 1
ATOM 3046 C CA . ASP B 1 183 ? -34.772 -10.174 47.213 1.00 62.28 291 ASP B CA 1
ATOM 3047 C C . ASP B 1 183 ? -35.430 -11.284 46.414 1.00 59.11 291 ASP B C 1
ATOM 3048 O O . ASP B 1 183 ? -35.391 -12.449 46.806 1.00 57.98 291 ASP B O 1
ATOM 3053 N N . PHE B 1 184 ? -36.054 -10.922 45.303 1.00 48.43 292 PHE B N 1
ATOM 3054 C CA . PHE B 1 184 ? -36.666 -11.916 44.438 1.00 49.20 292 PHE B CA 1
ATOM 3055 C C . PHE B 1 184 ? -35.705 -12.226 43.301 1.00 51.98 292 PHE B C 1
ATOM 3056 O O . PHE B 1 184 ? -35.184 -11.312 42.666 1.00 57.86 292 PHE B O 1
ATOM 3064 N N . PRO B 1 185 ? -35.454 -13.519 43.051 1.00 46.70 293 PRO B N 1
ATOM 3065 C CA . PRO B 1 185 ? -34.693 -13.935 41.870 1.00 56.37 293 PRO B CA 1
ATOM 3066 C C . PRO B 1 185 ? -35.352 -13.340 40.633 1.00 65.55 293 PRO B C 1
ATOM 3067 O O . PRO B 1 185 ? -36.570 -13.173 40.644 1.00 60.48 293 PRO B O 1
ATOM 3071 N N . ALA B 1 186 ? -34.577 -13.031 39.596 1.00 76.50 294 ALA B N 1
ATOM 3072 C CA . ALA B 1 186 ? -35.126 -12.418 38.386 1.00 70.87 294 ALA B CA 1
ATOM 3073 C C . ALA B 1 186 ? -35.752 -13.454 37.463 1.00 64.64 294 ALA B C 1
ATOM 3074 O O . ALA B 1 186 ? -35.348 -14.616 37.463 1.00 68.50 294 ALA B O 1
#

GO terms:
  GO:0061630 ubiquitin protein ligase activity (F, IDA)
  GO:0004842 ubiquitin-protein transferase activity (F, IDA)
  GO:0043240 Fanconi anaemia nuclear complex (C, IDA)
  GO:0006513 protein monoubiquitination (P, IDA)
  GO:0061630 ubiquitin protein ligase activity (F, EXP)
  GO:0006281 DNA repair (P, IMP)
  GO:0006974 DNA damage response (P, IMP)
  GO:0005515 protein binding (F, IPI)
  GO:0031625 ubiquitin protein ligase binding (F, IPI)
  GO:0005654 nucleoplasm (C, TAS)
  GO:0005829 cytosol (C, TAS)
  GO:0000785 chromatin (C, IDA)

InterPro domains:
  IPR013083 Zinc finger, RING/FYVE/PHD-type [G3DSA:3.30.40.10] (292-375)
  IPR016135 Ubiquitin-conjugating enzyme/RWD-like [G3DSA:3.10.110.10] (109-196)
  IPR019162 Fanconi anemia complex, subunit FancL, WD-repeat containing domain [PF09765] (6-92)
  IPR019162 Fanconi anemia complex, subunit FancL, WD-repeat containing domain [cd23786] (7-92)
  IPR026848 E3 ubiquitin-protein ligase FANCL [PTHR13206] (6-372)
  IPR026850 FANCL C-terminal domain [PF11793] (304-371)
  IPR043003 FANCL, UBC-like domain 3 superfamily [G3DSA:3.10.110.20] (197-291)
  IPR043898 FANCL, UBC-like domain 2 [PF18890] (108-197)
  IPR044037 FANCL, UBC-like domain 3 [PF18891] (200-294)